Protein AF-A0A0V0YEE1-F1 (afdb_monomer_lite)

Foldseek 3Di:
DAAQAEEEEDCPPQDPVNVVVLCVLCVVLHYHYDPDQAQSHQAYEYAPVCLPPPVVVLCCVRHVNHFYFYPVQSVVCVVVVHRDDGVVGGDPPDPDDDDDDDDDDDDDDDDDDDDDDDDDDDDDDDDPPVVVVQVVLLVVLLVLLVLVLLLCQLQVVNVSSVLSVQLSVQSVPDPDRDDDLVVSCPGPSRHSVSSVQSVCCVPVVDRVVSVVLVPDQLSVQSSQQCLQPPGGNVNSVVCVVVVDRDLVSCVVPDDDDPLSVVSSVQSVLLQDWAFLVRLVVLQVVLLVQLVVVPVQKDKDWAAVVLVPDRTHSATEIEIEGQVQPVLQQSVVSSVVVCVVVVQFPFFNDDDTRRDQKTWGWGADPPDPRGIGIYMYGYDGPQLRVLLRVQRNDDPSVVVVVQVVCVVVCWGGDSRDIDHPPCQPDQQFAFAADDDDPDDPDDDCVVVVSDSVNDDHGHPDRFQKKKKFFQDDCPVPDPVLLVLCCVQQNPDRDGPDIDMDGSGPVVCVSCVVNVVGMDMGGADEPPDDDDPVQVVQWDADPNNYIYRDPPDDPCPVVVVVVPDPDDDPDPVNVVVVVVVVCVVCVVVVVPDPPPPVPPPDD

Radius of gyration: 32.64 Å; chains: 1; bounding box: 88×86×101 Å

Secondary structure (DSSP, 8-state):
--TT-EEEE--SS--HHHHHHHHHHHHHTTPEEPSS--TT--EEEE-GGGGG-TTTGGGGGGGTTSEEEEHHHHHHHHHHTSPPPSGGGB----PPPPP----------------------------TTHHHHHHHHHHHHHHHHHHHHHHHHHTT-HHHHHHHHHHHHHHHH--S----HHHHHHSTT--HHHHHHHHHHHHHSS-HHHHHHHH-HHHHHHHHHHTSTT--HHHHHHHHHTT--SHHHHHHH----HHHHHHHHTHHHHHS-EEHHHHHHHHHHHHHHHHHH-TT-EEEE-HHHHTT-SEESSEEEEEE-TTSSGGGGHHHHHHHHHHHTTSEEEESS---TT-SEEEEEEE-SSSS--EEEEEEEE--GGGHHHHHHHHH--HHHHHHHHHHHHHTT-EEETTEEESS----PPP-BS--PPP-TT-S---TTTTT-SGGG-S-B-SS--SEEEEEE-S--TTS-HHHHHHHHHHH-SSPPTT--EEEE--HHHHHHHHHTTTTEEEEE-B-TT-PPPGGGGGGEEE-TTSBEEE-SSS---GGGGTGGG-TT----HHHHHHHHHHHHHTSHHHHTTSTT--TT----

Structure (mmCIF, N/CA/C/O backbone):
data_AF-A0A0V0YEE1-F1
#
_entry.id   AF-A0A0V0YEE1-F1
#
loop_
_atom_site.group_PDB
_atom_site.id
_atom_site.type_symbol
_atom_site.label_atom_id
_atom_site.label_alt_id
_atom_site.label_comp_id
_atom_site.label_asym_id
_atom_site.label_entity_id
_atom_site.label_seq_id
_atom_site.pdbx_PDB_ins_code
_atom_site.Cartn_x
_atom_site.Cartn_y
_atom_site.Cartn_z
_atom_site.occupancy
_atom_site.B_iso_or_equiv
_atom_site.auth_seq_id
_atom_site.auth_comp_id
_atom_site.auth_asym_id
_atom_site.auth_atom_id
_atom_site.pdbx_PDB_model_num
ATOM 1 N N . MET A 1 1 ? 23.169 -0.483 -52.780 1.00 85.25 1 MET A N 1
ATOM 2 C CA . MET A 1 1 ? 23.771 0.152 -51.585 1.00 85.25 1 MET A CA 1
ATOM 3 C C . MET A 1 1 ? 23.396 -0.599 -50.314 1.00 85.25 1 MET A C 1
ATOM 5 O O . MET A 1 1 ? 24.280 -0.817 -49.508 1.00 85.25 1 MET A O 1
ATOM 9 N N . PHE A 1 2 ? 22.153 -1.070 -50.155 1.00 88.81 2 PHE A N 1
ATOM 10 C CA . PHE A 1 2 ? 21.709 -1.830 -48.974 1.00 88.81 2 PHE A CA 1
ATOM 11 C C . PHE A 1 2 ? 21.422 -3.318 -49.264 1.00 88.81 2 PHE A C 1
ATOM 13 O O . PHE A 1 2 ? 20.528 -3.908 -48.666 1.00 88.81 2 PHE A O 1
ATOM 20 N N . ASN A 1 3 ? 22.157 -3.929 -50.201 1.00 87.00 3 ASN A N 1
ATOM 21 C CA . ASN A 1 3 ? 21.888 -5.303 -50.640 1.00 87.00 3 ASN A CA 1
ATOM 22 C C . ASN A 1 3 ? 22.042 -6.304 -49.481 1.00 87.00 3 ASN A C 1
ATOM 24 O O . ASN A 1 3 ? 23.071 -6.308 -48.811 1.00 87.00 3 ASN A O 1
ATOM 28 N N . GLY A 1 4 ? 21.028 -7.142 -49.256 1.00 82.94 4 GLY A N 1
ATOM 29 C CA . GLY A 1 4 ? 20.999 -8.110 -48.153 1.00 82.94 4 GLY A CA 1
ATOM 30 C C . GLY A 1 4 ? 20.701 -7.515 -46.769 1.00 82.94 4 GLY A C 1
ATOM 31 O O . GLY A 1 4 ? 20.685 -8.258 -45.789 1.00 82.94 4 GLY A O 1
ATOM 32 N N . ILE A 1 5 ? 20.438 -6.207 -46.669 1.00 90.00 5 ILE A N 1
ATOM 33 C CA . ILE A 1 5 ? 20.106 -5.536 -45.406 1.00 90.00 5 ILE A CA 1
ATOM 34 C C . ILE A 1 5 ? 18.587 -5.424 -45.283 1.00 90.00 5 ILE A C 1
ATOM 36 O O . ILE A 1 5 ? 17.917 -4.823 -46.127 1.00 90.00 5 ILE A O 1
ATOM 40 N N . THR A 1 6 ? 18.050 -5.982 -44.200 1.00 91.75 6 THR A N 1
ATOM 41 C CA . THR A 1 6 ? 16.640 -5.846 -43.827 1.00 91.75 6 THR A CA 1
ATOM 42 C C . THR A 1 6 ? 16.514 -4.775 -42.755 1.00 91.75 6 THR A C 1
ATOM 44 O O . THR A 1 6 ? 16.992 -4.941 -41.630 1.00 91.75 6 THR A O 1
ATOM 47 N N . ILE A 1 7 ? 15.883 -3.663 -43.118 1.00 92.94 7 ILE A N 1
ATOM 48 C CA . ILE A 1 7 ? 15.784 -2.457 -42.308 1.00 92.94 7 ILE A CA 1
ATOM 49 C C . ILE A 1 7 ? 14.373 -2.338 -41.740 1.00 92.94 7 ILE A C 1
ATOM 51 O O . ILE A 1 7 ? 13.392 -2.310 -42.482 1.00 92.94 7 ILE A O 1
ATOM 55 N N . PHE A 1 8 ? 14.276 -2.199 -40.421 1.00 90.06 8 PHE A N 1
ATOM 56 C CA . PHE A 1 8 ? 13.048 -1.785 -39.753 1.00 90.06 8 PHE A CA 1
ATOM 57 C C . PHE A 1 8 ? 13.206 -0.349 -39.249 1.00 90.06 8 PHE A C 1
ATOM 59 O O . PHE A 1 8 ? 14.077 -0.068 -38.422 1.00 90.06 8 PHE A O 1
ATOM 66 N N . ILE A 1 9 ? 12.367 0.568 -39.736 1.00 88.06 9 ILE A N 1
ATOM 67 C CA . ILE A 1 9 ? 12.311 1.937 -39.212 1.00 88.06 9 ILE A CA 1
ATOM 68 C C . ILE A 1 9 ? 11.236 1.999 -38.136 1.00 88.06 9 ILE A C 1
ATOM 70 O O . ILE A 1 9 ? 10.073 1.676 -38.379 1.00 88.06 9 ILE A O 1
ATOM 74 N N . ILE A 1 10 ? 11.609 2.467 -36.952 1.00 81.56 10 ILE A N 1
ATOM 75 C CA . ILE A 1 10 ? 10.665 2.636 -35.852 1.00 81.56 10 ILE A CA 1
ATOM 76 C C . ILE A 1 10 ? 9.781 3.858 -36.140 1.00 81.56 10 ILE A C 1
ATOM 78 O O . ILE A 1 10 ? 10.300 4.969 -36.251 1.00 81.56 10 ILE A O 1
ATOM 82 N N . PRO A 1 11 ? 8.444 3.712 -36.208 1.00 72.69 11 PRO A N 1
ATOM 83 C CA . PRO A 1 11 ? 7.543 4.790 -36.628 1.00 72.69 11 PRO A CA 1
ATOM 84 C C . PRO A 1 11 ? 7.292 5.852 -35.537 1.00 72.69 11 PRO A C 1
ATOM 86 O O . PRO A 1 11 ? 6.332 6.617 -35.611 1.00 72.69 11 PRO A O 1
ATOM 89 N N . VAL A 1 12 ? 8.122 5.904 -34.493 1.00 66.69 12 VAL A N 1
ATOM 90 C CA . VAL A 1 12 ? 7.982 6.854 -33.383 1.00 66.69 12 VAL A CA 1
ATOM 91 C C . VAL A 1 12 ? 8.689 8.152 -33.763 1.00 66.69 12 VAL A C 1
ATOM 93 O O . VAL A 1 12 ? 9.859 8.132 -34.118 1.00 66.69 12 VAL A O 1
ATOM 96 N N . ASN A 1 13 ? 7.977 9.278 -33.686 1.00 64.25 13 ASN A N 1
ATOM 97 C CA . ASN A 1 13 ? 8.448 10.623 -34.059 1.00 64.25 13 ASN A CA 1
ATOM 98 C C . ASN A 1 13 ? 8.797 10.838 -35.548 1.00 64.25 13 ASN A C 1
ATOM 100 O O . ASN A 1 13 ? 9.144 11.954 -35.925 1.00 64.25 13 ASN A O 1
ATOM 104 N N . VAL A 1 14 ? 8.587 9.849 -36.425 1.00 71.88 14 VAL A N 1
ATOM 105 C CA . VAL A 1 14 ? 8.745 10.018 -37.879 1.00 71.88 14 VAL A CA 1
ATOM 106 C C . VAL A 1 14 ? 7.378 10.242 -38.537 1.00 71.88 14 VAL A C 1
ATOM 108 O O . VAL A 1 14 ? 6.489 9.397 -38.457 1.00 71.88 14 VAL A O 1
ATOM 111 N N . LEU A 1 15 ? 7.187 11.390 -39.200 1.00 73.50 15 LEU A N 1
ATOM 112 C CA . LEU A 1 15 ? 5.955 11.691 -39.947 1.00 73.50 15 LEU A CA 1
ATOM 113 C C . LEU A 1 15 ? 5.700 10.644 -41.044 1.00 73.50 15 LEU A C 1
ATOM 115 O O . LEU A 1 15 ? 6.627 10.229 -41.738 1.00 73.50 15 LEU A O 1
ATOM 119 N N . SER A 1 16 ? 4.435 10.277 -41.268 1.00 73.31 16 SER A N 1
ATOM 120 C CA . SER A 1 16 ? 4.038 9.248 -42.244 1.00 73.31 16 SER A CA 1
ATOM 121 C C . SER A 1 16 ? 4.515 9.546 -43.673 1.00 73.31 16 SER A C 1
ATOM 123 O O . SER A 1 16 ? 4.922 8.635 -44.388 1.00 73.31 16 SER A O 1
ATOM 125 N N . SER A 1 17 ? 4.539 10.822 -44.073 1.00 74.12 17 SER A N 1
ATOM 126 C CA . SER A 1 17 ? 5.088 11.264 -45.363 1.00 74.12 17 SER A CA 1
ATOM 127 C C . SER A 1 17 ? 6.599 11.022 -45.470 1.00 74.12 17 SER A C 1
ATOM 129 O O . SER A 1 17 ? 7.077 10.539 -46.494 1.00 74.12 17 SER A O 1
ATOM 131 N N . ARG A 1 18 ? 7.358 11.278 -44.395 1.00 80.19 18 ARG A N 1
ATOM 132 C CA . ARG A 1 18 ? 8.804 11.008 -44.325 1.00 80.19 18 ARG A CA 1
ATOM 133 C C . ARG A 1 18 ? 9.091 9.505 -44.329 1.00 80.19 18 ARG A C 1
ATOM 135 O O . ARG A 1 18 ? 9.994 9.077 -45.038 1.00 80.19 18 ARG A O 1
ATOM 142 N N . MET A 1 19 ? 8.289 8.703 -43.626 1.00 82.31 19 MET A N 1
ATOM 143 C CA . MET A 1 19 ? 8.390 7.235 -43.645 1.00 82.31 19 MET A CA 1
ATOM 144 C C . MET A 1 19 ? 8.226 6.661 -45.056 1.00 82.31 19 MET A C 1
ATOM 146 O O . MET A 1 19 ? 9.019 5.821 -45.472 1.00 82.31 19 MET A O 1
ATOM 150 N N . GLN A 1 20 ? 7.243 7.144 -45.822 1.00 83.62 20 GLN A N 1
ATOM 151 C CA . GLN A 1 20 ? 7.036 6.703 -47.207 1.00 83.62 20 GLN A CA 1
ATOM 152 C C . GLN A 1 20 ? 8.246 7.010 -48.099 1.00 83.62 20 GLN A C 1
ATOM 154 O O . GLN A 1 20 ? 8.638 6.174 -48.911 1.00 83.62 20 GLN A O 1
ATOM 159 N N . VAL A 1 21 ? 8.859 8.187 -47.937 1.00 85.50 21 VAL A N 1
ATOM 160 C CA . VAL A 1 21 ? 10.061 8.576 -48.691 1.00 85.50 21 VAL A CA 1
ATOM 161 C C . VAL A 1 21 ? 11.264 7.712 -48.306 1.00 85.50 21 VAL A C 1
ATOM 163 O O . VAL A 1 21 ? 11.979 7.239 -49.186 1.00 85.50 21 VAL A O 1
ATOM 166 N N . LEU A 1 22 ? 11.478 7.467 -47.010 1.00 87.56 22 LEU A N 1
ATOM 167 C CA . LEU A 1 22 ? 12.584 6.634 -46.529 1.00 87.56 22 LEU A CA 1
ATOM 168 C C . LEU A 1 22 ? 12.448 5.183 -47.000 1.00 87.56 22 LEU A C 1
ATOM 170 O O . LEU A 1 22 ? 13.414 4.633 -47.520 1.00 87.56 22 LEU A O 1
ATOM 174 N N . ASN A 1 23 ? 11.249 4.603 -46.912 1.00 89.81 23 ASN A N 1
ATOM 175 C CA . ASN A 1 23 ? 10.988 3.239 -47.377 1.00 89.81 23 ASN A CA 1
ATOM 176 C C . ASN A 1 23 ? 11.247 3.092 -48.883 1.00 89.81 23 ASN A C 1
ATOM 178 O O . ASN A 1 23 ? 11.984 2.197 -49.288 1.00 89.81 23 ASN A O 1
ATOM 182 N N . ARG A 1 24 ? 10.741 4.026 -49.706 1.00 89.44 24 ARG A N 1
ATOM 183 C CA . ARG A 1 24 ? 11.015 4.031 -51.155 1.00 89.44 24 ARG A CA 1
ATOM 184 C C . ARG A 1 24 ? 12.505 4.139 -51.462 1.00 89.44 24 ARG A C 1
ATOM 186 O O . ARG A 1 24 ? 12.979 3.507 -52.398 1.00 89.44 24 ARG A O 1
ATOM 193 N N . ASN A 1 25 ? 13.248 4.940 -50.699 1.00 89.12 25 ASN A N 1
ATOM 194 C CA . ASN A 1 25 ? 14.689 5.072 -50.895 1.00 89.12 25 ASN A CA 1
ATOM 195 C C . ASN A 1 25 ? 15.444 3.798 -50.491 1.00 89.12 25 ASN A C 1
ATOM 197 O O . ASN A 1 25 ? 16.357 3.403 -51.207 1.00 89.12 25 ASN A O 1
ATOM 201 N N . ILE A 1 26 ? 15.059 3.125 -49.402 1.00 91.31 26 ILE A N 1
ATOM 202 C CA . ILE A 1 26 ? 15.654 1.834 -49.016 1.00 91.31 26 ILE A CA 1
ATOM 203 C C . ILE A 1 26 ? 15.479 0.813 -50.147 1.00 91.31 26 ILE A C 1
ATOM 205 O O . ILE A 1 26 ? 16.466 0.225 -50.592 1.00 91.31 26 ILE A O 1
ATOM 209 N N . GLU A 1 27 ? 14.255 0.666 -50.659 1.00 91.06 27 GLU A N 1
ATOM 210 C CA . GLU A 1 27 ? 13.928 -0.263 -51.751 1.00 91.06 27 GLU A CA 1
ATOM 211 C C . GLU A 1 27 ? 14.664 0.098 -53.047 1.00 91.06 27 GLU A C 1
ATOM 213 O O . GLU A 1 27 ? 15.298 -0.759 -53.661 1.00 91.06 27 GLU A O 1
ATOM 218 N N . LYS A 1 28 ? 14.677 1.387 -53.421 1.00 90.00 28 LYS A N 1
ATOM 219 C CA . LYS A 1 28 ? 15.410 1.907 -54.590 1.00 90.00 28 LYS A CA 1
ATOM 220 C C . LYS A 1 28 ? 16.898 1.545 -54.562 1.00 90.00 28 LYS A C 1
ATOM 222 O O . LYS A 1 28 ? 17.517 1.395 -55.611 1.00 90.00 28 LYS A O 1
ATOM 227 N N . TYR A 1 29 ? 17.479 1.426 -53.372 1.00 89.62 29 TYR A N 1
ATOM 228 C CA . TYR A 1 29 ? 18.892 1.126 -53.166 1.00 89.62 29 TYR A CA 1
ATOM 229 C C . TYR A 1 29 ? 19.169 -0.348 -52.801 1.00 89.62 29 TYR A C 1
ATOM 231 O O . TYR A 1 29 ? 20.272 -0.660 -52.319 1.00 89.62 29 TYR A O 1
ATOM 239 N N . ASN A 1 30 ? 18.221 -1.242 -53.117 1.00 89.19 30 ASN A N 1
ATOM 240 C CA . ASN A 1 30 ? 18.236 -2.702 -52.934 1.00 89.19 30 ASN A CA 1
ATOM 241 C C . ASN A 1 30 ? 18.214 -3.183 -51.471 1.00 89.19 30 ASN A C 1
ATOM 243 O O . ASN A 1 30 ? 18.714 -4.267 -51.184 1.00 89.19 30 ASN A O 1
ATOM 247 N N . GLY A 1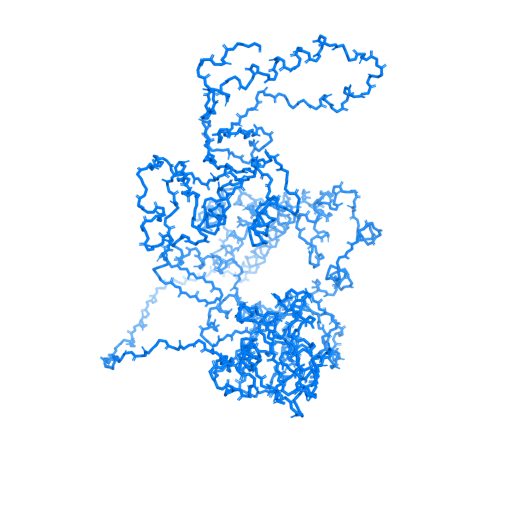 31 ? 17.672 -2.390 -50.544 1.00 90.69 31 GLY A N 1
ATOM 248 C CA . GLY A 1 31 ? 17.383 -2.828 -49.174 1.00 90.69 31 GLY A CA 1
ATOM 249 C C . GLY A 1 31 ? 15.959 -3.362 -49.026 1.00 90.69 31 GLY A C 1
ATOM 250 O O . GLY A 1 31 ? 15.079 -3.035 -49.820 1.00 90.69 31 GLY A O 1
ATOM 251 N N . ILE A 1 32 ? 15.721 -4.166 -47.990 1.00 92.94 32 ILE A N 1
ATOM 252 C CA . ILE A 1 32 ? 14.398 -4.728 -47.686 1.00 92.94 32 ILE A CA 1
ATOM 253 C C . ILE A 1 32 ? 13.789 -3.953 -46.519 1.00 92.94 32 ILE A C 1
ATOM 255 O O . ILE A 1 32 ? 14.393 -3.875 -45.452 1.00 92.94 32 ILE A O 1
ATOM 259 N N . VAL A 1 33 ? 12.586 -3.403 -46.694 1.00 92.00 33 VAL A N 1
ATOM 260 C CA . VAL A 1 33 ? 11.849 -2.744 -45.606 1.00 92.00 33 VAL A CA 1
ATOM 261 C C . VAL A 1 33 ? 11.007 -3.778 -44.864 1.00 92.00 33 VAL A C 1
ATOM 263 O O . VAL A 1 33 ? 10.082 -4.367 -45.425 1.00 92.00 33 VAL A O 1
ATOM 266 N N . ALA A 1 34 ? 11.302 -3.990 -43.586 1.00 88.62 34 ALA A N 1
ATOM 267 C CA . ALA A 1 34 ? 10.504 -4.860 -42.734 1.00 88.62 34 ALA A CA 1
ATOM 268 C C . ALA A 1 34 ? 9.225 -4.147 -42.266 1.00 88.62 34 ALA A C 1
ATOM 270 O O . ALA A 1 34 ? 9.263 -2.998 -41.823 1.00 88.62 34 ALA A O 1
ATOM 271 N N . LYS A 1 35 ? 8.082 -4.840 -42.346 1.00 83.19 35 LYS A N 1
ATOM 272 C CA . LYS A 1 35 ? 6.785 -4.337 -41.848 1.00 83.19 35 LYS A CA 1
ATOM 273 C C . LYS A 1 35 ? 6.646 -4.480 -40.334 1.00 83.19 35 LYS A C 1
ATOM 275 O O . LYS A 1 35 ? 5.961 -3.683 -39.701 1.00 83.19 35 LYS A O 1
ATOM 280 N N . GLU A 1 36 ? 7.311 -5.481 -39.772 1.00 81.81 36 GLU A N 1
ATOM 281 C CA . GLU A 1 36 ? 7.308 -5.804 -38.353 1.00 81.81 36 GLU A CA 1
ATOM 282 C C . GLU A 1 36 ? 8.728 -6.108 -37.887 1.00 81.81 36 GLU A C 1
ATOM 284 O O . GLU A 1 36 ? 9.628 -6.370 -38.685 1.00 81.81 36 GLU A O 1
ATOM 289 N N . LEU A 1 37 ? 8.927 -6.041 -36.576 1.00 77.12 37 LEU A N 1
ATOM 290 C CA . LEU A 1 37 ? 10.220 -6.259 -35.957 1.00 77.12 37 LEU A CA 1
ATOM 291 C C . LEU A 1 37 ? 10.387 -7.744 -35.634 1.00 77.12 37 LEU A C 1
ATOM 293 O O . LEU A 1 37 ? 9.859 -8.224 -34.631 1.00 77.12 37 LEU A O 1
ATOM 297 N N . ASP A 1 38 ? 11.101 -8.459 -36.498 1.00 76.38 38 ASP A N 1
ATOM 298 C CA . ASP A 1 38 ? 11.324 -9.899 -36.399 1.00 76.38 38 ASP A CA 1
ATOM 299 C C . ASP A 1 38 ? 12.821 -10.268 -36.442 1.00 76.38 38 ASP A C 1
ATOM 301 O O . ASP A 1 38 ? 13.707 -9.417 -36.541 1.00 76.38 38 ASP A O 1
ATOM 305 N N . ARG A 1 39 ? 13.117 -11.572 -36.380 1.00 76.75 39 ARG A N 1
ATOM 306 C CA . ARG A 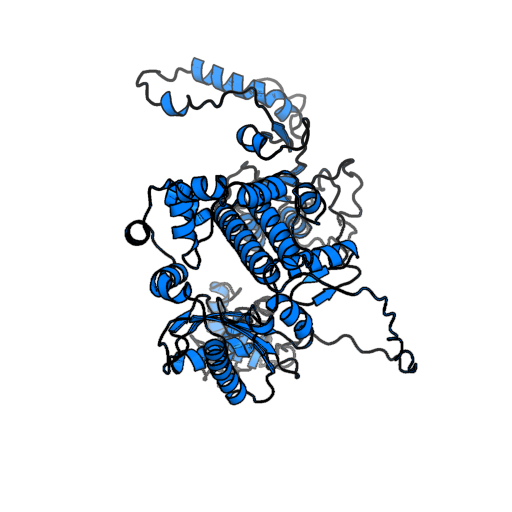1 39 ? 14.497 -12.091 -36.380 1.00 76.75 39 ARG A CA 1
ATOM 307 C C . ARG A 1 39 ? 15.246 -11.895 -37.705 1.00 76.75 39 ARG A C 1
ATOM 309 O O . ARG A 1 39 ? 16.449 -12.146 -37.732 1.00 76.75 39 ARG A O 1
ATOM 316 N N . LYS A 1 40 ? 14.565 -11.521 -38.793 1.00 80.81 40 LYS A N 1
ATOM 317 C CA . LYS A 1 40 ? 15.171 -11.297 -40.116 1.00 80.81 40 LYS A CA 1
ATOM 318 C C . LYS A 1 40 ? 15.680 -9.865 -40.270 1.00 80.81 40 LYS A C 1
ATOM 320 O O . LYS A 1 40 ? 16.476 -9.606 -41.168 1.00 80.81 40 LYS A O 1
ATOM 325 N N . VAL A 1 41 ? 15.253 -8.950 -39.396 1.00 88.19 41 VAL A N 1
ATOM 326 C CA . VAL A 1 41 ? 15.736 -7.566 -39.359 1.00 88.19 41 VAL A CA 1
ATOM 327 C C . VAL A 1 41 ? 17.220 -7.542 -38.991 1.00 88.19 41 VAL A C 1
ATOM 329 O O . VAL A 1 41 ? 17.612 -7.985 -37.914 1.00 88.19 41 VAL A O 1
ATOM 332 N N . SER A 1 42 ? 18.048 -6.997 -39.883 1.00 88.19 42 SER A N 1
ATOM 333 C CA . SER A 1 42 ? 19.491 -6.840 -39.674 1.00 88.19 42 SER A CA 1
ATOM 334 C C . SER A 1 42 ? 19.849 -5.469 -39.103 1.00 88.19 42 SER A C 1
ATOM 336 O O . SER A 1 42 ? 20.837 -5.351 -38.381 1.00 88.19 42 SER A O 1
ATOM 338 N N . THR A 1 43 ? 19.041 -4.444 -39.395 1.00 89.69 43 THR A N 1
ATOM 339 C CA . THR A 1 43 ? 19.284 -3.060 -38.969 1.00 89.69 43 THR A CA 1
ATOM 340 C C . THR A 1 43 ? 17.982 -2.406 -38.523 1.00 89.69 43 THR A C 1
ATOM 342 O O . THR A 1 43 ? 16.972 -2.441 -39.224 1.00 89.69 43 THR A O 1
ATOM 345 N N . VAL A 1 44 ? 18.009 -1.773 -37.358 1.00 88.44 44 VAL A N 1
ATOM 346 C CA . VAL A 1 44 ? 16.893 -1.014 -36.801 1.00 88.44 44 VAL A CA 1
ATOM 347 C C . VAL A 1 44 ? 17.278 0.460 -36.772 1.00 88.44 44 VAL A C 1
ATOM 349 O O . VAL A 1 44 ? 18.300 0.822 -36.188 1.00 88.44 44 VAL A O 1
ATOM 352 N N . LEU A 1 45 ? 16.455 1.303 -37.398 1.00 87.81 45 LEU A N 1
ATOM 353 C CA . LEU A 1 45 ? 16.670 2.748 -37.468 1.00 87.81 45 LEU A CA 1
ATOM 354 C C . LEU A 1 45 ? 15.680 3.494 -36.576 1.00 87.81 45 LEU A C 1
ATOM 356 O O . LEU A 1 45 ? 14.469 3.264 -36.653 1.00 87.81 45 LEU A O 1
ATOM 360 N N . LEU A 1 46 ? 16.192 4.427 -35.775 1.00 84.00 46 LEU A N 1
ATOM 361 C CA . LEU A 1 46 ? 15.394 5.299 -34.912 1.00 84.00 46 LEU A CA 1
ATOM 362 C C . LEU A 1 46 ? 15.847 6.745 -34.996 1.00 84.00 46 LEU A C 1
ATOM 364 O O . LEU A 1 46 ? 17.019 7.047 -35.205 1.00 84.00 46 LEU A O 1
ATOM 368 N N . ASP A 1 47 ? 14.883 7.630 -34.789 1.00 76.75 47 ASP A N 1
ATOM 369 C CA . ASP A 1 47 ? 15.137 9.046 -34.584 1.00 76.75 47 ASP A CA 1
ATOM 370 C C . ASP A 1 47 ? 15.883 9.275 -33.250 1.00 76.75 47 ASP A C 1
ATOM 372 O O . ASP A 1 47 ? 15.639 8.569 -32.264 1.00 76.75 47 ASP A O 1
ATOM 376 N N . ASP A 1 48 ? 16.792 10.250 -33.222 1.00 62.16 48 ASP A N 1
ATOM 377 C CA . ASP A 1 48 ? 17.685 10.539 -32.091 1.00 62.16 48 ASP A CA 1
ATOM 378 C C . ASP A 1 48 ? 16.905 10.866 -30.801 1.00 62.16 48 ASP A C 1
ATOM 380 O O . ASP A 1 48 ? 17.315 10.503 -29.694 1.00 62.16 48 ASP A O 1
ATOM 384 N N . ASP A 1 49 ? 15.714 11.452 -30.938 1.00 57.78 49 ASP A N 1
ATOM 385 C CA . ASP A 1 49 ? 14.844 11.818 -29.816 1.00 57.78 49 ASP A CA 1
ATOM 386 C C . ASP A 1 49 ? 14.192 10.614 -29.105 1.00 57.78 49 ASP A C 1
ATOM 388 O O . ASP A 1 49 ? 13.657 10.744 -27.998 1.00 57.78 49 ASP A O 1
ATOM 392 N N . VAL A 1 50 ? 14.220 9.422 -29.716 1.00 56.34 50 VAL A N 1
ATOM 393 C CA . VAL A 1 50 ? 13.539 8.216 -29.204 1.00 56.34 50 VAL A CA 1
ATOM 394 C C . VAL A 1 50 ? 14.348 7.501 -28.114 1.00 56.34 50 VAL A C 1
ATOM 396 O O . VAL A 1 50 ? 13.766 6.768 -27.312 1.00 56.34 50 VAL A O 1
ATOM 399 N N . LEU A 1 51 ? 15.654 7.767 -27.988 1.00 52.69 51 LEU A N 1
ATOM 400 C CA . LEU A 1 51 ? 16.534 7.149 -26.978 1.00 52.69 51 LEU A CA 1
ATOM 401 C C . LEU A 1 51 ? 16.067 7.368 -25.525 1.00 52.69 51 LEU A C 1
ATOM 403 O O . LEU A 1 51 ? 16.398 6.577 -24.644 1.00 52.69 51 LEU A O 1
ATOM 407 N N . LYS A 1 52 ? 15.243 8.396 -25.277 1.00 51.94 52 LYS A N 1
ATOM 408 C CA . LYS A 1 52 ? 14.690 8.755 -23.956 1.00 51.94 52 LYS A CA 1
ATOM 409 C C . LYS A 1 52 ? 13.370 8.042 -23.608 1.00 51.94 52 LYS A C 1
ATOM 411 O O . LYS A 1 52 ? 12.832 8.240 -22.519 1.00 51.94 52 LYS A O 1
ATOM 416 N N . LEU A 1 53 ? 12.811 7.224 -24.506 1.00 50.66 53 LEU A N 1
ATOM 417 C CA . LEU A 1 53 ? 11.540 6.521 -24.291 1.00 50.66 53 LEU A CA 1
ATOM 418 C C . LEU A 1 53 ? 11.760 5.114 -23.703 1.00 50.66 53 LEU A C 1
ATOM 420 O O . LEU A 1 53 ? 11.884 4.130 -24.429 1.00 50.66 53 LEU A O 1
ATOM 424 N N . ASN A 1 54 ? 11.692 4.994 -22.370 1.00 50.00 54 ASN A N 1
ATOM 425 C CA . ASN A 1 54 ? 11.813 3.721 -21.627 1.00 50.00 54 ASN A CA 1
ATOM 426 C C . ASN A 1 54 ? 10.844 2.606 -22.075 1.00 50.00 54 ASN A C 1
ATOM 428 O O . ASN A 1 54 ? 11.118 1.426 -21.865 1.00 50.00 54 ASN A O 1
ATOM 432 N N . ASN A 1 55 ? 9.717 2.947 -22.710 1.00 47.16 55 ASN A N 1
ATOM 433 C CA . ASN A 1 55 ? 8.761 1.966 -23.233 1.00 47.16 55 ASN A CA 1
ATOM 434 C C . ASN A 1 55 ? 9.231 1.280 -24.526 1.00 47.16 55 ASN A C 1
ATOM 436 O O . ASN A 1 55 ? 8.767 0.181 -24.822 1.00 47.16 55 ASN A O 1
ATOM 440 N N . PHE A 1 56 ? 10.142 1.896 -25.285 1.00 54.19 56 PHE A N 1
ATOM 441 C CA . PHE A 1 56 ? 10.650 1.342 -26.540 1.00 54.19 56 PHE A CA 1
ATOM 442 C C . PHE A 1 56 ? 11.614 0.168 -26.291 1.00 54.19 56 PHE A C 1
ATOM 444 O O . PHE A 1 56 ? 11.501 -0.887 -26.918 1.00 54.19 56 PHE A O 1
ATOM 451 N N . TRP A 1 57 ? 12.478 0.299 -25.279 1.00 58.12 57 TRP A N 1
ATOM 452 C CA . TRP A 1 57 ? 13.441 -0.732 -24.874 1.00 58.12 57 TRP A CA 1
ATOM 453 C C . TRP A 1 57 ? 12.793 -2.050 -24.414 1.00 58.12 57 TRP A C 1
ATOM 455 O O . TRP A 1 57 ? 13.432 -3.099 -24.483 1.00 58.12 57 TRP A O 1
ATOM 465 N N . LYS A 1 58 ? 11.497 -2.037 -24.065 1.00 51.44 58 LYS A N 1
ATOM 466 C CA . LYS A 1 58 ? 10.702 -3.232 -23.722 1.00 51.44 58 LYS A CA 1
ATOM 467 C C . LYS A 1 58 ? 10.558 -4.235 -24.880 1.00 51.44 58 LYS A C 1
ATOM 469 O O . LYS A 1 58 ? 10.269 -5.398 -24.628 1.00 51.44 58 LYS A O 1
ATOM 474 N N . LYS A 1 59 ? 10.763 -3.819 -26.142 1.00 52.69 59 LYS A N 1
ATOM 475 C CA . LYS A 1 59 ? 10.669 -4.691 -27.336 1.00 52.69 59 LYS A CA 1
ATOM 476 C C . LYS A 1 59 ? 12.023 -5.232 -27.827 1.00 52.69 59 LYS A C 1
ATOM 478 O O . LYS A 1 59 ? 12.058 -5.953 -28.820 1.00 52.69 59 LYS A O 1
ATOM 483 N N . ARG A 1 60 ? 13.137 -4.934 -27.141 1.00 58.66 60 ARG A N 1
ATOM 484 C CA . ARG A 1 60 ? 14.509 -5.301 -27.564 1.00 58.66 60 ARG A CA 1
ATOM 485 C C . ARG A 1 60 ? 14.738 -6.809 -27.733 1.00 58.66 60 ARG A C 1
ATOM 487 O O . ARG A 1 60 ? 15.571 -7.213 -28.540 1.00 58.66 60 ARG A O 1
ATOM 494 N N . VAL A 1 61 ? 13.964 -7.636 -27.027 1.00 53.47 61 VAL A N 1
ATOM 495 C CA . VAL A 1 61 ? 14.022 -9.107 -27.105 1.00 53.47 61 VAL A CA 1
ATOM 496 C C . VAL A 1 61 ? 13.814 -9.624 -28.540 1.00 53.47 61 VAL A C 1
ATOM 498 O O . VAL A 1 61 ? 14.407 -10.634 -28.912 1.00 53.47 61 VAL A O 1
ATOM 501 N N . TYR A 1 62 ? 13.048 -8.911 -29.376 1.00 52.03 62 TYR A N 1
ATOM 502 C CA . TYR A 1 62 ? 12.714 -9.336 -30.742 1.00 52.03 62 TYR A CA 1
ATOM 503 C C . TYR A 1 62 ? 13.827 -9.093 -31.782 1.00 52.03 62 TYR A C 1
ATOM 505 O O . TYR A 1 62 ? 13.760 -9.660 -32.869 1.00 52.03 62 TYR A O 1
ATOM 513 N N . PHE A 1 63 ? 14.860 -8.300 -31.461 1.00 62.62 63 PHE A N 1
ATOM 514 C CA . PHE A 1 63 ? 15.881 -7.852 -32.426 1.00 62.62 63 PHE A CA 1
ATOM 515 C C . PHE A 1 63 ? 17.299 -7.754 -31.835 1.00 62.62 63 PHE A C 1
ATOM 517 O O . PHE A 1 63 ? 18.105 -6.930 -32.256 1.00 62.62 63 PHE A O 1
ATOM 524 N N . SER A 1 64 ? 17.641 -8.608 -30.866 1.00 59.91 64 SER A N 1
ATOM 525 C CA . SER A 1 64 ? 18.922 -8.561 -30.133 1.00 59.91 64 SER A CA 1
ATOM 526 C C . SER A 1 64 ? 20.189 -8.677 -30.997 1.00 59.91 64 SER A C 1
ATOM 528 O O . SER A 1 64 ? 21.263 -8.294 -30.541 1.00 59.91 64 SER A O 1
ATOM 530 N N . ARG A 1 65 ? 20.069 -9.192 -32.228 1.00 67.12 65 ARG A N 1
ATOM 531 C CA . ARG A 1 65 ? 21.165 -9.342 -33.201 1.00 67.12 65 ARG A CA 1
ATOM 532 C C . ARG A 1 65 ? 21.198 -8.246 -34.274 1.00 67.12 65 ARG A C 1
ATOM 534 O O . ARG A 1 65 ? 22.132 -8.228 -35.069 1.00 67.12 65 ARG A O 1
ATOM 541 N N . ALA A 1 66 ? 20.196 -7.366 -34.319 1.00 80.88 66 ALA A N 1
ATOM 542 C CA . ALA A 1 66 ? 20.126 -6.287 -35.297 1.00 80.88 66 ALA A CA 1
ATOM 543 C C . ALA A 1 66 ? 20.982 -5.090 -34.854 1.00 80.88 66 ALA A C 1
ATOM 545 O O . ALA A 1 66 ? 21.004 -4.739 -33.671 1.00 80.88 66 ALA A O 1
ATOM 546 N N . LYS A 1 67 ? 21.654 -4.429 -35.803 1.00 85.81 67 LYS A N 1
ATOM 547 C CA . LYS A 1 67 ? 22.391 -3.187 -35.535 1.00 85.81 67 LYS A CA 1
ATOM 548 C C . LYS A 1 67 ? 21.418 -2.052 -35.253 1.00 85.81 67 LYS A C 1
ATOM 550 O O . LYS A 1 67 ? 20.437 -1.882 -35.974 1.00 85.81 67 LYS A O 1
ATOM 555 N N . LEU A 1 68 ? 21.704 -1.268 -34.220 1.00 85.56 68 LEU A N 1
ATOM 556 C CA . LEU A 1 68 ? 20.880 -0.138 -33.817 1.00 85.56 68 LEU A CA 1
ATOM 557 C C . LEU A 1 68 ? 21.541 1.162 -34.272 1.00 85.56 68 LEU A C 1
ATOM 559 O O . LEU A 1 68 ? 22.560 1.555 -33.703 1.00 85.56 68 LEU A O 1
ATOM 563 N N . LEU A 1 69 ? 20.975 1.813 -35.288 1.00 87.50 69 LEU A N 1
ATOM 564 C CA . LEU A 1 69 ? 21.558 3.020 -35.874 1.00 87.50 69 LEU A CA 1
ATOM 565 C C . LEU A 1 69 ? 20.593 4.206 -35.804 1.00 87.50 69 LEU A C 1
ATOM 567 O O . LEU A 1 69 ? 19.365 4.057 -35.807 1.00 87.50 69 LEU A O 1
ATOM 571 N N . LYS A 1 70 ? 21.166 5.407 -35.798 1.00 87.00 70 LYS A N 1
ATOM 572 C CA . LYS A 1 70 ? 20.423 6.654 -35.980 1.00 87.00 70 LYS A CA 1
ATOM 573 C C . LYS A 1 70 ? 19.786 6.703 -37.364 1.00 87.00 70 LYS A C 1
ATOM 575 O O . LYS A 1 70 ? 20.402 6.337 -38.363 1.00 87.00 70 LYS A O 1
ATOM 580 N N . LEU A 1 71 ? 18.585 7.264 -37.462 1.00 88.38 71 LEU A N 1
ATOM 581 C CA . LEU A 1 71 ? 17.900 7.507 -38.737 1.00 88.38 71 LEU A CA 1
ATOM 582 C C . LEU A 1 71 ? 18.692 8.471 -39.645 1.00 88.38 71 LEU A C 1
ATOM 584 O O . LEU A 1 71 ? 18.545 8.451 -40.872 1.00 88.38 71 LEU A O 1
ATOM 588 N N . SER A 1 72 ? 19.560 9.297 -39.052 1.00 86.62 72 SER A N 1
ATOM 589 C CA . SER A 1 72 ? 20.504 10.158 -39.768 1.00 86.62 72 SER A CA 1
ATOM 590 C C . SER A 1 72 ? 21.527 9.369 -40.595 1.00 86.62 72 SER A C 1
ATOM 592 O O . SER A 1 72 ? 21.921 9.862 -41.648 1.00 86.62 72 SER A O 1
ATOM 594 N N . TRP A 1 73 ? 21.853 8.123 -40.232 1.00 92.06 73 TRP A N 1
ATOM 595 C CA . TRP A 1 73 ? 22.728 7.252 -41.031 1.00 92.06 73 TRP A CA 1
ATOM 596 C C . TRP A 1 73 ? 22.165 6.980 -42.425 1.00 92.06 73 TRP A C 1
ATOM 598 O O . TRP A 1 73 ? 22.842 7.168 -43.436 1.00 92.06 73 TRP A O 1
ATOM 608 N N . LEU A 1 74 ? 20.886 6.596 -42.489 1.00 90.31 74 LEU A N 1
ATOM 609 C CA . LEU A 1 74 ? 20.195 6.343 -43.754 1.00 90.31 74 LEU A CA 1
ATOM 610 C C . LEU A 1 74 ? 20.133 7.617 -44.600 1.00 90.31 74 LEU A C 1
ATOM 612 O O . LEU A 1 74 ? 20.327 7.574 -45.814 1.00 90.31 74 LEU A O 1
ATOM 616 N N . SER A 1 75 ? 19.892 8.754 -43.945 1.00 88.19 75 SER A N 1
ATOM 617 C CA . SER A 1 75 ? 19.852 10.057 -44.610 1.00 88.19 75 SER A CA 1
ATOM 618 C C . SER A 1 75 ? 21.218 10.422 -45.209 1.00 88.19 75 SER A C 1
ATOM 620 O O . SER A 1 75 ? 21.275 10.902 -46.341 1.00 88.19 75 SER A O 1
ATOM 622 N N . GLU A 1 76 ? 22.314 10.134 -44.503 1.00 88.56 76 GLU A N 1
ATOM 623 C CA . GLU A 1 76 ? 23.678 10.412 -44.963 1.00 88.56 76 GLU A CA 1
ATOM 624 C C . GLU A 1 76 ? 24.126 9.461 -46.085 1.00 88.56 76 GLU A C 1
ATOM 626 O O . GLU A 1 76 ? 24.712 9.916 -47.069 1.00 88.56 76 GLU A O 1
ATOM 631 N N . CYS A 1 77 ? 23.772 8.171 -46.014 1.00 88.81 77 CYS A N 1
ATOM 632 C CA . CYS A 1 77 ? 24.013 7.215 -47.102 1.00 88.81 77 CYS A CA 1
ATOM 633 C C . CYS A 1 77 ? 23.322 7.647 -48.402 1.00 88.81 77 CYS A C 1
A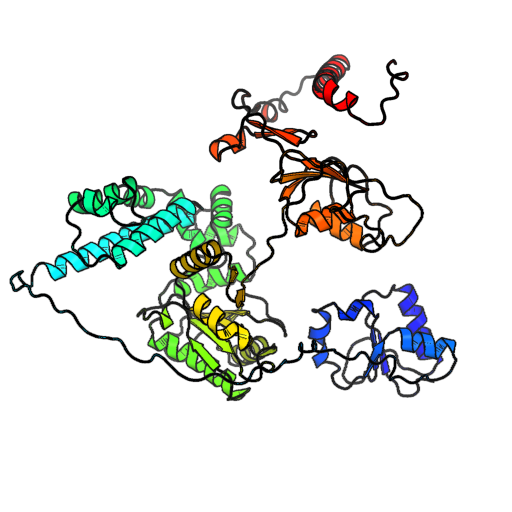TOM 635 O O . CYS A 1 77 ? 23.921 7.629 -49.477 1.00 88.81 77 CYS A O 1
ATOM 637 N N . ILE A 1 78 ? 22.064 8.096 -48.307 1.00 87.94 78 ILE A N 1
ATOM 638 C CA . ILE A 1 78 ? 21.311 8.600 -49.464 1.00 87.94 78 ILE A CA 1
ATOM 639 C C . ILE A 1 78 ? 21.951 9.883 -50.004 1.00 87.94 78 ILE A C 1
ATOM 641 O O . ILE A 1 78 ? 22.115 10.017 -51.215 1.00 87.94 78 ILE A O 1
ATOM 645 N N . LYS A 1 79 ? 22.344 10.810 -49.123 1.00 87.75 79 LYS A N 1
ATOM 646 C CA . LYS A 1 79 ? 22.955 12.088 -49.509 1.00 87.75 79 LYS A CA 1
ATOM 647 C C . LYS A 1 79 ? 24.291 11.905 -50.231 1.00 87.75 79 LYS A C 1
ATOM 649 O O . LYS A 1 79 ? 24.554 12.619 -51.193 1.00 87.75 79 LYS A O 1
ATOM 654 N N . ARG A 1 80 ? 25.124 10.960 -49.783 1.00 85.25 80 ARG A N 1
ATOM 655 C CA . ARG A 1 80 ? 26.427 10.661 -50.404 1.00 85.25 80 ARG A CA 1
ATOM 656 C C . ARG A 1 80 ? 26.342 9.664 -51.560 1.00 85.25 80 ARG A C 1
ATOM 658 O O . ARG A 1 80 ? 27.333 9.467 -52.254 1.00 85.25 80 ARG A O 1
ATOM 665 N N . GLY A 1 81 ? 25.190 9.021 -51.754 1.00 84.62 81 GLY A N 1
ATOM 666 C CA . GLY A 1 81 ? 24.994 7.992 -52.776 1.00 84.62 81 GLY A CA 1
ATOM 667 C C . GLY A 1 81 ? 25.860 6.742 -52.578 1.00 84.62 81 GLY A C 1
ATOM 668 O O . GLY A 1 81 ? 26.038 5.971 -53.518 1.00 84.62 81 GLY A O 1
ATOM 669 N N . THR A 1 82 ? 26.409 6.542 -51.380 1.00 88.94 82 THR A N 1
ATOM 670 C CA . THR A 1 82 ? 27.280 5.416 -51.034 1.00 88.94 82 THR A CA 1
ATOM 671 C C . THR A 1 82 ? 26.982 4.932 -49.621 1.00 88.94 82 THR A C 1
ATOM 673 O O . THR A 1 82 ? 26.387 5.652 -48.819 1.00 88.94 82 THR A O 1
ATOM 676 N N . PHE A 1 83 ? 27.392 3.705 -49.316 1.00 88.94 83 PHE A N 1
ATOM 677 C CA . PHE A 1 83 ? 27.299 3.168 -47.967 1.00 88.94 83 PHE A CA 1
ATOM 678 C C . PHE A 1 83 ? 28.301 3.902 -47.070 1.00 88.94 83 PHE A C 1
ATOM 680 O O . PHE A 1 83 ? 29.502 3.897 -47.340 1.00 88.94 83 PHE A O 1
ATOM 687 N N . VAL A 1 84 ? 27.797 4.575 -46.040 1.00 88.62 84 VAL A N 1
ATOM 688 C CA . VAL A 1 84 ? 28.607 5.343 -45.091 1.00 88.62 84 VAL A CA 1
ATOM 689 C C . VAL A 1 84 ? 28.885 4.476 -43.874 1.00 88.62 84 VAL A C 1
ATOM 691 O O . VAL A 1 84 ? 28.025 3.690 -43.473 1.00 88.62 84 VAL A O 1
ATOM 694 N N . ASP A 1 85 ? 30.079 4.631 -43.302 1.00 86.25 85 ASP A N 1
ATOM 695 C CA . ASP A 1 85 ? 30.463 3.941 -42.076 1.00 86.25 85 ASP A CA 1
ATOM 696 C C . ASP A 1 85 ? 29.389 4.094 -40.989 1.00 86.25 85 ASP A C 1
ATOM 698 O O . ASP A 1 85 ? 28.823 5.171 -40.774 1.00 86.25 85 ASP A O 1
ATOM 702 N N . GLU A 1 86 ? 29.066 2.969 -40.363 1.00 87.12 86 GLU A N 1
ATOM 703 C CA . GLU A 1 86 ? 27.969 2.851 -39.414 1.00 87.12 86 GLU A CA 1
ATOM 704 C C . GLU A 1 86 ? 28.388 3.329 -38.024 1.00 87.12 86 GLU A C 1
ATOM 706 O O . GLU A 1 86 ? 27.533 3.856 -37.314 1.00 87.12 86 GLU A O 1
ATOM 711 N N . GLU A 1 87 ? 29.670 3.199 -37.646 1.00 81.00 87 GLU A N 1
ATOM 712 C CA . GLU A 1 87 ? 30.177 3.513 -36.299 1.00 81.00 87 GLU A CA 1
ATOM 713 C C . GLU A 1 87 ? 29.715 4.864 -35.729 1.00 81.00 87 GLU A C 1
ATOM 715 O O . GLU A 1 87 ? 29.148 4.866 -34.632 1.00 81.00 87 GLU A O 1
ATOM 720 N N . PRO A 1 88 ? 29.834 6.005 -36.441 1.00 84.19 88 PRO A N 1
ATOM 721 C CA . PRO A 1 88 ? 29.411 7.306 -35.906 1.00 84.19 88 PRO A CA 1
ATOM 722 C C . PRO A 1 88 ? 27.892 7.435 -35.709 1.00 84.19 88 PRO A C 1
ATOM 724 O O . PRO A 1 88 ? 27.413 8.385 -35.084 1.00 84.19 88 PRO A O 1
ATOM 727 N N . PHE A 1 89 ? 27.122 6.487 -36.239 1.00 85.19 89 PHE A N 1
ATOM 728 C CA . PHE A 1 89 ? 25.673 6.435 -36.125 1.00 85.19 89 PHE A CA 1
ATOM 729 C C . PHE A 1 89 ? 25.182 5.250 -35.297 1.00 85.19 89 PHE A C 1
ATOM 731 O O . PHE A 1 89 ? 23.967 5.120 -35.115 1.00 85.19 89 PHE A O 1
ATOM 738 N N . ILE A 1 90 ? 26.084 4.405 -34.789 1.00 81.00 90 ILE A N 1
ATOM 739 C CA . ILE A 1 90 ? 25.728 3.366 -33.831 1.00 81.00 90 ILE A CA 1
ATOM 740 C C . ILE A 1 90 ? 25.207 4.048 -32.577 1.00 81.00 90 ILE A C 1
ATOM 742 O O . ILE A 1 90 ? 25.836 4.920 -31.976 1.00 81.00 90 ILE A O 1
ATOM 746 N N . LEU A 1 91 ? 24.020 3.626 -32.170 1.00 69.62 91 LEU A N 1
ATOM 747 C CA . LEU A 1 91 ? 23.441 4.056 -30.917 1.00 69.62 91 LEU A CA 1
ATOM 748 C C . LEU A 1 91 ? 24.011 3.196 -29.799 1.00 69.62 91 LEU A C 1
ATOM 750 O O . LEU A 1 91 ? 23.499 2.115 -29.499 1.00 69.62 91 LEU A O 1
ATOM 754 N N . ALA A 1 92 ? 25.087 3.698 -29.190 1.00 57.72 92 ALA A N 1
ATOM 755 C CA . ALA A 1 92 ? 25.594 3.181 -27.933 1.00 57.72 92 ALA A CA 1
ATOM 756 C C . ALA A 1 92 ? 24.517 3.372 -26.858 1.00 57.72 92 ALA A C 1
ATOM 758 O O . ALA A 1 92 ? 24.091 4.483 -26.536 1.00 57.72 92 ALA A O 1
ATOM 759 N N . LEU A 1 93 ? 24.041 2.257 -26.317 1.00 52.78 93 LEU A N 1
ATOM 760 C CA . LEU A 1 93 ? 23.267 2.245 -25.087 1.00 52.78 93 LEU A CA 1
ATOM 761 C C . LEU A 1 93 ? 24.219 2.601 -23.944 1.00 52.78 93 LEU A C 1
ATOM 763 O O . LEU A 1 93 ? 24.789 1.707 -23.320 1.00 52.78 93 LEU A O 1
ATOM 767 N N . ASN A 1 94 ? 24.414 3.893 -23.689 1.00 37.81 94 ASN A N 1
ATOM 768 C CA . ASN A 1 94 ? 25.155 4.333 -22.515 1.00 37.81 94 ASN A CA 1
ATOM 769 C C . ASN A 1 94 ? 24.343 3.949 -21.272 1.00 37.81 94 ASN A C 1
ATOM 771 O O . ASN A 1 94 ? 23.376 4.613 -20.897 1.00 37.81 94 ASN A O 1
ATOM 775 N N . LEU A 1 95 ? 24.738 2.837 -20.650 1.00 37.41 95 LEU A N 1
ATOM 776 C CA . LEU A 1 95 ? 24.670 2.695 -19.204 1.00 37.41 95 LEU A CA 1
ATOM 777 C C . LEU A 1 95 ? 25.348 3.943 -18.629 1.00 37.41 95 LEU A C 1
ATOM 779 O O . LEU A 1 95 ? 26.456 4.278 -19.033 1.00 37.41 95 LEU A O 1
ATOM 783 N N . ILE A 1 96 ? 24.631 4.668 -17.779 1.00 29.98 96 ILE A N 1
ATOM 784 C CA . ILE A 1 96 ? 25.111 5.882 -17.117 1.00 29.98 96 ILE A CA 1
ATOM 785 C C . ILE A 1 96 ? 26.485 5.589 -16.490 1.00 29.98 96 ILE A C 1
ATOM 787 O O . ILE A 1 96 ? 26.607 4.647 -15.710 1.00 29.98 96 ILE A O 1
ATOM 791 N N . GLU A 1 97 ? 27.497 6.365 -16.878 1.00 26.72 97 GLU A N 1
ATOM 792 C CA . GLU A 1 97 ? 28.863 6.289 -16.357 1.00 26.72 97 GLU A CA 1
ATOM 793 C C . GLU A 1 97 ? 28.905 6.668 -14.866 1.00 26.72 97 GLU A C 1
ATOM 795 O O . GLU A 1 97 ? 28.243 7.610 -14.423 1.00 26.72 97 GLU A O 1
ATOM 800 N N . GLU A 1 98 ? 29.683 5.906 -14.095 1.00 25.78 98 GLU A N 1
ATOM 801 C CA . GLU A 1 98 ? 30.000 6.155 -12.687 1.00 25.78 98 GLU A CA 1
ATOM 802 C C . GLU A 1 98 ? 30.801 7.461 -12.516 1.00 25.78 98 GLU A C 1
ATOM 804 O O . GLU A 1 98 ? 31.744 7.699 -13.273 1.00 25.78 98 GLU A O 1
ATOM 809 N N . PRO A 1 99 ? 30.534 8.287 -11.486 1.00 26.80 99 PRO A N 1
ATOM 810 C CA . PRO A 1 99 ? 31.500 9.278 -11.040 1.00 26.80 99 PRO A CA 1
ATOM 811 C C . PRO A 1 99 ? 32.649 8.566 -10.319 1.00 26.80 99 PRO A C 1
ATOM 813 O O . PRO A 1 99 ? 32.456 7.898 -9.303 1.00 26.80 99 PRO A O 1
ATOM 816 N N . SER A 1 100 ? 33.843 8.742 -10.871 1.00 26.31 100 SER A N 1
ATOM 817 C CA . SER A 1 100 ? 35.137 8.266 -10.392 1.00 26.31 100 SER A CA 1
ATOM 818 C C . SER A 1 100 ? 35.361 8.440 -8.885 1.00 26.31 100 SER A C 1
ATOM 820 O O . SER A 1 100 ? 35.230 9.538 -8.339 1.00 26.31 100 SER A O 1
ATOM 822 N N . LEU A 1 101 ? 35.804 7.348 -8.261 1.00 25.45 101 LEU A N 1
ATOM 823 C CA . LEU A 1 101 ? 36.396 7.280 -6.930 1.00 25.45 101 LEU A CA 1
ATOM 824 C C . LEU A 1 101 ? 37.633 8.188 -6.837 1.00 25.45 101 LEU A C 1
ATOM 826 O O . LEU A 1 101 ? 38.585 8.023 -7.598 1.00 25.45 101 LEU A O 1
ATOM 830 N N . LEU A 1 102 ? 37.645 9.095 -5.859 1.00 26.00 102 LEU A N 1
ATOM 831 C CA . LEU A 1 102 ? 38.876 9.673 -5.329 1.00 26.00 102 LEU A CA 1
ATOM 832 C C . LEU A 1 102 ? 39.159 9.066 -3.956 1.00 26.00 102 LEU A C 1
ATOM 834 O O . LEU A 1 102 ? 38.318 9.068 -3.060 1.00 26.00 102 LEU A O 1
ATOM 838 N N . ASN A 1 103 ? 40.371 8.526 -3.868 1.00 26.94 103 ASN A N 1
ATOM 839 C CA . ASN A 1 103 ? 41.016 7.924 -2.715 1.00 26.94 103 ASN A CA 1
ATOM 840 C C . ASN A 1 103 ? 40.856 8.748 -1.434 1.00 26.94 103 ASN A C 1
ATOM 842 O O . ASN A 1 103 ? 41.245 9.909 -1.404 1.00 26.94 103 ASN A O 1
ATOM 846 N N . HIS A 1 104 ? 40.463 8.082 -0.351 1.00 25.91 104 HIS A N 1
ATOM 847 C CA . HIS A 1 104 ? 41.136 8.249 0.932 1.00 25.91 104 HIS A CA 1
ATOM 848 C C . HIS A 1 104 ? 41.189 6.890 1.628 1.00 25.91 104 HIS A C 1
ATOM 850 O O . HIS A 1 104 ? 40.194 6.380 2.139 1.00 25.91 104 HIS A O 1
ATOM 856 N N . ALA A 1 105 ? 42.374 6.290 1.568 1.00 22.66 105 ALA A N 1
ATOM 857 C CA . ALA A 1 105 ? 42.799 5.263 2.495 1.00 22.66 105 ALA A CA 1
ATOM 858 C C . ALA A 1 105 ? 43.197 5.919 3.828 1.00 22.66 105 ALA A C 1
ATOM 860 O O . ALA A 1 105 ? 43.624 7.073 3.848 1.00 22.66 105 ALA A O 1
ATOM 861 N N . GLU A 1 106 ? 43.088 5.109 4.883 1.00 23.31 106 GLU A N 1
ATOM 862 C CA . GLU A 1 106 ? 43.631 5.280 6.236 1.00 23.31 106 GLU A CA 1
ATOM 863 C C . GLU A 1 106 ? 42.899 6.262 7.166 1.00 23.31 106 GLU A C 1
ATOM 865 O O . GLU A 1 106 ? 43.123 7.465 7.150 1.00 23.31 106 GLU A O 1
ATOM 870 N N . CYS A 1 107 ? 42.112 5.722 8.102 1.00 21.00 107 CYS A N 1
ATOM 871 C CA . CYS A 1 107 ? 42.581 5.671 9.487 1.00 21.00 107 CYS A CA 1
ATOM 872 C C . CYS A 1 107 ? 41.777 4.654 10.309 1.00 21.00 107 CYS A C 1
ATOM 874 O O . CYS A 1 107 ? 40.618 4.352 10.040 1.00 21.00 107 CYS A O 1
ATOM 876 N N . SER A 1 108 ? 42.491 4.102 11.270 1.00 23.48 108 SER A N 1
ATOM 877 C CA . SER A 1 108 ? 42.284 2.938 12.110 1.00 23.48 108 SER A CA 1
ATOM 878 C C . SER A 1 108 ? 41.109 2.991 13.093 1.00 23.48 108 SER A C 1
ATOM 880 O O . SER A 1 108 ? 40.681 4.049 13.538 1.00 23.48 108 SER A O 1
ATOM 882 N N . SER A 1 109 ? 40.663 1.778 13.434 1.00 24.08 109 SER A N 1
ATOM 883 C CA . SER A 1 109 ? 40.111 1.307 14.712 1.00 24.08 109 SER A CA 1
ATOM 884 C C . SER A 1 109 ? 39.973 2.311 15.859 1.00 24.08 109 SER A C 1
ATOM 886 O O . SER A 1 109 ? 40.983 2.840 16.308 1.00 24.08 109 SER A O 1
ATOM 888 N N . GLU A 1 110 ? 38.772 2.395 16.439 1.00 22.36 110 GLU A N 1
ATOM 889 C CA . GLU A 1 110 ? 38.545 2.390 17.893 1.00 22.36 110 GLU A CA 1
ATOM 890 C C . GLU A 1 110 ? 37.040 2.359 18.223 1.00 22.36 110 GLU A C 1
ATOM 892 O O . GLU A 1 110 ? 36.210 2.820 17.443 1.00 22.36 110 GLU A O 1
ATOM 897 N N . ALA A 1 111 ? 36.726 1.817 19.405 1.00 23.28 111 ALA A N 1
ATOM 898 C CA . ALA A 1 111 ? 35.420 1.750 20.073 1.00 23.28 111 ALA A CA 1
ATOM 899 C C . ALA A 1 111 ? 34.491 0.564 19.731 1.00 23.28 111 ALA A C 1
ATOM 901 O O . ALA A 1 111 ? 33.319 0.721 19.386 1.00 23.28 111 ALA A O 1
ATOM 902 N N . ALA A 1 112 ? 35.005 -0.649 19.953 1.00 23.12 112 ALA A N 1
ATOM 903 C CA . ALA A 1 112 ? 34.260 -1.605 20.773 1.00 23.12 112 ALA A CA 1
ATOM 904 C C . ALA A 1 112 ? 34.433 -1.220 22.259 1.00 23.12 112 ALA A C 1
ATOM 906 O O . ALA A 1 112 ? 35.427 -0.589 22.606 1.00 23.12 112 ALA A O 1
ATOM 907 N N . ASP A 1 113 ? 33.474 -1.628 23.089 1.00 24.42 113 ASP A N 1
ATOM 908 C CA . ASP A 1 113 ? 33.362 -1.438 24.545 1.00 24.42 113 ASP A CA 1
ATOM 909 C C . ASP A 1 113 ? 32.580 -0.202 25.011 1.00 24.42 113 ASP A C 1
ATOM 911 O O . ASP A 1 113 ? 33.044 0.932 24.960 1.00 24.42 113 ASP A O 1
ATOM 915 N N . LEU A 1 114 ? 31.363 -0.460 25.510 1.00 26.16 114 LEU A N 1
ATOM 916 C CA . LEU A 1 114 ? 30.927 -0.140 26.879 1.00 26.16 114 LEU A CA 1
ATOM 917 C C . LEU A 1 114 ? 29.463 -0.587 27.065 1.00 26.16 114 LEU A C 1
ATOM 919 O O . LEU A 1 114 ? 28.517 0.193 26.969 1.00 26.16 114 LEU A O 1
ATOM 923 N N . ILE A 1 115 ? 29.287 -1.877 27.359 1.00 25.50 115 ILE A N 1
ATOM 924 C CA . ILE A 1 115 ? 28.147 -2.375 28.135 1.00 25.50 115 ILE A CA 1
ATOM 925 C C . ILE A 1 115 ? 28.683 -2.598 29.547 1.00 25.50 115 ILE A C 1
ATOM 927 O O . ILE A 1 115 ? 29.522 -3.472 29.754 1.00 25.50 115 ILE A O 1
ATOM 931 N N . GLN A 1 116 ? 28.190 -1.842 30.528 1.00 25.00 116 GLN A N 1
ATOM 932 C CA . GLN A 1 116 ? 28.274 -2.276 31.916 1.00 25.00 116 GLN A CA 1
ATOM 933 C C . GLN A 1 116 ? 27.032 -1.878 32.710 1.00 25.00 116 GLN A C 1
ATOM 935 O O . GLN A 1 116 ? 26.501 -0.774 32.612 1.00 25.00 116 GLN A O 1
ATOM 940 N N . ASN A 1 117 ? 26.578 -2.878 33.456 1.00 26.06 117 ASN A N 1
ATOM 941 C CA . ASN A 1 117 ? 25.335 -2.984 34.192 1.00 26.06 117 ASN A CA 1
ATOM 942 C C . ASN A 1 117 ? 25.218 -1.981 35.342 1.00 26.06 117 ASN A C 1
ATOM 944 O O . ASN A 1 117 ? 26.198 -1.671 36.018 1.00 26.06 117 ASN A O 1
ATOM 948 N N . LYS A 1 118 ? 23.976 -1.610 35.668 1.00 25.75 118 LYS A N 1
ATOM 949 C CA . LYS A 1 118 ? 23.614 -1.195 37.025 1.00 25.75 118 LYS A CA 1
ATOM 950 C C . LYS A 1 118 ? 22.273 -1.816 37.408 1.00 25.75 118 LYS A C 1
ATOM 952 O O . LYS A 1 118 ? 21.217 -1.334 37.011 1.00 25.75 118 LYS A O 1
ATOM 957 N N . GLU A 1 119 ? 22.348 -2.913 38.156 1.00 24.27 119 GLU A N 1
ATOM 958 C CA . GLU A 1 119 ? 21.236 -3.446 38.941 1.00 24.27 119 GLU A CA 1
ATOM 959 C C . GLU A 1 119 ? 20.855 -2.442 40.036 1.00 24.27 119 GLU A C 1
ATOM 961 O O . GLU A 1 119 ? 21.725 -1.912 40.731 1.00 24.27 119 GLU A O 1
ATOM 966 N N . LEU A 1 120 ? 19.553 -2.232 40.237 1.00 26.97 120 LEU A N 1
ATOM 967 C CA . LEU A 1 120 ? 19.014 -1.810 41.526 1.00 26.97 120 LEU A CA 1
ATOM 968 C C . LEU A 1 120 ? 17.812 -2.690 41.883 1.00 26.97 120 LEU A C 1
ATOM 970 O O . LEU A 1 120 ? 16.915 -2.928 41.079 1.00 26.97 120 LEU A O 1
ATOM 974 N N . SER A 1 121 ? 17.861 -3.189 43.111 1.00 25.31 121 SER A N 1
ATOM 975 C CA . SER A 1 121 ? 16.981 -4.167 43.739 1.00 25.31 121 SER A CA 1
ATOM 976 C C . SER A 1 121 ? 15.606 -3.620 44.125 1.00 25.31 121 SER A C 1
ATOM 978 O O . SER A 1 121 ? 15.559 -2.559 44.742 1.00 25.31 121 SER A O 1
ATOM 980 N N . VAL A 1 122 ? 14.548 -4.429 43.967 1.00 27.05 122 VAL A N 1
ATOM 981 C CA . VAL A 1 122 ? 13.406 -4.529 44.907 1.00 27.05 122 VAL A CA 1
ATOM 982 C C . VAL A 1 122 ? 12.836 -5.965 44.854 1.00 27.05 122 VAL A C 1
ATOM 984 O O . VAL A 1 122 ? 12.683 -6.533 43.777 1.00 27.05 122 VAL A O 1
ATOM 987 N N . LYS A 1 123 ? 12.529 -6.565 46.013 1.00 25.48 123 LYS A N 1
ATOM 988 C CA . LYS A 1 123 ? 11.747 -7.814 46.205 1.00 25.48 123 LYS A CA 1
ATOM 989 C C . LYS A 1 123 ? 10.517 -7.486 47.088 1.00 25.48 123 LYS A C 1
ATOM 991 O O . LYS A 1 123 ? 10.604 -6.506 47.822 1.00 25.48 123 LYS A O 1
ATOM 996 N N . PRO A 1 124 ? 9.530 -8.387 47.275 1.00 43.06 124 PRO A N 1
ATOM 997 C CA . PRO A 1 124 ? 8.724 -9.131 46.300 1.00 43.06 124 PRO A CA 1
ATOM 998 C C . PRO A 1 124 ? 7.202 -9.034 46.631 1.00 43.06 124 PRO A C 1
ATOM 1000 O O . PRO A 1 124 ? 6.811 -8.396 47.603 1.00 43.06 124 PRO A O 1
ATOM 1003 N N . SER A 1 125 ? 6.376 -9.781 45.885 1.00 28.23 125 SER A N 1
ATOM 1004 C CA . SER A 1 125 ? 4.956 -10.143 46.121 1.00 28.23 125 SER A CA 1
ATOM 1005 C C . SER A 1 125 ? 3.882 -9.335 45.376 1.00 28.23 125 SER A C 1
ATOM 1007 O O . SER A 1 125 ? 3.308 -8.385 45.889 1.00 28.23 125 SER A O 1
ATOM 1009 N N . VAL A 1 126 ? 3.526 -9.814 44.180 1.00 32.81 126 VAL A N 1
ATOM 1010 C CA . VAL A 1 126 ? 2.142 -9.771 43.686 1.00 32.81 126 VAL A CA 1
ATOM 1011 C C . VAL A 1 126 ? 1.828 -11.154 43.124 1.00 32.81 126 VAL A C 1
ATOM 1013 O O . VAL A 1 126 ? 2.662 -11.776 42.467 1.00 32.81 126 VAL A O 1
ATOM 1016 N N . SER A 1 127 ? 0.668 -11.681 43.504 1.00 31.38 127 SER A N 1
ATOM 1017 C CA . SER A 1 127 ? 0.233 -13.037 43.191 1.00 31.38 127 SER A CA 1
ATOM 1018 C C . SER A 1 127 ? -0.003 -13.230 41.689 1.00 31.38 127 SER A C 1
ATOM 1020 O O . SER A 1 127 ? -0.429 -12.311 40.993 1.00 31.38 127 SER A O 1
ATOM 1022 N N . CYS A 1 128 ? 0.220 -14.459 41.222 1.00 28.72 128 CYS A N 1
ATOM 1023 C CA . CYS A 1 128 ? 0.120 -14.955 39.840 1.00 28.72 128 CYS A CA 1
ATOM 1024 C C . CYS A 1 128 ? -1.295 -14.837 39.201 1.00 28.72 128 CYS A C 1
ATOM 1026 O O . CYS A 1 128 ? -1.572 -15.422 38.159 1.00 28.72 128 CYS A O 1
ATOM 1028 N N . CYS A 1 129 ? -2.207 -14.076 39.815 1.00 30.62 129 CYS A N 1
ATOM 1029 C CA . CYS A 1 129 ? -3.603 -13.907 39.410 1.00 30.62 129 CYS A CA 1
ATOM 1030 C C . CYS A 1 129 ? -3.853 -12.622 38.590 1.00 30.62 129 CYS A C 1
ATOM 1032 O O . CYS A 1 129 ? -4.834 -12.559 37.847 1.00 30.62 129 CYS A O 1
ATOM 1034 N N . ASP A 1 130 ? -2.990 -11.603 38.710 1.00 39.03 130 ASP A N 1
ATOM 1035 C CA . ASP A 1 130 ? -3.223 -10.266 38.129 1.00 39.03 130 ASP A CA 1
ATOM 1036 C C . ASP A 1 130 ? -2.523 -10.038 36.776 1.00 39.03 130 ASP A C 1
ATOM 1038 O O . ASP A 1 130 ? -3.000 -9.258 35.945 1.00 39.03 130 ASP A O 1
ATOM 1042 N N . GLU A 1 131 ? -1.440 -10.766 36.484 1.00 38.97 131 GLU A N 1
ATOM 1043 C CA . GLU A 1 131 ? -0.743 -10.686 35.188 1.00 38.97 131 GLU A CA 1
ATOM 1044 C C . GLU A 1 131 ? -1.633 -11.163 34.026 1.00 38.97 131 GLU A C 1
ATOM 1046 O O . GLU A 1 131 ? -1.650 -10.542 32.958 1.00 38.97 131 GLU A O 1
ATOM 1051 N N . TRP A 1 132 ? -2.456 -12.197 34.253 1.00 30.98 132 TRP A N 1
ATOM 1052 C CA . TRP A 1 132 ? -3.425 -12.696 33.267 1.00 30.98 132 TRP A CA 1
ATOM 1053 C C . TRP A 1 132 ? -4.510 -11.656 32.942 1.00 30.98 132 TRP A C 1
ATOM 1055 O O . TRP A 1 132 ? -4.831 -11.437 31.771 1.00 30.98 132 TRP A O 1
ATOM 1065 N N . LYS A 1 133 ? -5.043 -10.961 33.960 1.00 44.28 133 LYS A N 1
ATOM 1066 C CA . LYS A 1 133 ? -6.047 -9.898 33.770 1.00 44.28 133 LYS A CA 1
ATOM 1067 C C . LYS A 1 133 ? -5.464 -8.686 33.050 1.00 44.28 133 LYS A C 1
ATOM 1069 O O . LYS A 1 133 ? -6.115 -8.143 32.161 1.00 44.28 133 LYS A O 1
ATOM 1074 N N . THR A 1 134 ? -4.233 -8.301 33.381 1.00 57.94 134 THR A N 1
ATOM 1075 C CA . THR A 1 134 ? -3.571 -7.135 32.777 1.00 57.94 134 THR A CA 1
ATOM 1076 C C . THR A 1 134 ? -3.283 -7.358 31.289 1.00 57.94 134 THR A C 1
ATOM 1078 O O . THR A 1 134 ? -3.532 -6.470 30.474 1.00 57.94 134 THR A O 1
ATOM 1081 N N . SER A 1 135 ? -2.823 -8.557 30.909 1.00 66.88 135 SER A N 1
ATOM 1082 C CA . SER A 1 135 ? -2.546 -8.901 29.506 1.00 66.88 135 SER A CA 1
ATOM 1083 C C . SER A 1 135 ? -3.829 -9.039 28.674 1.00 66.88 135 SER A C 1
ATOM 1085 O O . SER A 1 135 ? -3.932 -8.465 27.589 1.00 66.88 135 SER A O 1
ATOM 1087 N N . CYS A 1 136 ? -4.855 -9.712 29.212 1.00 69.62 136 CYS A N 1
ATOM 1088 C CA . CYS A 1 136 ? -6.151 -9.853 28.543 1.00 69.62 136 CYS A CA 1
ATOM 1089 C C . CYS A 1 136 ? -6.844 -8.496 28.338 1.00 69.62 136 CYS A C 1
ATOM 1091 O O . CYS A 1 136 ? -7.329 -8.209 27.246 1.00 69.62 136 CYS A O 1
ATOM 1093 N N . PHE A 1 137 ? -6.842 -7.631 29.357 1.00 82.81 137 PHE A N 1
ATOM 1094 C CA . PHE A 1 137 ? -7.459 -6.308 29.269 1.00 82.81 137 PHE A CA 1
ATOM 1095 C C . PHE A 1 137 ? -6.707 -5.377 28.307 1.00 82.81 137 PHE A C 1
ATOM 1097 O O . PHE A 1 137 ? -7.320 -4.646 27.532 1.00 82.81 137 PHE A O 1
ATOM 1104 N N . LYS A 1 138 ? -5.370 -5.449 28.280 1.00 87.12 138 LYS A N 1
ATOM 1105 C CA . LYS A 1 138 ? -4.550 -4.727 27.299 1.00 87.12 138 LYS A CA 1
ATOM 1106 C C . LYS A 1 138 ? -4.890 -5.131 25.862 1.00 87.12 138 LYS A C 1
ATOM 1108 O O . LYS A 1 138 ? -5.005 -4.257 25.001 1.00 87.12 138 LYS A O 1
ATOM 1113 N N . ASN A 1 139 ? -5.067 -6.426 25.607 1.00 88.06 139 ASN A N 1
ATOM 1114 C CA . ASN A 1 139 ? -5.463 -6.925 24.289 1.00 88.06 139 ASN A CA 1
ATOM 1115 C C . ASN A 1 139 ? -6.872 -6.454 23.904 1.00 88.06 139 ASN A C 1
ATOM 1117 O O . ASN A 1 139 ? -7.068 -6.037 22.764 1.00 88.06 139 ASN A O 1
ATOM 1121 N N . GLU A 1 140 ? -7.810 -6.421 24.852 1.00 90.94 140 GLU A N 1
ATOM 1122 C CA . GLU A 1 140 ? -9.161 -5.896 24.621 1.00 90.94 140 GLU A CA 1
ATOM 1123 C C . GLU A 1 140 ? -9.149 -4.395 24.286 1.00 90.94 140 GLU A C 1
ATOM 1125 O O . GLU A 1 140 ? -9.767 -3.974 23.309 1.00 90.94 140 GLU A O 1
ATOM 1130 N N . ILE A 1 141 ? -8.367 -3.580 25.011 1.00 92.12 141 ILE A N 1
ATOM 1131 C CA . ILE A 1 141 ? -8.175 -2.159 24.667 1.00 92.12 141 ILE A CA 1
ATOM 1132 C C . ILE A 1 141 ? -7.671 -2.027 23.230 1.00 92.12 141 ILE A C 1
ATOM 1134 O O . ILE A 1 141 ? -8.203 -1.234 22.452 1.00 92.12 141 ILE A O 1
ATOM 1138 N N . ILE A 1 142 ? -6.633 -2.787 22.873 1.00 92.75 142 ILE A N 1
ATOM 1139 C CA . ILE A 1 142 ? -6.060 -2.750 21.526 1.00 92.75 142 ILE A CA 1
ATOM 1140 C C . ILE A 1 142 ? -7.133 -3.111 20.494 1.00 92.75 142 ILE A C 1
ATOM 1142 O O . ILE A 1 142 ? -7.314 -2.351 19.546 1.00 92.75 142 ILE A O 1
ATOM 1146 N N . HIS A 1 143 ? -7.888 -4.187 20.713 1.00 93.44 143 HIS A N 1
ATOM 1147 C CA . HIS A 1 143 ? -8.937 -4.645 19.804 1.00 93.44 143 HIS A CA 1
ATOM 1148 C C . HIS A 1 143 ? -10.042 -3.594 19.583 1.00 93.44 143 HIS A C 1
ATOM 1150 O O . HIS A 1 143 ? -10.416 -3.288 18.444 1.00 93.44 143 HIS A O 1
ATOM 1156 N N . GLN A 1 144 ? -10.524 -2.964 20.657 1.00 94.69 144 GLN A N 1
ATOM 1157 C CA . GLN A 1 144 ? -11.549 -1.918 20.587 1.00 94.69 144 GLN A CA 1
ATOM 1158 C C . GLN A 1 144 ? -11.035 -0.662 19.862 1.00 94.69 144 GLN A C 1
ATOM 1160 O O . GLN A 1 144 ? -11.727 -0.079 19.018 1.00 94.69 144 GLN A O 1
ATOM 1165 N N . LEU A 1 145 ? -9.791 -0.247 20.130 1.00 95.38 145 LEU A N 1
ATOM 1166 C CA . LEU A 1 145 ? -9.171 0.884 19.434 1.00 95.38 145 LEU A CA 1
ATOM 1167 C C . LEU A 1 145 ? -8.889 0.575 17.955 1.00 95.38 145 LEU A C 1
ATOM 1169 O O . LEU A 1 145 ? -9.041 1.468 17.118 1.00 95.38 145 LEU A O 1
ATOM 1173 N N . GLU A 1 146 ? -8.514 -0.662 17.615 1.00 94.75 146 GLU A N 1
ATOM 1174 C CA . GLU A 1 146 ? -8.350 -1.129 16.231 1.00 94.75 146 GLU A CA 1
ATOM 1175 C C . GLU A 1 146 ? -9.686 -1.087 15.480 1.00 94.75 146 GLU A C 1
ATOM 1177 O O . GLU A 1 146 ? -9.756 -0.543 14.377 1.00 94.75 146 GLU A O 1
ATOM 1182 N N . THR A 1 147 ? -10.776 -1.509 16.125 1.00 94.19 147 THR A N 1
ATOM 1183 C CA . THR A 1 147 ? -12.133 -1.419 15.567 1.00 94.19 147 THR A CA 1
ATOM 1184 C C . THR A 1 147 ? -12.537 0.028 15.262 1.00 94.19 147 THR A C 1
ATOM 1186 O O . THR A 1 147 ? -13.071 0.324 14.183 1.00 94.19 147 THR A O 1
ATOM 1189 N N . LEU A 1 148 ? -12.255 0.967 16.172 1.00 95.38 148 LEU A N 1
ATOM 1190 C CA . LEU A 1 148 ? -12.490 2.397 15.933 1.00 95.38 148 LEU A CA 1
ATOM 1191 C C . LEU A 1 148 ? -11.624 2.919 14.787 1.00 95.38 148 LEU A C 1
ATOM 1193 O O . LEU A 1 148 ? -12.144 3.560 13.871 1.00 95.38 148 LEU A O 1
ATOM 1197 N N . ARG A 1 149 ? -10.319 2.623 14.812 1.00 95.00 149 ARG A N 1
ATOM 1198 C CA . ARG A 1 149 ? -9.369 3.002 13.760 1.00 95.00 149 ARG A CA 1
ATOM 1199 C C . ARG A 1 149 ? -9.866 2.565 12.385 1.00 95.00 149 ARG A C 1
ATOM 1201 O O . ARG A 1 149 ? -9.885 3.387 11.471 1.00 95.00 149 ARG A O 1
ATOM 1208 N N . ASP A 1 150 ? -10.268 1.308 12.234 1.00 92.56 150 ASP A N 1
ATOM 1209 C CA . ASP A 1 150 ? -10.652 0.736 10.939 1.00 92.56 150 ASP A CA 1
ATOM 1210 C C . ASP A 1 150 ? -11.981 1.306 10.431 1.00 92.56 150 ASP A C 1
ATOM 1212 O O . ASP A 1 150 ? -12.146 1.551 9.232 1.00 92.56 150 ASP A O 1
ATOM 1216 N N . SER A 1 151 ? -12.891 1.647 11.348 1.00 93.88 151 SER A N 1
ATOM 1217 C CA . SER A 1 151 ? -14.102 2.414 11.029 1.00 93.88 151 SER A CA 1
ATOM 1218 C C . SER A 1 151 ? -13.756 3.802 10.482 1.00 93.88 151 SER A C 1
ATOM 1220 O O . SER A 1 151 ? -14.238 4.188 9.419 1.00 93.88 151 SER A O 1
ATOM 1222 N N . TYR A 1 152 ? -12.863 4.537 11.155 1.00 94.50 152 TYR A N 1
ATOM 1223 C CA . TYR A 1 152 ? -12.423 5.859 10.702 1.00 94.50 152 TYR A CA 1
ATOM 1224 C C . TYR A 1 152 ? -11.660 5.808 9.374 1.00 94.50 152 TYR A C 1
ATOM 1226 O O . TYR A 1 152 ? -11.882 6.664 8.519 1.00 94.50 152 TYR A O 1
ATOM 1234 N N . LYS A 1 153 ? -10.814 4.791 9.158 1.00 91.50 153 LYS A N 1
ATOM 1235 C CA . LYS A 1 153 ? -10.161 4.557 7.857 1.00 91.50 153 LYS A CA 1
ATOM 1236 C C . LYS A 1 153 ? -11.200 4.362 6.755 1.00 91.50 153 LYS A C 1
ATOM 1238 O O . LYS A 1 153 ? -11.095 5.000 5.711 1.00 91.50 153 LYS A O 1
ATOM 1243 N N . SER A 1 154 ? -12.225 3.553 7.018 1.00 91.12 154 SER A N 1
ATOM 1244 C CA . SER A 1 154 ? -13.295 3.265 6.055 1.00 91.12 154 SER A CA 1
ATOM 1245 C C . SER A 1 154 ? -14.119 4.502 5.682 1.00 91.12 154 SER A C 1
ATOM 1247 O O . SER A 1 154 ? -14.575 4.622 4.548 1.00 91.12 154 SER A O 1
ATOM 1249 N N . MET A 1 155 ? -14.259 5.451 6.612 1.00 88.25 155 MET A N 1
ATOM 1250 C CA . MET A 1 155 ? -14.920 6.747 6.403 1.00 88.25 155 MET A CA 1
ATOM 1251 C C . MET A 1 155 ? -14.004 7.826 5.802 1.00 88.25 155 MET A C 1
ATOM 1253 O O . MET A 1 155 ? -14.385 8.990 5.752 1.00 88.25 155 MET A O 1
ATOM 1257 N N . ASN A 1 156 ? -12.784 7.477 5.374 1.00 91.00 156 ASN A N 1
ATOM 1258 C CA . ASN A 1 156 ? -11.777 8.425 4.883 1.00 91.00 156 ASN A CA 1
ATOM 1259 C C . ASN A 1 156 ? -11.305 9.459 5.937 1.00 91.00 156 ASN A C 1
ATOM 1261 O O . ASN A 1 156 ? -10.662 10.457 5.605 1.00 91.00 156 ASN A O 1
ATOM 1265 N N . GLU A 1 157 ? -11.539 9.212 7.228 1.00 90.31 157 GLU A N 1
ATOM 1266 C CA . GLU A 1 157 ? -11.150 10.099 8.329 1.00 90.31 157 GLU A CA 1
ATOM 1267 C C . GLU A 1 157 ? -9.727 9.796 8.823 1.00 90.31 157 GLU A C 1
ATOM 1269 O O . GLU A 1 157 ? -9.474 9.411 9.971 1.00 90.31 157 GLU A O 1
ATOM 1274 N N . SER A 1 158 ? -8.766 9.987 7.919 1.00 85.56 158 SER A N 1
ATOM 1275 C CA . SER A 1 158 ? -7.367 9.571 8.093 1.00 85.56 158 SER A CA 1
ATOM 1276 C C . SER A 1 158 ? -6.693 10.160 9.342 1.00 85.56 158 SER A C 1
ATOM 1278 O O . SER A 1 158 ? -5.892 9.485 9.988 1.00 85.56 158 SER A O 1
ATOM 1280 N N . TRP A 1 159 ? -7.027 11.398 9.725 1.00 85.62 159 TRP A N 1
ATOM 1281 C CA . TRP A 1 159 ? -6.474 12.045 10.923 1.00 85.62 159 TRP A CA 1
ATOM 1282 C C . TRP A 1 159 ? -6.938 11.387 12.221 1.00 85.62 159 TRP A C 1
ATOM 1284 O O . TRP A 1 159 ? -6.137 11.214 13.143 1.00 85.62 159 TRP A O 1
ATOM 1294 N N . ARG A 1 160 ? -8.217 10.997 12.293 1.00 89.62 160 ARG A N 1
ATOM 1295 C CA . ARG A 1 160 ? -8.762 10.300 13.462 1.00 89.62 160 ARG A CA 1
ATOM 1296 C C . ARG A 1 160 ? -8.182 8.898 13.542 1.00 89.62 160 ARG A C 1
ATOM 1298 O O . ARG A 1 160 ? -7.655 8.540 14.591 1.00 89.62 160 ARG A O 1
ATOM 1305 N N . ALA A 1 161 ? -8.160 8.164 12.429 1.00 91.38 161 ALA A N 1
ATOM 1306 C CA . ALA A 1 161 ? -7.499 6.861 12.350 1.00 91.38 161 ALA A CA 1
ATOM 1307 C C . ALA A 1 161 ? -6.035 6.916 12.826 1.00 91.38 161 ALA A C 1
ATOM 1309 O O . ALA A 1 161 ? -5.623 6.098 13.645 1.00 91.38 161 ALA A O 1
ATOM 1310 N N . LEU A 1 162 ? -5.278 7.936 12.403 1.00 87.44 162 LEU A N 1
ATOM 1311 C CA . LEU A 1 162 ? -3.894 8.144 12.832 1.00 87.44 162 LEU A CA 1
ATOM 1312 C C . LEU A 1 162 ? -3.761 8.378 14.345 1.00 87.44 162 LEU A C 1
ATOM 1314 O O . LEU A 1 162 ? -2.767 7.970 14.946 1.00 87.44 162 LEU A O 1
ATOM 1318 N N . ALA A 1 163 ? -4.725 9.058 14.969 1.00 90.88 163 ALA A N 1
ATOM 1319 C CA . ALA A 1 163 ? -4.727 9.252 16.415 1.00 90.88 163 ALA A CA 1
ATOM 1320 C C . ALA A 1 163 ? -4.907 7.916 17.157 1.00 90.88 163 ALA A C 1
ATOM 1322 O O . ALA A 1 163 ? -4.201 7.666 18.132 1.00 90.88 163 ALA A O 1
ATOM 1323 N N . TYR A 1 164 ? -5.777 7.033 16.656 1.00 94.50 164 TYR A N 1
ATOM 1324 C CA . TYR A 1 164 ? -5.926 5.679 17.194 1.00 94.50 164 TYR A CA 1
ATOM 1325 C C . TYR A 1 164 ? -4.681 4.814 16.952 1.00 94.50 164 TYR A C 1
ATOM 1327 O O . TYR A 1 164 ? -4.252 4.137 17.879 1.00 94.50 164 TYR A O 1
ATOM 1335 N N . ASP A 1 165 ? -4.032 4.897 15.783 1.00 89.44 165 ASP A N 1
ATOM 1336 C CA . ASP A 1 165 ? -2.760 4.195 15.513 1.00 89.44 165 ASP A CA 1
ATOM 1337 C C . ASP A 1 165 ? -1.668 4.563 16.531 1.00 89.44 165 ASP A C 1
ATOM 1339 O O . ASP A 1 165 ? -0.947 3.697 17.037 1.00 89.44 165 ASP A O 1
ATOM 1343 N N . LYS A 1 166 ? -1.559 5.857 16.863 1.00 89.56 166 LYS A N 1
ATOM 1344 C CA . LYS A 1 166 ? -0.630 6.343 17.894 1.00 89.56 166 LYS A CA 1
ATOM 1345 C C . LYS A 1 166 ? -0.988 5.791 19.269 1.00 89.56 166 LYS A C 1
ATOM 1347 O O . LYS A 1 166 ? -0.102 5.302 19.960 1.00 89.56 166 LYS A O 1
ATOM 1352 N N . ALA A 1 167 ? -2.267 5.828 19.638 1.00 93.12 167 ALA A N 1
ATOM 1353 C CA . ALA A 1 167 ? -2.725 5.295 20.913 1.00 93.12 167 ALA A CA 1
ATOM 1354 C C . ALA A 1 167 ? -2.451 3.790 21.042 1.00 93.12 167 ALA A C 1
ATOM 1356 O O . ALA A 1 167 ? -1.844 3.372 22.021 1.00 93.12 167 ALA A O 1
ATOM 1357 N N . ILE A 1 168 ? -2.799 2.991 20.028 1.00 92.81 168 ILE A N 1
ATOM 1358 C CA . ILE A 1 168 ? -2.524 1.546 19.983 1.00 92.81 168 ILE A CA 1
ATOM 1359 C C . ILE A 1 168 ? -1.026 1.277 20.141 1.00 92.81 168 ILE A C 1
ATOM 1361 O O . ILE A 1 168 ? -0.634 0.421 20.931 1.00 92.81 168 ILE A O 1
ATOM 1365 N N . SER A 1 169 ? -0.181 2.025 19.426 1.00 88.75 169 SER A N 1
ATOM 1366 C CA . SER A 1 169 ? 1.278 1.878 19.513 1.00 88.75 169 SER A CA 1
ATOM 1367 C C . SER A 1 169 ? 1.798 2.129 20.931 1.00 88.75 169 SER A C 1
ATOM 1369 O O . SER A 1 169 ? 2.635 1.370 21.421 1.00 88.75 169 SER A O 1
ATOM 1371 N N . SER A 1 170 ? 1.280 3.157 21.603 1.00 90.31 170 SER A N 1
ATOM 1372 C CA . SER A 1 170 ? 1.664 3.497 22.975 1.00 90.31 170 SER A CA 1
ATOM 1373 C C . SER A 1 170 ? 1.162 2.477 23.991 1.00 90.31 170 SER A C 1
ATOM 1375 O O . SER A 1 170 ? 1.922 2.080 24.870 1.00 90.31 170 SER A O 1
ATOM 1377 N N . ILE A 1 171 ? -0.066 1.971 23.834 1.00 91.38 171 ILE A N 1
ATOM 1378 C CA . ILE A 1 171 ? -0.598 0.894 24.680 1.00 91.38 171 ILE A CA 1
ATOM 1379 C C . ILE A 1 171 ? 0.218 -0.391 24.493 1.00 91.38 171 ILE A C 1
ATOM 1381 O O . ILE A 1 171 ? 0.611 -1.003 25.483 1.00 91.38 171 ILE A O 1
ATOM 1385 N N . LYS A 1 172 ? 0.565 -0.772 23.252 1.00 88.19 172 LYS A N 1
ATOM 1386 C CA . LYS A 1 172 ? 1.418 -1.945 22.970 1.00 88.19 172 LYS A CA 1
ATOM 1387 C C . LYS A 1 172 ? 2.763 -1.865 23.702 1.00 88.19 172 LYS A C 1
ATOM 1389 O O . LYS A 1 172 ? 3.185 -2.862 24.284 1.00 88.19 172 LYS A O 1
ATOM 1394 N N . GLN A 1 173 ? 3.385 -0.687 23.745 1.00 85.62 173 GLN A N 1
ATOM 1395 C CA . GLN A 1 173 ? 4.677 -0.459 24.411 1.00 85.62 173 GLN A CA 1
ATOM 1396 C C . GLN A 1 173 ? 4.581 -0.276 25.934 1.00 85.62 173 GLN A C 1
ATOM 1398 O O . GLN A 1 173 ? 5.589 -0.422 26.626 1.00 85.62 173 GLN A O 1
ATOM 1403 N N . CYS A 1 174 ? 3.397 0.028 26.466 1.00 86.69 174 CYS A N 1
ATOM 1404 C CA . CYS A 1 174 ? 3.188 0.205 27.898 1.00 86.69 174 CYS A CA 1
ATOM 1405 C C . CYS A 1 174 ? 3.409 -1.127 28.636 1.00 86.69 174 CYS A C 1
ATOM 1407 O O . CYS A 1 174 ? 2.737 -2.123 28.345 1.00 86.69 174 CYS A O 1
ATOM 1409 N N . LYS A 1 175 ? 4.395 -1.154 29.542 1.00 84.75 175 LYS A N 1
ATOM 1410 C CA . LYS A 1 175 ? 4.723 -2.321 30.380 1.00 84.75 175 LYS A CA 1
ATOM 1411 C C . LYS A 1 175 ? 3.974 -2.313 31.708 1.00 84.75 175 LYS A C 1
ATOM 1413 O O . LYS A 1 175 ? 3.715 -3.374 32.261 1.00 84.75 175 LYS A O 1
ATOM 1418 N N . GLU A 1 176 ? 3.665 -1.125 32.212 1.00 82.06 176 GLU A N 1
ATOM 1419 C CA . GLU A 1 176 ? 2.969 -0.958 33.480 1.00 82.06 176 GLU A CA 1
ATOM 1420 C C . GLU A 1 176 ? 1.461 -1.182 33.299 1.00 82.06 176 GLU A C 1
ATOM 1422 O O . GLU A 1 176 ? 0.909 -0.830 32.251 1.00 82.06 176 GLU A O 1
ATOM 1427 N N . PRO A 1 177 ? 0.775 -1.767 34.295 1.00 81.81 177 PRO A N 1
ATOM 1428 C CA . PRO A 1 177 ? -0.676 -1.868 34.276 1.00 81.81 177 PRO A CA 1
ATOM 1429 C C . PRO A 1 177 ? -1.323 -0.483 34.192 1.00 81.81 177 PRO A C 1
ATOM 1431 O O . PRO A 1 177 ? -0.936 0.448 34.897 1.00 81.81 177 PRO A O 1
ATOM 1434 N N . ILE A 1 178 ? -2.349 -0.359 33.353 1.00 83.56 178 ILE A N 1
ATOM 1435 C CA . ILE A 1 178 ? -3.147 0.865 33.251 1.00 83.56 178 ILE A CA 1
ATOM 1436 C C . ILE A 1 178 ? -4.054 0.932 34.479 1.00 83.56 178 ILE A C 1
ATOM 1438 O O . ILE A 1 178 ? -4.959 0.113 34.620 1.00 83.56 178 ILE A O 1
ATOM 1442 N N . THR A 1 179 ? -3.805 1.898 35.363 1.00 83.50 179 THR A N 1
ATOM 1443 C CA . THR A 1 179 ? -4.493 2.007 36.664 1.00 83.50 179 THR A CA 1
ATOM 1444 C C . THR A 1 179 ? -5.352 3.260 36.814 1.00 83.50 179 THR A C 1
ATOM 1446 O O . THR A 1 179 ? -6.201 3.304 37.701 1.00 83.50 179 THR A O 1
ATOM 1449 N N . SER A 1 180 ? -5.168 4.272 35.961 1.00 87.12 180 SER A N 1
ATOM 1450 C CA . SER A 1 180 ? -5.954 5.510 35.992 1.00 87.12 180 SER A CA 1
ATOM 1451 C C . SER A 1 180 ? -6.106 6.157 34.612 1.00 87.12 180 SER A C 1
ATOM 1453 O O . SER A 1 180 ? -5.328 5.919 33.679 1.00 87.12 180 SER A O 1
ATOM 1455 N N . LYS A 1 181 ? -7.112 7.024 34.487 1.00 89.81 181 LYS A N 1
ATOM 1456 C CA . LYS A 1 181 ? -7.363 7.836 33.288 1.00 89.81 181 LYS A CA 1
ATOM 1457 C C . LYS A 1 181 ? -6.292 8.907 33.071 1.00 89.81 181 LYS A C 1
ATOM 1459 O O . LYS A 1 181 ? -5.986 9.276 31.931 1.00 89.81 181 LYS A O 1
ATOM 1464 N N . GLU A 1 182 ? -5.736 9.421 34.159 1.00 90.25 182 GLU A N 1
ATOM 1465 C CA . GLU A 1 182 ? -4.678 10.427 34.167 1.00 90.25 182 GLU A CA 1
ATOM 1466 C C . GLU A 1 182 ? -3.398 9.829 33.585 1.00 90.25 182 GLU A C 1
ATOM 1468 O O . GLU A 1 182 ? -2.860 10.388 32.630 1.00 90.25 182 GLU A O 1
ATOM 1473 N N . MET A 1 183 ? -3.018 8.627 34.039 1.00 89.00 183 MET A N 1
ATOM 1474 C CA . MET A 1 183 ? -1.881 7.870 33.505 1.00 89.00 183 MET A CA 1
ATOM 1475 C C . MET A 1 183 ? -2.005 7.671 31.989 1.00 89.00 183 MET A C 1
ATOM 1477 O O . MET A 1 183 ? -1.055 7.898 31.243 1.00 89.00 183 MET A O 1
ATOM 1481 N N . LEU A 1 184 ? -3.200 7.321 31.500 1.00 89.12 184 LEU A N 1
ATOM 1482 C CA . LEU A 1 184 ? -3.454 7.185 30.062 1.00 89.12 184 LEU A CA 1
ATOM 1483 C C . LEU A 1 184 ? -3.227 8.484 29.286 1.00 89.12 184 LEU A C 1
ATOM 1485 O O . LEU A 1 184 ? -2.776 8.436 28.147 1.00 89.12 184 LEU A O 1
ATOM 1489 N N . SER A 1 185 ? -3.562 9.632 29.873 1.00 90.06 185 SER A N 1
ATOM 1490 C CA . SER A 1 185 ? -3.419 10.939 29.219 1.00 90.06 185 SER A CA 1
ATOM 1491 C C . SER A 1 185 ? -1.972 11.439 29.189 1.00 90.06 185 SER A C 1
ATOM 1493 O O . SER A 1 185 ? -1.656 12.328 28.398 1.00 90.06 185 SER A O 1
ATOM 1495 N N . GLU A 1 186 ? -1.106 10.887 30.040 1.00 89.56 186 GLU A N 1
ATOM 1496 C CA . GLU A 1 186 ? 0.334 11.164 30.057 1.00 89.56 186 GLU A CA 1
ATOM 1497 C C . GLU A 1 186 ? 1.100 10.325 29.027 1.00 89.56 186 GLU A C 1
ATOM 1499 O O . GLU A 1 186 ? 2.193 10.707 28.599 1.00 89.56 186 GLU A O 1
ATOM 1504 N N . LEU A 1 187 ? 0.518 9.210 28.570 1.00 88.69 187 LEU A N 1
ATOM 1505 C CA . LEU A 1 187 ? 1.133 8.384 27.541 1.00 88.69 187 LEU A CA 1
ATOM 1506 C C . LEU A 1 187 ? 1.249 9.151 26.211 1.00 88.69 187 LEU A C 1
ATOM 1508 O O . LEU A 1 187 ? 0.288 9.773 25.738 1.00 88.69 187 LEU A O 1
ATOM 1512 N N . PRO A 1 188 ? 2.411 9.072 25.535 1.00 86.94 188 PRO A N 1
ATOM 1513 C CA . PRO A 1 188 ? 2.630 9.789 24.289 1.00 86.94 188 PRO A CA 1
ATOM 1514 C C . PRO A 1 188 ? 1.596 9.367 23.243 1.00 86.94 188 PRO A C 1
ATOM 1516 O O . PRO A 1 188 ? 1.337 8.188 23.043 1.00 86.94 188 PRO A O 1
ATOM 1519 N N . GLY A 1 189 ? 0.993 10.324 22.541 1.00 84.88 189 GLY A N 1
ATOM 1520 C CA . GLY A 1 189 ? 0.024 10.022 21.481 1.00 84.88 189 GLY A CA 1
ATOM 1521 C C . GLY A 1 189 ? -1.393 9.668 21.953 1.00 84.88 189 GLY A C 1
ATOM 1522 O O . GLY A 1 189 ? -2.259 9.498 21.094 1.00 84.88 189 GLY A O 1
ATOM 1523 N N . ILE A 1 190 ? -1.663 9.632 23.263 1.00 92.00 190 ILE A N 1
ATOM 1524 C CA . ILE A 1 190 ? -3.010 9.468 23.821 1.00 92.00 190 ILE A CA 1
ATOM 1525 C C . ILE A 1 190 ? -3.502 10.816 24.354 1.00 92.00 190 ILE A C 1
ATOM 1527 O O . ILE A 1 190 ? -2.985 11.366 25.315 1.00 92.00 190 ILE A O 1
ATOM 1531 N N . GLY A 1 191 ? -4.525 11.381 23.710 1.00 91.00 191 GLY A N 1
ATOM 1532 C CA . GLY A 1 191 ? -5.179 12.602 24.193 1.00 91.00 191 GLY A CA 1
ATOM 1533 C C . GLY A 1 191 ? -6.334 12.308 25.152 1.00 91.00 191 GLY A C 1
ATOM 1534 O O . GLY A 1 191 ? -6.901 11.215 25.129 1.00 91.00 191 GLY A O 1
ATOM 1535 N N . LYS A 1 192 ? -6.790 13.330 25.894 1.00 92.38 192 LYS A N 1
ATOM 1536 C CA . LYS A 1 192 ? -7.913 13.252 26.860 1.00 92.38 192 LYS A CA 1
ATOM 1537 C C . LYS A 1 192 ? -9.149 12.501 26.334 1.00 92.38 192 LYS A C 1
ATOM 1539 O O . LYS A 1 192 ? -9.778 11.743 27.066 1.00 92.38 192 LYS A O 1
ATOM 1544 N N . LYS A 1 193 ? -9.502 12.692 25.053 1.00 93.38 193 LYS A N 1
ATOM 1545 C CA . LYS A 1 193 ? -10.655 12.029 24.409 1.00 93.38 193 LYS A CA 1
ATOM 1546 C C . LYS A 1 193 ? -10.454 10.529 24.176 1.00 93.38 193 LYS A C 1
ATOM 1548 O O . LYS A 1 193 ? -11.439 9.801 24.179 1.00 93.38 193 LYS A O 1
ATOM 1553 N N . ILE A 1 194 ? -9.226 10.089 23.904 1.00 94.31 194 ILE A N 1
ATOM 1554 C CA . ILE A 1 194 ? -8.904 8.666 23.729 1.00 94.31 194 ILE A CA 1
ATOM 1555 C C . ILE A 1 194 ? -8.765 8.020 25.106 1.00 94.31 194 ILE A C 1
ATOM 1557 O O . ILE A 1 194 ? -9.392 6.996 25.335 1.00 94.31 194 ILE A O 1
ATOM 1561 N N . ALA A 1 195 ? -8.063 8.669 26.042 1.00 94.31 195 ALA A N 1
ATOM 1562 C CA . ALA A 1 195 ? -7.977 8.220 27.431 1.00 94.31 195 ALA A CA 1
ATOM 1563 C C . ALA A 1 195 ? -9.367 8.015 28.053 1.00 94.31 195 ALA A C 1
ATOM 1565 O O . ALA A 1 195 ? -9.613 6.991 28.672 1.00 94.31 195 ALA A O 1
ATOM 1566 N N . SER A 1 196 ? -10.309 8.935 27.808 1.00 94.00 196 SER A N 1
ATOM 1567 C CA . SER A 1 196 ? -11.696 8.783 28.274 1.00 94.00 196 SER A CA 1
ATOM 1568 C C . SER A 1 196 ? -12.395 7.545 27.702 1.00 94.00 196 SER A C 1
ATOM 1570 O O . SER A 1 196 ? -13.110 6.899 28.445 1.00 94.00 196 SER A O 1
ATOM 1572 N N . LYS A 1 197 ? -12.169 7.191 26.428 1.00 94.62 197 LYS A N 1
ATOM 1573 C CA . LYS A 1 197 ? -12.759 5.984 25.815 1.00 94.62 197 LYS A CA 1
ATOM 1574 C C . LYS A 1 197 ? -12.135 4.693 26.338 1.00 94.62 197 LYS A C 1
ATOM 1576 O O . LYS A 1 197 ? -12.814 3.693 26.490 1.00 94.62 197 LYS A O 1
ATOM 1581 N N . ILE A 1 198 ? -10.826 4.702 26.580 1.00 92.69 198 ILE A N 1
ATOM 1582 C CA . ILE A 1 198 ? -10.147 3.551 27.187 1.00 92.69 198 ILE A CA 1
ATOM 1583 C C . ILE A 1 198 ? -10.645 3.365 28.628 1.00 92.69 198 ILE A C 1
ATOM 1585 O O . ILE A 1 198 ? -10.848 2.239 29.064 1.00 92.69 198 ILE A O 1
ATOM 1589 N N . TRP A 1 199 ? -10.872 4.464 29.351 1.00 93.56 199 TRP A N 1
ATOM 1590 C CA . TRP A 1 199 ? -11.419 4.417 30.705 1.00 93.56 199 TRP A CA 1
ATOM 1591 C C . TRP A 1 199 ? -12.883 3.960 30.737 1.00 93.56 199 TRP A C 1
ATOM 1593 O O . TRP A 1 199 ? -13.240 3.141 31.570 1.00 93.56 199 TRP A O 1
ATOM 1603 N N . GLU A 1 200 ? -13.698 4.394 29.775 1.00 93.75 200 GLU A N 1
ATOM 1604 C CA . GLU A 1 200 ? -15.066 3.897 29.554 1.00 93.75 200 GLU A CA 1
ATOM 1605 C C . GLU A 1 200 ? -15.089 2.367 29.381 1.00 93.75 200 GLU A C 1
ATOM 1607 O O . GLU A 1 200 ? -15.873 1.684 30.030 1.00 93.75 200 GLU A O 1
ATOM 1612 N N . LEU A 1 201 ? -14.154 1.805 28.603 1.00 92.06 201 LEU A N 1
ATOM 1613 C CA . LEU A 1 201 ? -14.000 0.351 28.474 1.00 92.06 201 LEU A CA 1
ATOM 1614 C C . LEU A 1 201 ? -13.665 -0.333 29.809 1.00 92.06 201 LEU A C 1
ATOM 1616 O O . LEU A 1 201 ? -14.112 -1.451 30.045 1.00 92.06 201 LEU A O 1
ATOM 1620 N N . TYR A 1 202 ? -12.879 0.316 30.672 1.00 87.94 202 TYR A N 1
ATOM 1621 C CA . TYR A 1 202 ? -12.538 -0.210 31.997 1.00 87.94 202 TYR A CA 1
ATOM 1622 C C . TYR A 1 202 ? -13.739 -0.195 32.953 1.00 87.94 202 TYR A C 1
ATOM 1624 O O . TYR A 1 202 ? -13.956 -1.166 33.673 1.00 87.94 202 TYR A O 1
ATOM 1632 N N . GLU A 1 203 ? -14.520 0.889 32.955 1.00 89.44 203 GLU A N 1
ATOM 1633 C CA . GLU A 1 203 ? -15.662 1.071 33.861 1.00 89.44 203 GLU A CA 1
ATOM 1634 C C . GLU A 1 203 ? -16.907 0.297 33.410 1.00 89.44 203 GLU A C 1
ATOM 1636 O O . GLU A 1 203 ? -17.583 -0.324 34.230 1.00 89.44 203 GLU A O 1
ATOM 1641 N N . GLU A 1 204 ? -17.211 0.317 32.112 1.00 89.81 204 GLU A N 1
ATOM 1642 C CA . GLU A 1 204 ? -18.467 -0.198 31.556 1.00 89.81 204 GLU A CA 1
ATOM 1643 C C . GLU A 1 204 ? -18.299 -1.517 30.788 1.00 89.81 204 GLU A C 1
ATOM 1645 O O . GLU A 1 204 ? -19.289 -2.139 30.397 1.00 89.81 204 GLU A O 1
ATOM 1650 N N . GLY A 1 205 ? -17.060 -1.952 30.534 1.00 87.25 205 GLY A N 1
ATOM 1651 C CA . GLY A 1 205 ? -16.766 -3.142 29.729 1.00 87.25 205 GLY A CA 1
ATOM 1652 C C . GLY A 1 205 ? -17.015 -2.959 28.228 1.00 87.25 205 GLY A C 1
ATOM 1653 O O . GLY A 1 205 ? -16.943 -3.926 27.472 1.00 87.25 205 GLY A O 1
ATOM 1654 N N . LYS A 1 206 ? -17.312 -1.736 27.775 1.00 88.62 206 LYS A N 1
ATOM 1655 C CA . LYS A 1 206 ? -17.598 -1.407 26.374 1.00 88.62 206 LYS A CA 1
ATOM 1656 C C . LYS A 1 206 ? -17.187 0.025 26.043 1.00 88.62 206 LYS A C 1
ATOM 1658 O O . LYS A 1 206 ? -17.092 0.866 26.926 1.00 88.62 206 LYS A O 1
ATOM 1663 N N . ILE A 1 207 ? -16.981 0.307 24.757 1.00 93.88 207 ILE A N 1
ATOM 1664 C CA . ILE A 1 207 ? -16.868 1.678 24.245 1.00 93.88 207 ILE A CA 1
ATOM 1665 C C . ILE A 1 207 ? -18.135 1.976 23.451 1.00 93.88 207 ILE A C 1
ATOM 1667 O O . ILE A 1 207 ? -18.350 1.395 22.386 1.00 93.88 207 ILE A O 1
ATOM 1671 N N . GLU A 1 208 ? -18.958 2.915 23.904 1.00 93.00 208 GLU A N 1
ATOM 1672 C CA . GLU A 1 208 ? -20.247 3.219 23.280 1.00 93.00 208 GLU A CA 1
ATOM 1673 C C . GLU A 1 208 ? -20.080 3.664 21.822 1.00 93.00 208 GLU A C 1
ATOM 1675 O O . GLU A 1 208 ? -20.863 3.296 20.951 1.00 93.00 208 GLU A O 1
ATOM 1680 N N . LYS A 1 209 ? -18.976 4.351 21.501 1.00 93.44 209 LYS A N 1
ATOM 1681 C CA . LYS A 1 209 ? -18.653 4.725 20.114 1.00 93.44 209 LYS A CA 1
ATOM 1682 C C . LYS A 1 209 ? -18.430 3.517 19.192 1.00 93.44 209 LYS A C 1
ATOM 1684 O O . LYS A 1 209 ? -18.685 3.625 17.994 1.00 93.44 209 LYS A O 1
ATOM 1689 N N . VAL A 1 210 ? -17.944 2.390 19.718 1.00 93.38 210 VAL A N 1
ATOM 1690 C CA . VAL A 1 210 ? -17.806 1.143 18.946 1.00 93.38 210 VAL A CA 1
ATOM 1691 C C . VAL A 1 210 ? -19.184 0.572 18.635 1.00 93.38 210 VAL A C 1
ATOM 1693 O O . VAL A 1 210 ? -19.434 0.219 17.483 1.00 93.38 210 VAL A O 1
ATOM 1696 N N . ASN A 1 211 ? -20.097 0.577 19.608 1.00 92.12 211 ASN A N 1
ATOM 1697 C CA . ASN A 1 211 ? -21.484 0.146 19.412 1.00 92.12 211 ASN A CA 1
ATOM 1698 C C . ASN A 1 211 ? -22.227 1.055 18.428 1.00 92.12 211 ASN A C 1
ATOM 1700 O O . ASN A 1 211 ? -22.891 0.565 17.518 1.00 92.12 211 ASN A O 1
ATOM 1704 N N . GLU A 1 212 ? -22.051 2.374 18.541 1.00 94.62 212 GLU A N 1
ATOM 1705 C CA . GLU A 1 212 ? -22.605 3.349 17.599 1.00 94.62 212 GLU A CA 1
ATOM 1706 C C . GLU A 1 212 ? -22.166 3.011 16.166 1.00 94.62 212 GLU A C 1
ATOM 1708 O O . GLU A 1 212 ? -22.997 2.895 15.266 1.00 94.62 212 GLU A O 1
ATOM 1713 N N . PHE A 1 213 ? -20.870 2.763 15.953 1.00 93.50 213 PHE A N 1
ATOM 1714 C CA . PHE A 1 213 ? -20.338 2.374 14.646 1.00 93.50 213 PHE A CA 1
ATOM 1715 C C . PHE A 1 213 ? -20.822 1.003 14.182 1.00 93.50 213 PHE A C 1
ATOM 1717 O O . PHE A 1 213 ? -21.057 0.819 12.988 1.00 93.50 213 PHE A O 1
ATOM 1724 N N . ALA A 1 214 ? -20.979 0.058 15.106 1.00 91.50 214 ALA A N 1
ATOM 1725 C CA . ALA A 1 214 ? -21.536 -1.253 14.821 1.00 91.50 214 ALA A CA 1
ATOM 1726 C C . ALA A 1 214 ? -23.025 -1.186 14.471 1.00 91.50 214 ALA A C 1
ATOM 1728 O O . ALA A 1 214 ? -23.483 -2.048 13.744 1.00 91.50 214 ALA A O 1
ATOM 1729 N N . SER A 1 215 ? -23.774 -0.180 14.926 1.00 93.19 215 SER A N 1
ATOM 1730 C CA . SER A 1 215 ? -25.196 0.013 14.589 1.00 93.19 215 SER A CA 1
ATOM 1731 C C . SER A 1 215 ? -25.433 0.883 13.346 1.00 93.19 215 SER A C 1
ATOM 1733 O O . SER A 1 215 ? -26.529 0.896 12.791 1.00 93.19 215 SER A O 1
ATOM 1735 N N . ASN A 1 216 ? -24.414 1.616 12.890 1.00 95.81 216 ASN A N 1
ATOM 1736 C CA . ASN A 1 216 ? -24.538 2.563 11.788 1.00 95.81 216 ASN A CA 1
ATOM 1737 C C . ASN A 1 216 ? -24.412 1.869 10.419 1.00 95.81 216 ASN A C 1
ATOM 1739 O O . ASN A 1 216 ? -23.320 1.452 10.026 1.00 95.81 216 ASN A O 1
ATOM 1743 N N . GLU A 1 217 ? -25.513 1.824 9.664 1.00 96.00 217 GLU A N 1
ATOM 1744 C CA . GLU A 1 217 ? -25.585 1.224 8.320 1.00 96.00 217 GLU A CA 1
ATOM 1745 C C . GLU A 1 217 ? -24.495 1.757 7.378 1.00 96.00 217 GLU A C 1
ATOM 1747 O O . GLU A 1 217 ? -23.779 0.970 6.758 1.00 96.00 217 GLU A O 1
ATOM 1752 N N . LYS A 1 218 ? -24.305 3.086 7.306 1.00 95.50 218 LYS A N 1
ATOM 1753 C CA . LYS A 1 218 ? -23.289 3.694 6.431 1.00 95.50 218 LYS A CA 1
ATOM 1754 C C . LYS A 1 218 ? -21.907 3.135 6.747 1.00 95.50 218 LYS A C 1
ATOM 1756 O O . LYS A 1 218 ? -21.170 2.771 5.838 1.00 95.50 218 LYS A O 1
ATOM 1761 N N . ILE A 1 219 ? -21.548 3.043 8.025 1.00 95.00 219 ILE A N 1
ATOM 1762 C CA . ILE A 1 219 ? -20.224 2.559 8.436 1.00 95.00 219 ILE A CA 1
ATOM 1763 C C . ILE A 1 219 ? -20.056 1.076 8.107 1.00 95.00 219 ILE A C 1
ATOM 1765 O O . ILE A 1 219 ? -18.997 0.694 7.607 1.00 95.00 219 ILE A O 1
ATOM 1769 N N . GLN A 1 220 ? -21.078 0.252 8.342 1.00 95.94 220 GLN A N 1
ATOM 1770 C CA . GLN A 1 220 ? -21.040 -1.166 7.985 1.00 95.94 220 GLN A CA 1
ATOM 1771 C C . GLN A 1 220 ? -20.843 -1.366 6.478 1.00 95.94 220 GLN A C 1
ATOM 1773 O O . GLN A 1 220 ? -19.964 -2.125 6.071 1.00 95.94 220 GLN A O 1
ATOM 1778 N N . VAL A 1 221 ? -21.595 -0.637 5.650 1.00 96.81 221 VAL A N 1
ATOM 1779 C CA . VAL A 1 221 ? -21.500 -0.735 4.186 1.00 96.81 221 VAL A CA 1
ATOM 1780 C C . VAL A 1 221 ? -20.150 -0.226 3.685 1.00 96.81 221 VAL A C 1
ATOM 1782 O O . VAL A 1 221 ? -19.515 -0.867 2.851 1.00 96.81 221 VAL A O 1
ATOM 1785 N N . LEU A 1 222 ? -19.648 0.888 4.228 1.00 96.31 222 LEU A N 1
ATOM 1786 C CA . LEU A 1 222 ? -18.314 1.379 3.876 1.00 96.31 222 LEU A CA 1
ATOM 1787 C C . LEU A 1 222 ? -17.221 0.378 4.263 1.00 96.31 222 LEU A C 1
ATOM 1789 O O . LEU A 1 222 ? -16.291 0.173 3.485 1.00 96.31 222 LEU A O 1
ATOM 1793 N N . LYS A 1 223 ? -17.312 -0.267 5.433 1.00 94.81 223 LYS A N 1
ATOM 1794 C CA . LYS A 1 223 ? -16.383 -1.342 5.823 1.00 94.81 223 LYS A CA 1
ATOM 1795 C C . LYS A 1 223 ? -16.473 -2.533 4.871 1.00 94.81 223 LYS A C 1
ATOM 1797 O O . LYS A 1 223 ? -15.440 -3.049 4.452 1.00 94.81 223 LYS A O 1
ATOM 1802 N N . LEU A 1 224 ? -17.689 -2.939 4.507 1.00 94.94 224 LEU A N 1
ATOM 1803 C CA . LEU A 1 224 ? -17.929 -4.019 3.553 1.00 94.94 224 LEU A CA 1
ATOM 1804 C C . LEU A 1 224 ? -17.268 -3.711 2.204 1.00 94.94 224 LEU A C 1
ATOM 1806 O O . LEU A 1 224 ? -16.496 -4.526 1.708 1.00 94.94 224 LEU A O 1
ATOM 1810 N N . PHE A 1 225 ? -17.480 -2.524 1.642 1.00 95.06 225 PHE A N 1
ATOM 1811 C CA . PHE A 1 225 ? -16.877 -2.150 0.362 1.00 95.06 225 PHE A CA 1
ATOM 1812 C C . PHE A 1 225 ? -15.355 -2.013 0.438 1.00 95.06 225 PHE A C 1
ATOM 1814 O O . PHE A 1 225 ? -14.661 -2.558 -0.412 1.00 95.06 225 PHE A O 1
ATOM 1821 N N . ASN A 1 226 ? -14.817 -1.373 1.479 1.00 94.12 226 ASN A N 1
ATOM 1822 C CA . ASN A 1 226 ? -13.364 -1.225 1.651 1.00 94.12 226 ASN A CA 1
ATOM 1823 C C . ASN A 1 226 ? -12.633 -2.547 1.938 1.00 94.12 226 ASN A C 1
ATOM 1825 O O . ASN A 1 226 ? -11.409 -2.599 1.843 1.00 94.12 226 ASN A O 1
ATOM 1829 N N . SER A 1 227 ? -13.351 -3.612 2.310 1.00 92.31 227 SER A N 1
ATOM 1830 C CA . SER A 1 227 ? -12.757 -4.947 2.465 1.00 92.31 227 SER A CA 1
ATOM 1831 C C . SER A 1 227 ? -12.428 -5.625 1.129 1.00 92.31 227 SER A C 1
ATOM 1833 O O . SER A 1 227 ? -11.751 -6.650 1.111 1.00 92.31 227 SER A O 1
ATOM 1835 N N . ILE A 1 228 ? -12.894 -5.063 0.011 1.00 92.06 228 ILE A N 1
ATOM 1836 C CA . ILE A 1 228 ? -12.571 -5.524 -1.336 1.00 92.06 228 ILE A CA 1
ATOM 1837 C C . ILE A 1 228 ? -11.230 -4.920 -1.748 1.00 92.06 228 ILE A C 1
ATOM 1839 O O . ILE A 1 228 ? -11.035 -3.703 -1.704 1.00 92.06 228 ILE A O 1
ATOM 1843 N N . TRP A 1 229 ? -10.298 -5.763 -2.191 1.00 90.38 229 TRP A N 1
ATOM 1844 C CA . TRP A 1 229 ? -9.016 -5.274 -2.685 1.00 90.38 229 TRP A CA 1
ATOM 1845 C C . TRP A 1 229 ? -9.219 -4.322 -3.877 1.00 90.38 229 TRP A C 1
ATOM 1847 O O . TRP A 1 229 ? -10.008 -4.593 -4.778 1.00 90.38 229 TRP A O 1
ATOM 1857 N N . GLY A 1 230 ? -8.500 -3.197 -3.878 1.00 87.12 230 GLY A N 1
ATOM 1858 C CA . GLY A 1 230 ? -8.613 -2.155 -4.907 1.00 87.12 230 GLY A CA 1
ATOM 1859 C C . GLY A 1 230 ? -9.681 -1.094 -4.614 1.00 87.12 230 GLY A C 1
ATOM 1860 O O . GLY A 1 230 ? -9.631 -0.008 -5.191 1.00 87.12 230 GLY A O 1
ATOM 1861 N N . VAL A 1 231 ? -10.578 -1.340 -3.655 1.00 91.44 231 VAL A N 1
ATOM 1862 C CA . VAL A 1 231 ? -11.636 -0.398 -3.271 1.00 91.44 231 VAL A CA 1
ATOM 1863 C C . VAL A 1 231 ? -11.193 0.417 -2.060 1.00 91.44 231 VAL A C 1
ATOM 1865 O O . VAL A 1 231 ? -11.091 -0.081 -0.944 1.00 91.44 231 VAL A O 1
ATOM 1868 N N . GLY A 1 232 ? -10.915 1.701 -2.289 1.00 91.00 232 GLY A N 1
ATOM 1869 C CA . GLY A 1 232 ? -10.595 2.651 -1.222 1.00 91.00 232 GLY A CA 1
ATOM 1870 C C . GLY A 1 232 ? -11.810 3.451 -0.726 1.00 91.00 232 GLY A C 1
ATOM 1871 O O . GLY A 1 232 ? -12.851 3.465 -1.391 1.00 91.00 232 GLY A O 1
ATOM 1872 N N . PRO A 1 233 ? -11.655 4.241 0.359 1.00 90.75 233 PRO A N 1
ATOM 1873 C CA . PRO A 1 233 ? -12.764 4.948 1.014 1.00 90.75 233 PRO A CA 1
ATOM 1874 C C . PRO A 1 233 ? -13.588 5.849 0.091 1.00 90.75 233 PRO A C 1
ATOM 1876 O O . PRO A 1 233 ? -14.802 5.948 0.230 1.00 90.75 233 PRO A O 1
ATOM 1879 N N . ARG A 1 234 ? -12.940 6.477 -0.898 1.00 91.69 234 ARG A N 1
ATOM 1880 C CA . ARG A 1 234 ? -13.614 7.326 -1.894 1.00 91.69 234 ARG A CA 1
ATOM 1881 C C . ARG A 1 234 ? -14.511 6.528 -2.836 1.00 91.69 234 ARG A C 1
ATOM 1883 O O . ARG A 1 234 ? -15.600 6.982 -3.168 1.00 91.69 234 ARG A O 1
ATOM 1890 N N . THR A 1 235 ? -14.046 5.363 -3.281 1.00 91.88 235 THR A N 1
ATOM 1891 C CA . THR A 1 235 ? -14.822 4.474 -4.150 1.00 91.88 235 THR A CA 1
ATOM 1892 C C . THR A 1 235 ? -15.983 3.871 -3.366 1.00 91.88 235 THR A C 1
ATOM 1894 O O . THR A 1 235 ? -17.115 3.917 -3.838 1.00 91.88 235 THR A O 1
ATOM 1897 N N . ALA A 1 236 ? -15.728 3.418 -2.134 1.00 94.31 236 ALA A N 1
ATOM 1898 C CA . ALA A 1 236 ? -16.762 2.924 -1.230 1.00 94.31 236 ALA A CA 1
ATOM 1899 C C . ALA A 1 236 ? -17.851 3.980 -0.960 1.00 94.31 236 ALA A C 1
ATOM 1901 O O . ALA A 1 236 ? -19.040 3.680 -1.052 1.00 94.31 236 ALA A O 1
ATOM 1902 N N . GLU A 1 237 ? -17.468 5.232 -0.689 1.00 93.31 237 GLU A N 1
ATOM 1903 C CA . GLU A 1 237 ? -18.433 6.318 -0.482 1.00 93.31 237 GLU A CA 1
ATOM 1904 C C . GLU A 1 237 ? -19.223 6.641 -1.750 1.00 93.31 237 GLU A C 1
ATOM 1906 O O . GLU A 1 237 ? -20.440 6.813 -1.683 1.00 93.31 237 GLU A O 1
ATOM 1911 N N . LYS A 1 238 ? -18.570 6.646 -2.916 1.00 94.62 238 LYS A N 1
ATOM 1912 C CA . LYS A 1 238 ? -19.256 6.808 -4.201 1.00 94.62 238 LYS A CA 1
ATOM 1913 C C . LYS A 1 238 ? -20.327 5.730 -4.405 1.00 94.62 238 LYS A C 1
ATOM 1915 O O . LYS A 1 238 ? -21.452 6.072 -4.755 1.00 94.62 238 LYS A O 1
ATOM 1920 N N . TRP A 1 239 ? -20.003 4.459 -4.170 1.00 94.62 239 TRP A N 1
ATOM 1921 C CA . TRP A 1 239 ? -20.959 3.351 -4.287 1.00 94.62 239 TRP A CA 1
ATOM 1922 C C . TRP A 1 239 ? -22.108 3.465 -3.286 1.00 94.62 239 TRP A C 1
ATOM 1924 O O . TRP A 1 239 ? -23.268 3.290 -3.654 1.00 94.62 239 TRP A O 1
ATOM 1934 N N . TYR A 1 240 ? -21.811 3.850 -2.044 1.00 95.25 240 TYR A N 1
ATOM 1935 C CA . TYR A 1 240 ? -22.839 4.090 -1.035 1.00 95.25 240 TYR A CA 1
ATOM 1936 C C . TYR A 1 240 ? -23.821 5.197 -1.457 1.00 95.25 240 TYR A C 1
ATOM 1938 O O . TYR A 1 240 ? -25.038 5.027 -1.341 1.00 95.25 240 TYR A O 1
ATOM 1946 N N . LEU A 1 241 ? -23.308 6.317 -1.982 1.00 94.06 241 LEU A N 1
ATOM 1947 C CA . LEU A 1 241 ? -24.116 7.439 -2.481 1.00 94.06 241 LEU A CA 1
ATOM 1948 C C . LEU A 1 241 ? -24.956 7.070 -3.712 1.00 94.06 241 LEU A C 1
ATOM 1950 O O . LEU A 1 241 ? -26.000 7.673 -3.935 1.00 94.06 241 LEU A O 1
ATOM 1954 N N . GLN A 1 242 ? -24.541 6.059 -4.477 1.00 94.06 242 GLN A N 1
ATOM 1955 C CA . GLN A 1 242 ? -25.323 5.484 -5.577 1.00 94.06 242 GLN A CA 1
ATOM 1956 C C . GLN A 1 242 ? -26.442 4.541 -5.101 1.00 94.06 242 GLN A C 1
ATOM 1958 O O . GLN A 1 242 ? -27.157 3.982 -5.926 1.00 94.06 242 GLN A O 1
ATOM 1963 N N . GLY A 1 243 ? -26.607 4.358 -3.788 1.00 95.12 243 GLY A N 1
ATOM 1964 C CA . GLY A 1 243 ? -27.629 3.482 -3.213 1.00 95.12 243 GLY A CA 1
ATOM 1965 C C . GLY A 1 243 ? -27.200 2.021 -3.074 1.00 95.12 243 GLY A C 1
ATOM 1966 O O . GLY A 1 243 ? -28.002 1.207 -2.631 1.00 95.12 243 GLY A O 1
ATOM 1967 N N . LEU A 1 244 ? -25.948 1.679 -3.393 1.00 96.38 244 LEU A N 1
ATOM 1968 C CA . LEU A 1 244 ? -25.440 0.312 -3.270 1.00 96.38 244 LEU A CA 1
ATOM 1969 C C . LEU A 1 244 ? -25.191 -0.016 -1.792 1.00 96.38 244 LEU A C 1
ATOM 1971 O O . LEU A 1 244 ? -24.680 0.828 -1.043 1.00 96.38 244 LEU A O 1
ATOM 1975 N N . ARG A 1 245 ? -25.556 -1.227 -1.359 1.00 96.50 245 ARG A N 1
ATOM 1976 C CA . ARG A 1 245 ? -25.416 -1.674 0.040 1.00 96.50 245 ARG A CA 1
ATOM 1977 C C . ARG A 1 245 ? -24.717 -3.017 0.177 1.00 96.50 245 ARG A C 1
ATOM 1979 O O . ARG A 1 245 ? -24.042 -3.245 1.176 1.00 96.50 245 ARG A O 1
ATOM 1986 N N . THR A 1 246 ? -24.843 -3.875 -0.827 1.00 95.31 246 THR A N 1
ATOM 1987 C CA . THR A 1 246 ? -24.320 -5.243 -0.825 1.00 95.31 246 THR A CA 1
ATOM 1988 C C . THR A 1 246 ? -23.241 -5.443 -1.887 1.00 95.31 246 THR A C 1
ATOM 1990 O O . THR A 1 246 ? -23.067 -4.624 -2.792 1.00 95.31 246 THR A O 1
ATOM 1993 N N . ILE A 1 247 ? -22.489 -6.539 -1.777 1.00 91.88 247 ILE A N 1
ATOM 1994 C CA . ILE A 1 247 ? -21.480 -6.925 -2.773 1.00 91.88 247 ILE A CA 1
ATOM 1995 C C . ILE A 1 247 ? -22.163 -7.218 -4.118 1.00 91.88 247 ILE A C 1
ATOM 1997 O O . ILE A 1 247 ? -21.667 -6.817 -5.172 1.00 91.88 247 ILE A O 1
ATOM 2001 N N . GLU A 1 248 ? -23.339 -7.836 -4.072 1.00 90.81 248 GLU A N 1
ATOM 2002 C CA . GLU A 1 248 ? -24.173 -8.179 -5.220 1.00 90.81 248 GLU A CA 1
ATOM 2003 C C . GLU A 1 248 ? -24.679 -6.926 -5.943 1.00 90.81 248 GLU A C 1
ATOM 2005 O O . GLU A 1 248 ? -24.719 -6.901 -7.177 1.00 90.81 248 GLU A O 1
ATOM 2010 N N . ASP A 1 249 ? -25.025 -5.868 -5.200 1.00 93.25 249 ASP A N 1
ATOM 2011 C CA . ASP A 1 249 ? -25.407 -4.583 -5.793 1.00 93.25 249 ASP A CA 1
ATOM 2012 C C . ASP A 1 249 ? -24.265 -4.024 -6.634 1.00 93.25 249 ASP A C 1
ATOM 2014 O O . ASP A 1 249 ? -24.486 -3.574 -7.759 1.00 93.25 249 ASP A O 1
ATOM 2018 N N . VAL A 1 250 ? -23.037 -4.073 -6.113 1.00 92.06 250 VAL A N 1
ATOM 2019 C CA . VAL A 1 250 ? -21.870 -3.569 -6.836 1.00 92.06 250 VAL A CA 1
ATOM 2020 C C . VAL A 1 250 ? -21.602 -4.415 -8.078 1.00 92.06 250 VAL A C 1
ATOM 2022 O O . VAL A 1 250 ? -21.450 -3.858 -9.161 1.00 92.06 250 VAL A O 1
ATOM 2025 N N . GLN A 1 251 ? -21.633 -5.745 -7.963 1.00 87.50 251 GLN A N 1
ATOM 2026 C CA . GLN A 1 251 ? -21.414 -6.646 -9.102 1.00 87.50 251 GLN A CA 1
ATOM 2027 C C . GLN A 1 251 ? -22.426 -6.441 -10.239 1.00 87.50 251 GLN A C 1
ATOM 2029 O O . GLN A 1 251 ? -22.075 -6.595 -11.407 1.00 87.50 251 GLN A O 1
ATOM 2034 N N . ARG A 1 252 ? -23.681 -6.103 -9.917 1.00 89.56 252 ARG A N 1
ATOM 2035 C CA . ARG A 1 252 ? -24.743 -5.895 -10.917 1.00 89.56 252 ARG A CA 1
ATOM 2036 C C . ARG A 1 252 ? -24.743 -4.496 -11.523 1.00 89.56 252 ARG A C 1
ATOM 2038 O O . ARG A 1 252 ? -25.119 -4.349 -12.682 1.00 89.56 252 ARG A O 1
ATOM 2045 N N . ASN A 1 253 ? -24.371 -3.477 -10.747 1.00 90.25 253 ASN A N 1
ATOM 2046 C CA . ASN A 1 253 ? -24.580 -2.073 -11.117 1.00 90.25 253 ASN A CA 1
ATOM 2047 C C . ASN A 1 253 ? -23.287 -1.309 -11.440 1.00 90.25 253 ASN A C 1
ATOM 2049 O O . ASN A 1 253 ? -23.355 -0.167 -11.898 1.00 90.25 253 ASN A O 1
ATOM 2053 N N . VAL A 1 254 ? -22.112 -1.899 -11.207 1.00 91.19 254 VAL A N 1
ATOM 2054 C CA . VAL A 1 254 ? -20.815 -1.247 -11.425 1.00 91.19 254 VAL A CA 1
ATOM 2055 C C . VAL A 1 254 ? -19.978 -2.044 -12.415 1.00 91.19 254 VAL A C 1
ATOM 2057 O O . VAL A 1 254 ? -19.766 -3.243 -12.267 1.00 91.19 254 VAL A O 1
ATOM 2060 N N . THR A 1 255 ? -19.439 -1.351 -13.416 1.00 89.38 255 THR A N 1
ATOM 2061 C CA . THR A 1 255 ? -18.383 -1.901 -14.269 1.00 89.38 255 THR A CA 1
ATOM 2062 C C . THR A 1 255 ? -17.062 -1.845 -13.512 1.00 89.38 255 THR A C 1
ATOM 2064 O O . THR A 1 255 ? -16.478 -0.772 -13.357 1.00 89.38 255 THR A O 1
ATOM 2067 N N . LEU A 1 256 ? -16.628 -2.999 -13.014 1.00 86.62 256 LEU A N 1
ATOM 2068 C CA . LEU A 1 256 ? -15.367 -3.156 -12.297 1.00 86.62 256 LEU A CA 1
ATOM 2069 C C . LEU A 1 256 ? -14.187 -3.190 -13.271 1.00 86.62 256 LEU A C 1
ATOM 2071 O O . LEU A 1 256 ? -14.301 -3.677 -14.397 1.00 86.62 256 LEU A O 1
ATOM 2075 N N . THR A 1 257 ? -13.041 -2.696 -12.818 1.00 86.38 257 THR A N 1
ATOM 2076 C CA . THR A 1 257 ? -11.750 -2.992 -13.451 1.00 86.38 257 THR A CA 1
ATOM 2077 C C . THR A 1 257 ? -11.373 -4.460 -13.236 1.00 86.38 257 THR A C 1
ATOM 2079 O O . THR A 1 257 ? -11.833 -5.090 -12.281 1.00 86.38 257 THR A O 1
ATOM 2082 N N . ASP A 1 258 ? -10.492 -5.004 -14.081 1.00 86.25 258 ASP A N 1
ATOM 2083 C CA . ASP A 1 258 ? -10.014 -6.389 -13.946 1.00 86.25 258 ASP A CA 1
ATOM 2084 C C . ASP A 1 258 ? -9.427 -6.655 -12.550 1.00 86.25 258 ASP A C 1
ATOM 2086 O O . ASP A 1 258 ? -9.670 -7.702 -11.949 1.00 86.25 258 ASP A O 1
ATOM 2090 N N . GLN A 1 259 ? -8.695 -5.684 -11.992 1.00 86.50 259 GLN A N 1
ATOM 2091 C CA . GLN A 1 259 ? -8.081 -5.835 -10.676 1.00 86.50 259 GLN A CA 1
ATOM 2092 C C . GLN A 1 259 ? -9.106 -5.765 -9.534 1.00 86.50 259 GLN A C 1
ATOM 2094 O O . GLN A 1 259 ? -8.993 -6.522 -8.569 1.00 86.50 259 GLN A O 1
ATOM 2099 N N . GLU A 1 260 ? -10.128 -4.907 -9.640 1.00 85.88 260 GLU A N 1
ATOM 2100 C CA . GLU A 1 260 ? -11.243 -4.897 -8.683 1.00 85.88 260 GLU A CA 1
ATOM 2101 C C . GLU A 1 260 ? -12.016 -6.217 -8.752 1.00 85.88 260 GLU A C 1
ATOM 2103 O O . GLU A 1 260 ? -12.303 -6.798 -7.711 1.00 85.88 260 GLU A O 1
ATOM 2108 N N . TYR A 1 261 ? -12.281 -6.752 -9.950 1.00 90.50 261 TYR A N 1
ATOM 2109 C CA . TYR A 1 261 ? -12.958 -8.042 -10.114 1.00 90.50 261 TYR A CA 1
ATOM 2110 C C . TYR A 1 261 ? -12.225 -9.184 -9.395 1.00 90.50 261 TYR A C 1
ATOM 2112 O O . TYR A 1 261 ? -12.863 -9.990 -8.720 1.00 90.50 261 TYR A O 1
ATOM 2120 N N . ILE A 1 262 ? -10.890 -9.229 -9.462 1.00 91.62 262 ILE A N 1
ATOM 2121 C CA . ILE A 1 262 ? -10.088 -10.198 -8.694 1.00 91.62 262 ILE A CA 1
ATOM 2122 C C . ILE A 1 262 ? -10.288 -9.992 -7.184 1.00 91.62 262 ILE A C 1
ATOM 2124 O O . ILE A 1 262 ? -10.458 -10.963 -6.443 1.00 91.62 262 ILE A O 1
ATOM 2128 N N . GLY A 1 263 ? -10.317 -8.735 -6.732 1.00 90.69 263 GLY A N 1
ATOM 2129 C CA . GLY A 1 263 ? -10.618 -8.377 -5.346 1.00 90.69 263 GLY A CA 1
ATOM 2130 C C . GLY A 1 263 ? -11.997 -8.851 -4.879 1.00 90.69 263 GLY A C 1
ATOM 2131 O O . GLY A 1 263 ? -12.128 -9.257 -3.727 1.00 90.69 263 GLY A O 1
ATOM 2132 N N . PHE A 1 264 ? -13.003 -8.853 -5.760 1.00 91.19 264 PHE A N 1
ATOM 2133 C CA . PHE A 1 264 ? -14.317 -9.456 -5.498 1.00 91.19 264 PHE A CA 1
ATOM 2134 C C . PHE A 1 264 ? -14.243 -10.985 -5.469 1.00 91.19 264 PHE A C 1
ATOM 2136 O O . PHE A 1 264 ? -14.750 -11.603 -4.537 1.00 91.19 264 PHE A O 1
ATOM 2143 N N . LYS A 1 265 ? -13.602 -11.586 -6.478 1.00 92.12 265 LYS A N 1
ATOM 2144 C CA . LYS A 1 265 ? -13.540 -13.038 -6.693 1.00 92.12 265 LYS A CA 1
ATOM 2145 C C . LYS A 1 265 ? -12.958 -13.791 -5.496 1.00 92.12 265 LYS A C 1
ATOM 2147 O O . LYS A 1 265 ? -13.502 -14.820 -5.120 1.00 92.12 265 LYS A O 1
ATOM 2152 N N . TYR A 1 266 ? -11.884 -13.273 -4.899 1.00 93.94 266 TYR A N 1
ATOM 2153 C CA . TYR A 1 266 ? -11.169 -13.938 -3.799 1.00 93.94 266 TYR A CA 1
ATOM 2154 C C . TYR A 1 266 ? -11.317 -13.228 -2.456 1.00 93.94 266 TYR A C 1
ATOM 2156 O O . TYR A 1 266 ? -10.512 -13.443 -1.552 1.00 93.94 266 TYR A O 1
ATOM 2164 N N . ARG A 1 267 ? -12.319 -12.353 -2.310 1.00 93.00 267 ARG A N 1
ATOM 2165 C CA . ARG A 1 267 ? -12.476 -11.502 -1.125 1.00 93.00 267 ARG A CA 1
ATOM 2166 C C . ARG A 1 267 ? -12.440 -12.305 0.177 1.00 93.00 267 ARG A C 1
ATOM 2168 O O . ARG A 1 267 ? -11.734 -11.931 1.105 1.00 93.00 267 ARG A O 1
ATOM 2175 N N . GLU A 1 268 ? -13.211 -13.385 0.248 1.00 93.38 268 GLU A N 1
ATOM 2176 C CA . GLU A 1 268 ? -13.327 -14.200 1.461 1.00 93.38 268 GLU A CA 1
ATOM 2177 C C . GLU A 1 268 ? -12.001 -14.876 1.821 1.00 93.38 268 GLU A C 1
ATOM 2179 O O . GLU A 1 268 ? -11.589 -14.826 2.975 1.00 93.38 268 GLU A O 1
ATOM 2184 N N . GLU A 1 269 ? -11.288 -15.417 0.830 1.00 95.06 269 GLU A N 1
ATOM 2185 C CA . GLU A 1 269 ? -9.999 -16.092 1.025 1.00 95.06 269 GLU A CA 1
ATOM 2186 C C . GLU A 1 269 ? -8.872 -15.114 1.398 1.00 95.06 269 GLU A C 1
ATOM 2188 O O . GLU A 1 269 ? -8.060 -15.407 2.275 1.00 95.06 269 GLU A O 1
ATOM 2193 N N . ILE A 1 270 ? -8.848 -13.926 0.780 1.00 92.81 270 ILE A N 1
ATOM 2194 C CA . ILE A 1 270 ? -7.846 -12.877 1.037 1.00 92.81 270 ILE A CA 1
ATOM 2195 C C . ILE A 1 270 ? -8.013 -12.258 2.432 1.00 92.81 270 ILE A C 1
ATOM 2197 O O . ILE A 1 270 ? -7.039 -11.783 3.015 1.00 92.81 270 ILE A O 1
ATOM 2201 N N . LEU A 1 271 ? -9.231 -12.242 2.982 1.00 91.81 271 LEU A N 1
ATOM 2202 C CA . LEU A 1 271 ? -9.476 -11.733 4.334 1.00 91.81 271 LEU A CA 1
ATOM 2203 C C . LEU A 1 271 ? -8.987 -12.684 5.431 1.00 91.81 271 LEU A C 1
ATOM 2205 O O . LEU A 1 271 ? -8.744 -12.234 6.554 1.00 91.81 271 LEU A O 1
ATOM 2209 N N . LEU A 1 272 ? -8.829 -13.974 5.126 1.00 94.94 272 LEU A N 1
ATOM 2210 C CA . LEU A 1 272 ? -8.268 -14.940 6.062 1.00 94.94 272 LEU A CA 1
ATOM 2211 C C . LEU A 1 272 ? -6.775 -14.681 6.250 1.00 94.94 272 LEU A C 1
ATOM 2213 O O . LEU A 1 272 ? -6.022 -14.547 5.285 1.00 94.94 272 LEU A O 1
ATOM 2217 N N . LYS A 1 273 ? -6.328 -14.683 7.505 1.00 95.56 273 LYS A N 1
ATOM 2218 C CA . LYS A 1 273 ? -4.905 -14.592 7.822 1.00 95.56 273 LYS A CA 1
ATOM 2219 C C . LYS A 1 273 ? -4.138 -15.818 7.308 1.00 95.56 273 LYS A C 1
ATOM 2221 O O . LYS A 1 273 ? -4.704 -16.896 7.110 1.00 95.56 273 LYS A O 1
ATOM 2226 N N . ILE A 1 274 ? -2.849 -15.618 7.044 1.00 97.06 274 ILE A N 1
ATOM 2227 C CA . ILE A 1 274 ? -1.929 -16.618 6.496 1.00 97.06 274 ILE A CA 1
ATOM 2228 C C . ILE A 1 274 ? -0.976 -17.063 7.616 1.00 97.06 274 ILE A C 1
ATOM 2230 O O . ILE A 1 274 ? -0.159 -16.244 8.049 1.00 97.06 274 ILE A O 1
ATOM 2234 N N . PRO A 1 275 ? -1.042 -18.317 8.093 1.00 96.94 275 PRO A N 1
ATOM 2235 C CA . PRO A 1 275 ? -0.112 -18.836 9.096 1.00 96.94 275 PRO A CA 1
ATOM 2236 C C . PRO A 1 275 ? 1.346 -18.792 8.618 1.00 96.94 275 PRO A C 1
ATOM 2238 O O . PRO A 1 275 ? 1.614 -19.008 7.433 1.00 96.94 275 PRO A O 1
ATOM 2241 N N . ARG A 1 276 ? 2.309 -18.580 9.529 1.00 97.00 276 ARG A N 1
ATOM 2242 C CA . ARG A 1 276 ? 3.748 -18.512 9.172 1.00 97.00 276 ARG A CA 1
ATOM 2243 C C . ARG A 1 276 ? 4.250 -19.678 8.304 1.00 97.00 276 ARG A C 1
ATOM 2245 O O . ARG A 1 276 ? 4.923 -19.381 7.319 1.00 97.00 276 ARG A O 1
ATOM 2252 N N . PRO A 1 277 ? 3.908 -20.958 8.571 1.00 96.69 277 PRO A N 1
ATOM 2253 C CA . PRO A 1 277 ? 4.379 -22.060 7.728 1.00 96.69 277 PRO A CA 1
ATOM 2254 C C . PRO A 1 277 ? 3.906 -21.953 6.270 1.00 96.69 277 PRO A C 1
ATOM 2256 O O . PRO A 1 277 ? 4.653 -22.271 5.349 1.00 96.69 277 PRO A O 1
ATOM 2259 N N . GLU A 1 278 ? 2.687 -21.452 6.045 1.00 97.19 278 GLU A N 1
ATOM 2260 C CA . GLU A 1 278 ? 2.150 -21.227 4.696 1.00 97.19 278 GLU A CA 1
ATOM 2261 C C . GLU A 1 278 ? 2.886 -20.069 4.000 1.00 97.19 278 GLU A C 1
ATOM 2263 O O . GLU A 1 278 ? 3.238 -20.175 2.825 1.00 97.19 278 GLU A O 1
ATOM 2268 N N . VAL A 1 279 ? 3.204 -18.989 4.729 1.00 97.94 279 VAL A N 1
ATOM 2269 C CA . VAL A 1 279 ? 4.037 -17.881 4.217 1.00 97.94 279 VAL A CA 1
ATOM 2270 C C . VAL A 1 279 ? 5.420 -18.382 3.787 1.00 97.94 279 VAL A C 1
ATOM 2272 O O . VAL A 1 279 ? 5.906 -18.005 2.720 1.00 97.94 279 VAL A O 1
ATOM 2275 N N . GLU A 1 280 ? 6.046 -19.239 4.594 1.00 97.62 280 GLU A N 1
ATOM 2276 C CA . GLU A 1 280 ? 7.356 -19.833 4.309 1.00 97.62 280 GLU A CA 1
ATOM 2277 C C . GLU A 1 280 ? 7.325 -20.715 3.053 1.00 97.62 280 GLU A C 1
ATOM 2279 O O . GLU A 1 280 ? 8.230 -20.625 2.223 1.00 97.62 280 GLU A O 1
ATOM 2284 N N . GLU A 1 281 ? 6.276 -21.520 2.858 1.00 97.50 281 GLU A N 1
ATOM 2285 C CA . GLU A 1 281 ? 6.116 -22.369 1.669 1.00 97.50 281 GLU A CA 1
ATOM 2286 C C . GLU A 1 281 ? 5.876 -21.543 0.388 1.00 97.50 281 GLU A C 1
ATOM 2288 O O . GLU A 1 281 ? 6.497 -21.801 -0.654 1.00 97.50 281 GLU A O 1
ATOM 2293 N N . ILE A 1 282 ? 5.046 -20.494 0.467 1.00 98.12 282 ILE A N 1
ATOM 2294 C CA . ILE A 1 282 ? 4.832 -19.529 -0.628 1.00 98.12 282 ILE A CA 1
ATOM 2295 C C . ILE A 1 282 ? 6.155 -18.846 -0.990 1.00 98.12 282 ILE A C 1
ATOM 2297 O O . ILE A 1 282 ? 6.545 -18.819 -2.162 1.00 98.12 282 ILE A O 1
ATOM 2301 N N . ALA A 1 283 ? 6.871 -18.321 0.005 1.00 98.25 283 ALA A N 1
ATOM 2302 C CA . ALA A 1 283 ? 8.137 -17.635 -0.211 1.00 98.25 283 ALA A CA 1
ATOM 2303 C C . ALA A 1 283 ? 9.207 -18.567 -0.784 1.00 98.25 283 ALA A C 1
ATOM 2305 O O . ALA A 1 283 ? 9.894 -18.195 -1.734 1.00 98.25 283 ALA A O 1
ATOM 2306 N N . LYS A 1 284 ? 9.303 -19.800 -0.274 1.00 97.94 284 LYS A N 1
ATOM 2307 C CA . LYS A 1 284 ? 10.211 -20.823 -0.796 1.00 97.94 284 LYS A CA 1
ATOM 2308 C C . LYS A 1 284 ? 9.947 -21.107 -2.271 1.00 97.94 284 LYS A C 1
ATOM 2310 O O . LYS A 1 284 ? 10.894 -21.164 -3.046 1.00 97.94 284 LYS A O 1
ATOM 2315 N N . THR A 1 285 ? 8.683 -21.205 -2.682 1.00 98.00 285 THR A N 1
ATOM 2316 C CA . THR A 1 285 ? 8.320 -21.418 -4.093 1.00 98.00 285 THR A CA 1
ATOM 2317 C C . THR A 1 285 ? 8.857 -20.302 -4.999 1.00 98.00 285 THR A C 1
ATOM 2319 O O . THR A 1 285 ? 9.384 -20.575 -6.082 1.00 98.00 285 THR A O 1
ATOM 2322 N N . VAL A 1 286 ? 8.776 -19.044 -4.554 1.00 98.31 286 VAL A N 1
ATOM 2323 C CA . VAL A 1 286 ? 9.325 -17.894 -5.293 1.00 98.31 286 VAL A CA 1
ATOM 2324 C C . VAL A 1 286 ? 10.855 -17.892 -5.278 1.00 98.31 286 VAL A C 1
ATOM 2326 O O . VAL A 1 286 ? 11.467 -17.681 -6.326 1.00 98.31 286 VAL A O 1
ATOM 2329 N N . THR A 1 287 ? 11.476 -18.166 -4.132 1.00 98.31 287 THR A N 1
ATOM 2330 C CA . THR A 1 287 ? 12.938 -18.232 -3.987 1.00 98.31 287 THR A CA 1
ATOM 2331 C C . THR A 1 287 ? 13.541 -19.346 -4.845 1.00 98.31 287 THR A C 1
ATOM 2333 O O . THR A 1 287 ? 14.497 -19.103 -5.577 1.00 98.31 287 THR A O 1
ATOM 2336 N N . ASP A 1 288 ? 12.941 -20.537 -4.860 1.00 98.19 288 ASP A N 1
ATOM 2337 C CA . ASP A 1 288 ? 13.377 -21.657 -5.701 1.00 98.19 288 ASP A CA 1
ATOM 2338 C C . ASP A 1 288 ? 13.263 -21.311 -7.196 1.00 98.19 288 ASP A C 1
ATOM 2340 O O . ASP A 1 288 ? 14.124 -21.681 -7.999 1.00 98.19 288 ASP A O 1
ATOM 2344 N N . ALA A 1 289 ? 12.219 -20.574 -7.594 1.00 98.12 289 ALA A N 1
ATOM 2345 C CA . ALA A 1 289 ? 12.093 -20.061 -8.956 1.00 98.12 289 ALA A CA 1
ATOM 2346 C C . ALA A 1 289 ? 13.173 -19.013 -9.282 1.00 98.12 289 ALA A C 1
ATOM 2348 O O . ALA A 1 289 ? 13.728 -19.040 -10.382 1.00 98.12 289 ALA A O 1
ATOM 2349 N N . ALA A 1 290 ? 13.522 -18.139 -8.332 1.00 97.75 290 ALA A N 1
ATOM 2350 C CA . ALA A 1 290 ? 14.595 -17.159 -8.499 1.00 97.75 290 ALA A CA 1
ATOM 2351 C C . ALA A 1 290 ? 15.956 -17.847 -8.655 1.00 97.75 290 ALA A C 1
ATOM 2353 O O . ALA A 1 290 ? 16.704 -17.526 -9.577 1.00 97.75 290 ALA A O 1
ATOM 2354 N N . TYR A 1 291 ? 16.243 -18.859 -7.835 1.00 97.56 291 TYR A N 1
ATOM 2355 C CA . TYR A 1 291 ? 17.503 -19.604 -7.874 1.00 97.56 291 TYR A CA 1
ATOM 2356 C C . TYR A 1 291 ? 17.692 -20.437 -9.137 1.00 97.56 291 TYR A C 1
ATOM 2358 O O . TYR A 1 291 ? 18.823 -20.603 -9.591 1.00 97.56 291 TYR A O 1
ATOM 2366 N N . LYS A 1 292 ? 16.603 -20.899 -9.760 1.00 97.00 292 LYS A N 1
ATOM 2367 C CA . LYS A 1 292 ? 16.660 -21.522 -11.093 1.00 97.00 292 LYS A CA 1
ATOM 2368 C C . LYS A 1 292 ? 17.078 -20.543 -12.190 1.00 97.00 292 LYS A C 1
ATOM 2370 O O . LYS A 1 292 ? 17.647 -20.974 -13.188 1.00 97.00 292 LYS A O 1
ATOM 2375 N N . ILE A 1 293 ? 16.784 -19.254 -12.026 1.00 94.12 293 ILE A N 1
ATOM 2376 C CA . ILE A 1 293 ? 17.214 -18.202 -12.954 1.00 94.12 293 ILE A CA 1
ATOM 2377 C C . ILE A 1 293 ? 18.670 -17.825 -12.659 1.00 94.12 293 ILE A C 1
ATOM 2379 O O . ILE A 1 293 ? 19.496 -17.796 -13.569 1.00 94.12 293 ILE A O 1
ATOM 2383 N N . ASN A 1 294 ? 18.980 -17.539 -11.392 1.00 93.38 294 ASN A N 1
ATOM 2384 C CA . ASN A 1 294 ? 20.326 -17.260 -10.904 1.00 93.38 294 ASN A CA 1
ATOM 2385 C C . ASN A 1 294 ? 20.394 -17.524 -9.389 1.00 93.38 294 ASN A C 1
ATOM 2387 O O . ASN A 1 294 ? 19.650 -16.938 -8.605 1.00 93.38 294 ASN A O 1
ATOM 2391 N N . ASN A 1 295 ? 21.306 -18.389 -8.958 1.00 94.94 295 ASN A N 1
ATOM 2392 C CA . ASN A 1 295 ? 21.430 -18.802 -7.559 1.00 94.94 295 ASN A CA 1
ATOM 2393 C C . ASN A 1 295 ? 22.020 -17.729 -6.623 1.00 94.94 295 ASN A C 1
ATOM 2395 O O . ASN A 1 295 ? 22.010 -17.926 -5.413 1.00 94.94 295 ASN A O 1
ATOM 2399 N N . ASN A 1 296 ? 22.499 -16.602 -7.156 1.00 95.62 296 ASN A N 1
ATOM 2400 C CA . ASN A 1 296 ? 23.074 -15.504 -6.375 1.00 95.62 296 ASN A CA 1
ATOM 2401 C C . ASN A 1 296 ? 22.056 -14.410 -6.001 1.00 95.62 296 ASN A C 1
ATOM 2403 O O . ASN A 1 296 ? 22.443 -13.371 -5.459 1.00 95.62 296 ASN A O 1
ATOM 2407 N N . PHE A 1 297 ? 20.763 -14.593 -6.297 1.00 97.31 297 PHE A N 1
ATOM 2408 C CA . PHE A 1 297 ? 19.732 -13.688 -5.785 1.00 97.31 297 PHE A CA 1
ATOM 2409 C C . PHE A 1 297 ? 19.666 -13.738 -4.251 1.00 97.31 297 PHE A C 1
ATOM 2411 O O . PHE A 1 297 ? 19.863 -14.773 -3.620 1.00 97.31 297 PHE A O 1
ATOM 2418 N N . ILE A 1 298 ? 19.349 -12.602 -3.645 1.00 97.75 298 ILE A N 1
ATOM 2419 C CA . ILE A 1 298 ? 19.000 -12.496 -2.230 1.00 97.75 298 ILE A CA 1
ATOM 2420 C C . ILE A 1 298 ? 17.490 -12.287 -2.183 1.00 97.75 298 ILE A C 1
ATOM 2422 O O . ILE A 1 298 ? 16.994 -11.350 -2.810 1.00 97.75 298 ILE A O 1
ATOM 2426 N N . CYS A 1 299 ? 16.774 -13.165 -1.481 1.00 98.25 299 CYS A N 1
ATOM 2427 C CA . CYS A 1 299 ? 15.317 -13.152 -1.367 1.00 98.25 299 CYS A CA 1
ATOM 2428 C C . CYS A 1 299 ? 14.922 -13.145 0.115 1.00 98.25 299 CYS A C 1
ATOM 2430 O O . CYS A 1 299 ? 15.126 -14.144 0.799 1.00 98.25 299 CYS A O 1
ATOM 2432 N N . ASP A 1 300 ? 14.340 -12.043 0.588 1.00 98.38 300 ASP A N 1
ATOM 2433 C CA . ASP A 1 300 ? 13.930 -11.857 1.983 1.00 98.38 300 ASP A CA 1
ATOM 2434 C C . ASP A 1 300 ? 12.409 -11.716 2.099 1.00 98.38 300 ASP A C 1
ATOM 2436 O O . ASP A 1 300 ? 11.789 -10.872 1.443 1.00 98.38 300 ASP A O 1
ATOM 2440 N N . ILE A 1 301 ? 11.811 -12.495 3.003 1.00 98.50 301 ILE A N 1
ATOM 2441 C CA . ILE A 1 301 ? 10.412 -12.315 3.404 1.00 98.50 301 ILE A CA 1
ATOM 2442 C C . ILE A 1 301 ? 10.327 -11.071 4.295 1.00 98.50 301 ILE A C 1
ATOM 2444 O O . ILE A 1 301 ? 11.045 -10.956 5.291 1.00 98.50 301 ILE A O 1
ATOM 2448 N N . CYS A 1 302 ? 9.460 -10.131 3.934 1.00 98.25 302 CYS A N 1
ATOM 2449 C CA . CYS A 1 302 ? 9.304 -8.840 4.600 1.00 98.25 302 CYS A CA 1
ATOM 2450 C C . CYS A 1 302 ? 7.974 -8.770 5.378 1.00 98.25 302 CYS A C 1
ATOM 2452 O O . CYS A 1 302 ? 7.518 -9.767 5.940 1.00 98.25 302 CYS A O 1
ATOM 2454 N N . GLY A 1 303 ? 7.382 -7.579 5.494 1.00 96.38 303 GLY A N 1
ATOM 2455 C CA . GLY A 1 303 ? 6.040 -7.405 6.035 1.00 96.38 303 GLY A CA 1
ATOM 2456 C C . GLY A 1 303 ? 5.897 -7.800 7.503 1.00 96.38 303 GLY A C 1
ATOM 2457 O O . GLY A 1 303 ? 6.824 -7.694 8.312 1.00 96.38 303 GLY A O 1
ATOM 2458 N N . SER A 1 304 ? 4.689 -8.236 7.865 1.00 95.88 304 SER A N 1
ATOM 2459 C CA . SER A 1 304 ? 4.367 -8.761 9.201 1.00 95.88 304 SER A CA 1
ATOM 2460 C C . SER A 1 304 ? 5.188 -9.989 9.577 1.00 95.88 304 SER A C 1
ATOM 2462 O O . SER A 1 304 ? 5.575 -10.119 10.738 1.00 95.88 304 SER A O 1
ATOM 2464 N N . TYR A 1 305 ? 5.528 -10.835 8.602 1.00 98.06 305 TYR A N 1
ATOM 2465 C CA . TYR A 1 305 ? 6.332 -12.029 8.837 1.00 98.06 305 TYR A CA 1
ATOM 2466 C C . TYR A 1 305 ? 7.687 -11.673 9.460 1.00 98.06 305 TYR A C 1
ATOM 2468 O O . TYR A 1 305 ? 8.061 -12.239 10.494 1.00 98.06 305 TYR A O 1
ATOM 2476 N N . ARG A 1 306 ? 8.387 -10.679 8.894 1.00 97.56 306 ARG A N 1
ATOM 2477 C CA . ARG A 1 306 ? 9.699 -10.224 9.388 1.00 97.56 306 ARG A CA 1
ATOM 2478 C C . ARG A 1 306 ? 9.636 -9.549 10.760 1.00 97.56 306 ARG A C 1
ATOM 2480 O O . ARG A 1 306 ? 10.642 -9.509 11.462 1.00 97.56 306 ARG A O 1
ATOM 2487 N N . ARG A 1 307 ? 8.468 -9.036 11.160 1.00 95.56 307 ARG A N 1
ATOM 2488 C CA . ARG A 1 307 ? 8.231 -8.476 12.504 1.00 95.56 307 ARG A CA 1
ATOM 2489 C C . ARG A 1 307 ? 7.876 -9.531 13.558 1.00 95.56 307 ARG A C 1
ATOM 2491 O O . ARG A 1 307 ? 7.759 -9.171 14.723 1.00 95.56 307 ARG A O 1
ATOM 2498 N N . GLY A 1 308 ? 7.731 -10.797 13.163 1.00 94.88 308 GLY A N 1
ATOM 2499 C CA . GLY A 1 308 ? 7.446 -11.904 14.077 1.00 94.88 308 GLY A CA 1
ATOM 2500 C C . GLY A 1 308 ? 5.959 -12.193 14.303 1.00 94.88 308 GLY A C 1
ATOM 2501 O O . GLY A 1 308 ? 5.638 -12.865 15.270 1.00 94.88 308 GLY A O 1
ATOM 2502 N N . GLU A 1 309 ? 5.049 -11.705 13.451 1.00 92.56 309 GLU A N 1
ATOM 2503 C CA . GLU A 1 309 ? 3.616 -12.028 13.580 1.00 92.56 309 GLU A CA 1
ATOM 2504 C C . GLU A 1 309 ? 3.350 -13.510 13.253 1.00 92.56 309 GLU A C 1
ATOM 2506 O O . GLU A 1 309 ? 3.902 -14.034 12.280 1.00 92.56 309 GLU A O 1
ATOM 2511 N N . GLU A 1 310 ? 2.492 -14.172 14.034 1.00 94.75 310 GLU A N 1
ATOM 2512 C CA . GLU A 1 310 ? 2.113 -15.586 13.835 1.00 94.75 310 GLU A CA 1
ATOM 2513 C C . GLU A 1 310 ? 1.196 -15.800 12.624 1.00 94.75 310 GLU A C 1
ATOM 2515 O O . GLU A 1 310 ? 1.185 -16.865 12.002 1.00 94.75 310 GLU A O 1
ATOM 2520 N N . GLU A 1 311 ? 0.454 -14.764 12.235 1.00 95.81 311 GLU A N 1
ATOM 2521 C CA . GLU A 1 311 ? -0.357 -14.791 11.028 1.00 95.81 311 GLU A CA 1
ATOM 2522 C C . GLU A 1 311 ? -0.230 -13.473 10.249 1.00 95.81 311 GLU A C 1
ATOM 2524 O O . GLU A 1 311 ? -0.229 -12.372 10.807 1.00 95.81 311 GLU A O 1
ATOM 2529 N N . CYS A 1 312 ? -0.115 -13.578 8.927 1.00 96.38 312 CYS A N 1
ATOM 2530 C CA . CYS A 1 312 ? 0.134 -12.463 8.014 1.00 96.38 312 CYS A CA 1
ATOM 2531 C C . CYS A 1 312 ? -1.113 -12.111 7.191 1.00 96.38 312 CYS A C 1
ATOM 2533 O O . CYS A 1 312 ? -2.034 -12.913 7.065 1.00 96.38 312 CYS A O 1
ATOM 2535 N N . GLY A 1 313 ? -1.175 -10.886 6.659 1.00 93.81 313 GLY A N 1
ATOM 2536 C CA . GLY A 1 313 ? -2.237 -10.492 5.718 1.00 93.81 313 GLY A CA 1
ATOM 2537 C C . GLY A 1 313 ? -1.922 -10.871 4.269 1.00 93.81 313 GLY A C 1
ATOM 2538 O O . GLY A 1 313 ? -2.815 -11.199 3.496 1.00 93.81 313 GLY A O 1
ATOM 2539 N N . ASP A 1 314 ? -0.646 -10.831 3.916 1.00 96.69 314 ASP A N 1
ATOM 2540 C CA . ASP A 1 314 ? -0.094 -11.103 2.598 1.00 96.69 314 ASP A CA 1
ATOM 2541 C C . ASP A 1 314 ? 1.367 -11.563 2.728 1.00 96.69 314 ASP A C 1
ATOM 2543 O O . ASP A 1 314 ? 1.939 -11.594 3.824 1.00 96.69 314 ASP A O 1
ATOM 2547 N N . VAL A 1 315 ? 1.950 -11.983 1.604 1.00 98.25 315 VAL A N 1
ATOM 2548 C CA . VAL A 1 315 ? 3.349 -12.412 1.513 1.00 98.25 315 VAL A CA 1
ATOM 2549 C C . VAL A 1 315 ? 4.158 -11.370 0.742 1.00 98.25 315 VAL A C 1
ATOM 2551 O O . VAL A 1 315 ? 4.035 -11.259 -0.476 1.00 98.25 315 VAL A O 1
ATOM 2554 N N . ASP A 1 316 ? 5.002 -10.619 1.450 1.00 98.44 316 ASP A N 1
ATOM 2555 C CA . ASP A 1 316 ? 5.929 -9.644 0.868 1.00 98.44 316 ASP A CA 1
ATOM 2556 C C . ASP A 1 316 ? 7.312 -10.270 0.649 1.00 98.44 316 ASP A C 1
ATOM 2558 O O . ASP A 1 316 ? 7.954 -10.704 1.608 1.00 98.44 316 ASP A O 1
ATOM 2562 N N . ILE A 1 317 ? 7.815 -10.262 -0.585 1.00 98.69 317 ILE A N 1
ATOM 2563 C CA . ILE A 1 317 ? 9.136 -10.801 -0.933 1.00 98.69 317 ILE A CA 1
ATOM 2564 C C . ILE A 1 317 ? 9.985 -9.702 -1.565 1.00 98.69 317 ILE A C 1
ATOM 2566 O O . ILE A 1 317 ? 9.656 -9.173 -2.632 1.00 98.69 317 ILE A O 1
ATOM 2570 N N . LEU A 1 318 ? 11.102 -9.377 -0.915 1.00 98.62 318 LEU A N 1
ATOM 2571 C CA . LEU A 1 318 ? 12.116 -8.463 -1.427 1.00 98.62 318 LEU A CA 1
ATOM 2572 C C . LEU A 1 318 ? 13.244 -9.252 -2.085 1.00 98.62 318 LEU A C 1
ATOM 2574 O O . LEU A 1 318 ? 13.809 -10.160 -1.484 1.00 98.62 318 LEU A O 1
ATOM 2578 N N . ILE A 1 319 ? 13.598 -8.867 -3.304 1.00 98.31 319 ILE A N 1
ATOM 2579 C CA . ILE A 1 319 ? 14.641 -9.496 -4.104 1.00 98.31 319 ILE A CA 1
ATOM 2580 C C . ILE A 1 319 ? 15.713 -8.463 -4.452 1.00 98.31 319 ILE A C 1
ATOM 2582 O O . ILE A 1 319 ? 15.424 -7.337 -4.862 1.00 98.31 319 ILE A O 1
ATOM 2586 N N . THR A 1 320 ? 16.977 -8.847 -4.334 1.00 97.62 320 THR A N 1
ATOM 2587 C CA . THR A 1 320 ? 18.099 -8.090 -4.894 1.00 97.62 320 THR A CA 1
ATOM 2588 C C . THR A 1 320 ? 19.167 -9.033 -5.428 1.00 97.62 320 THR A C 1
ATOM 2590 O O . THR A 1 320 ? 19.095 -10.244 -5.231 1.00 97.62 320 THR A O 1
ATOM 2593 N N . HIS A 1 321 ? 20.153 -8.491 -6.134 1.00 96.19 321 HIS A N 1
ATOM 2594 C CA . HIS A 1 321 ? 21.266 -9.273 -6.651 1.00 96.19 321 HIS A CA 1
ATOM 2595 C C . HIS A 1 321 ? 22.576 -8.486 -6.553 1.00 96.19 321 HIS A C 1
ATOM 2597 O O . HIS A 1 321 ? 22.627 -7.369 -7.074 1.00 96.19 321 HIS A O 1
ATOM 2603 N N . PRO A 1 322 ? 23.643 -9.050 -5.955 1.00 93.25 322 PRO A N 1
ATOM 2604 C CA . PRO A 1 322 ? 24.863 -8.320 -5.597 1.00 93.25 322 PRO A CA 1
ATOM 2605 C C . PRO A 1 322 ? 25.599 -7.685 -6.786 1.00 93.25 322 PRO A C 1
ATOM 2607 O O . PRO A 1 322 ? 26.297 -6.695 -6.607 1.00 93.25 322 PRO A O 1
ATOM 2610 N N . ASP A 1 323 ? 25.416 -8.199 -8.006 1.00 89.31 323 ASP A N 1
ATOM 2611 C CA . ASP A 1 323 ? 26.028 -7.636 -9.223 1.00 89.31 323 ASP A CA 1
ATOM 2612 C C . ASP A 1 323 ? 25.471 -6.264 -9.663 1.00 89.31 323 ASP A C 1
ATOM 2614 O O . ASP A 1 323 ? 25.982 -5.673 -10.615 1.00 89.31 323 ASP A O 1
ATOM 2618 N N . GLY A 1 324 ? 24.384 -5.786 -9.047 1.00 87.12 324 GLY A N 1
ATOM 2619 C CA . GLY A 1 324 ? 23.737 -4.521 -9.401 1.00 87.12 324 GLY A CA 1
ATOM 2620 C C . GLY A 1 324 ? 23.085 -4.471 -10.788 1.00 87.12 324 GLY A C 1
ATOM 2621 O O . GLY A 1 324 ? 22.672 -3.395 -11.215 1.00 87.12 324 GLY A O 1
ATOM 2622 N N . LYS A 1 325 ? 22.962 -5.595 -11.503 1.00 84.88 325 LYS A N 1
ATOM 2623 C CA . LYS A 1 325 ? 22.445 -5.662 -12.884 1.00 84.88 325 LYS A CA 1
ATOM 2624 C C . LYS A 1 325 ? 21.337 -6.700 -13.045 1.00 84.88 325 LYS A C 1
ATOM 2626 O O . LYS A 1 325 ? 20.299 -6.394 -13.638 1.00 84.88 325 LYS A O 1
ATOM 2631 N N . SER A 1 326 ? 21.516 -7.890 -12.477 1.00 86.81 326 SER A N 1
ATOM 2632 C CA . SER A 1 326 ? 20.601 -9.029 -12.635 1.00 86.81 326 SER A CA 1
ATOM 2633 C C . SER A 1 326 ? 19.230 -8.818 -11.979 1.00 86.81 326 SER A C 1
ATOM 2635 O O . SER A 1 326 ? 18.285 -9.535 -12.286 1.00 86.81 326 SER A O 1
ATOM 2637 N N . TYR A 1 327 ? 19.067 -7.802 -11.123 1.00 87.44 327 TYR A N 1
ATOM 2638 C CA . TYR A 1 327 ? 17.761 -7.454 -10.545 1.00 87.44 327 TYR A CA 1
ATOM 2639 C C . TYR A 1 327 ? 16.791 -6.805 -11.558 1.00 87.44 327 TYR A C 1
ATOM 2641 O O . TYR A 1 327 ? 15.583 -6.811 -11.341 1.00 87.44 327 TYR A O 1
ATOM 2649 N N . SER A 1 328 ? 17.291 -6.212 -12.650 1.00 80.44 328 SER A N 1
ATOM 2650 C CA . SER A 1 328 ? 16.539 -5.251 -13.483 1.00 80.44 328 SER A CA 1
ATOM 2651 C C . SER A 1 328 ? 15.360 -5.828 -14.285 1.00 80.44 328 SER A C 1
ATOM 2653 O O . SER A 1 328 ? 14.532 -5.063 -14.777 1.00 80.44 328 SER A O 1
ATOM 2655 N N . ASN A 1 329 ? 15.250 -7.154 -14.397 1.00 88.31 329 ASN A N 1
ATOM 2656 C CA . ASN A 1 329 ? 14.162 -7.851 -15.096 1.00 88.31 329 ASN A CA 1
ATOM 2657 C C . ASN A 1 329 ? 13.600 -9.061 -14.325 1.00 88.31 329 ASN A C 1
ATOM 2659 O O . ASN A 1 329 ? 12.727 -9.767 -14.843 1.00 88.31 329 ASN A O 1
ATOM 2663 N N . ILE A 1 330 ? 14.089 -9.317 -13.107 1.00 94.00 330 ILE A N 1
ATOM 2664 C CA . ILE A 1 330 ? 13.803 -10.562 -12.387 1.00 94.00 330 ILE A CA 1
ATOM 2665 C C . ILE A 1 330 ? 12.315 -10.722 -12.073 1.00 94.00 330 ILE A C 1
ATOM 2667 O O . ILE A 1 330 ? 11.779 -11.815 -12.211 1.00 94.00 330 ILE A O 1
ATOM 2671 N N . VAL A 1 331 ? 11.612 -9.635 -11.740 1.00 96.31 331 VAL A N 1
ATOM 2672 C CA . VAL A 1 331 ? 10.167 -9.675 -11.452 1.00 96.31 331 VAL A CA 1
ATOM 2673 C C . VAL A 1 331 ? 9.387 -10.179 -12.663 1.00 96.31 331 VAL A C 1
ATOM 2675 O O . VAL A 1 331 ? 8.528 -11.042 -12.523 1.00 96.31 331 VAL A O 1
ATOM 2678 N N . TYR A 1 332 ? 9.703 -9.689 -13.864 1.00 95.00 332 TYR A N 1
ATOM 2679 C CA . TYR A 1 332 ? 9.040 -10.140 -15.086 1.00 95.00 332 TYR A CA 1
ATOM 2680 C C . TYR A 1 332 ? 9.292 -11.633 -15.346 1.00 95.00 332 TYR A C 1
ATOM 2682 O O . TYR A 1 332 ? 8.355 -12.376 -15.647 1.00 95.00 332 TYR A O 1
ATOM 2690 N N . GLN A 1 333 ? 10.544 -12.082 -15.205 1.00 95.00 333 GLN A N 1
ATOM 2691 C CA . GLN A 1 333 ? 10.917 -13.485 -15.408 1.00 95.00 333 GLN A CA 1
ATOM 2692 C C . GLN A 1 333 ? 10.238 -14.405 -14.387 1.00 95.00 333 GLN A C 1
ATOM 2694 O O . GLN A 1 333 ? 9.628 -15.399 -14.779 1.00 95.00 333 GLN A O 1
ATOM 2699 N N . LEU A 1 334 ? 10.278 -14.040 -13.104 1.00 97.44 334 LEU A N 1
ATOM 2700 C CA . LEU A 1 334 ? 9.631 -14.781 -12.024 1.00 97.44 334 LEU A CA 1
ATOM 2701 C C . LEU A 1 334 ? 8.132 -14.891 -12.236 1.00 97.44 334 LEU A C 1
ATOM 2703 O O . LEU A 1 334 ? 7.596 -15.991 -12.209 1.00 97.44 334 LEU A O 1
ATOM 2707 N N . VAL A 1 335 ? 7.452 -13.772 -12.487 1.00 97.56 335 VAL A N 1
ATOM 2708 C CA . VAL A 1 335 ? 5.999 -13.787 -12.674 1.00 97.56 335 VAL A CA 1
ATOM 2709 C C . VAL A 1 335 ? 5.613 -14.635 -13.884 1.00 97.56 335 VAL A C 1
ATOM 2711 O O . VAL A 1 335 ? 4.616 -15.343 -13.813 1.00 97.56 335 VAL A O 1
ATOM 2714 N N . THR A 1 336 ? 6.401 -14.620 -14.962 1.00 95.94 336 THR A N 1
ATOM 2715 C CA . THR A 1 336 ? 6.158 -15.486 -16.129 1.00 95.94 336 THR A CA 1
ATOM 2716 C C . THR A 1 336 ? 6.251 -16.963 -15.736 1.00 95.94 336 THR A C 1
ATOM 2718 O O . THR A 1 336 ? 5.280 -17.697 -15.885 1.00 95.94 336 THR A O 1
ATOM 2721 N N . VAL A 1 337 ? 7.370 -17.382 -15.134 1.00 96.81 337 VAL A N 1
ATOM 2722 C CA . VAL A 1 337 ? 7.599 -18.783 -14.727 1.00 96.81 337 VAL A CA 1
ATOM 2723 C C . VAL A 1 337 ? 6.564 -19.263 -13.705 1.00 96.81 337 VAL A C 1
ATOM 2725 O O . VAL A 1 337 ? 6.089 -20.395 -13.774 1.00 96.81 337 VAL A O 1
ATOM 2728 N N . LEU A 1 338 ? 6.207 -18.409 -12.748 1.00 97.69 338 LEU A N 1
ATOM 2729 C CA . LEU A 1 338 ? 5.259 -18.736 -11.687 1.00 97.69 338 LEU A CA 1
ATOM 2730 C C . LEU A 1 338 ? 3.799 -18.749 -12.175 1.00 97.69 338 LEU A C 1
ATOM 2732 O O . LEU A 1 338 ? 2.977 -19.459 -11.599 1.00 97.69 338 LEU A O 1
ATOM 2736 N N . LYS A 1 339 ? 3.461 -17.997 -13.229 1.00 97.25 339 LYS A N 1
ATOM 2737 C CA . LYS A 1 339 ? 2.167 -18.126 -13.917 1.00 97.25 339 LYS A CA 1
ATOM 2738 C C . LYS A 1 339 ? 2.101 -19.407 -14.736 1.00 97.25 339 LYS A C 1
ATOM 2740 O O . LYS A 1 339 ? 1.119 -20.133 -14.635 1.00 97.25 339 LYS A O 1
ATOM 2745 N N . ASP A 1 340 ? 3.159 -19.722 -15.482 1.00 96.19 340 ASP A N 1
ATOM 2746 C CA . ASP A 1 340 ? 3.223 -20.931 -16.313 1.00 96.19 340 ASP A CA 1
ATOM 2747 C C . ASP A 1 340 ? 3.132 -22.218 -15.474 1.00 96.19 340 ASP A C 1
ATOM 2749 O O . ASP A 1 340 ? 2.573 -23.221 -15.917 1.00 96.19 340 ASP A O 1
ATOM 2753 N N . SER A 1 341 ? 3.626 -22.199 -14.230 1.00 95.44 341 SER A N 1
ATOM 2754 C CA . SER A 1 341 ? 3.466 -23.316 -13.287 1.00 95.44 341 SER A CA 1
ATOM 2755 C C . SER A 1 341 ? 2.057 -23.423 -12.678 1.00 95.44 341 SER A C 1
ATOM 2757 O O . SER A 1 341 ? 1.720 -24.443 -12.060 1.00 95.44 341 SER A O 1
ATOM 2759 N N . GLY A 1 342 ? 1.227 -22.390 -12.846 1.00 95.69 342 GLY A N 1
ATOM 2760 C CA . GLY A 1 342 ? -0.083 -22.238 -12.215 1.00 95.69 342 GLY A CA 1
ATOM 2761 C C . GLY A 1 342 ? -0.024 -21.856 -10.733 1.00 95.69 342 GLY A C 1
ATOM 2762 O O . GLY A 1 342 ? -1.018 -22.040 -10.042 1.00 95.69 342 GLY A O 1
ATOM 2763 N N . PHE A 1 343 ? 1.123 -21.388 -10.228 1.00 97.50 343 PHE A N 1
ATOM 2764 C CA . PHE A 1 343 ? 1.252 -20.906 -8.847 1.00 97.50 343 PHE A CA 1
ATOM 2765 C C . PHE A 1 343 ? 0.683 -19.493 -8.681 1.00 97.50 343 PHE A C 1
ATOM 2767 O O . PHE A 1 343 ? -0.041 -19.229 -7.725 1.00 97.50 343 PHE A O 1
ATOM 2774 N N . LEU A 1 344 ? 0.995 -18.581 -9.608 1.00 97.88 344 LEU A N 1
ATOM 2775 C CA . LEU A 1 344 ? 0.337 -17.276 -9.694 1.00 97.88 344 LEU A CA 1
ATOM 2776 C C . LEU A 1 344 ? -0.936 -17.418 -10.524 1.00 97.88 344 LEU A C 1
ATOM 2778 O O . LEU A 1 344 ? -0.860 -17.637 -11.733 1.00 97.88 344 LEU A O 1
ATOM 2782 N N . THR A 1 345 ? -2.088 -17.273 -9.878 1.00 96.50 345 THR A N 1
ATOM 2783 C CA . THR A 1 345 ? -3.397 -17.466 -10.511 1.00 96.50 345 THR A CA 1
ATOM 2784 C C . THR A 1 345 ? -3.906 -16.184 -11.159 1.00 96.50 345 THR A C 1
ATOM 2786 O O . THR A 1 345 ? -4.400 -16.215 -12.283 1.00 96.50 345 THR A O 1
ATOM 2789 N N . ASP A 1 346 ? -3.712 -15.039 -10.497 1.00 96.50 346 ASP A N 1
ATOM 2790 C CA . ASP A 1 346 ? -4.227 -13.747 -10.949 1.00 96.50 346 ASP A CA 1
ATOM 2791 C C . ASP A 1 346 ? -3.255 -12.596 -10.636 1.00 96.50 346 ASP A C 1
ATOM 2793 O O . ASP A 1 346 ? -2.419 -12.661 -9.726 1.00 96.50 346 ASP A O 1
ATOM 2797 N N . SER A 1 347 ? -3.350 -11.513 -11.412 1.00 94.94 347 SER A N 1
ATOM 2798 C CA . SER A 1 347 ? -2.482 -10.336 -11.290 1.00 94.94 347 SER A CA 1
ATOM 2799 C C . SER A 1 347 ? -3.268 -9.096 -10.912 1.00 94.94 347 SER A C 1
ATOM 2801 O O . SER A 1 347 ? -4.225 -8.724 -11.578 1.00 94.94 347 SER A O 1
ATOM 2803 N N . LEU A 1 348 ? -2.793 -8.412 -9.878 1.00 93.69 348 LEU A N 1
ATOM 2804 C CA . LEU A 1 348 ? -3.368 -7.170 -9.364 1.00 93.69 348 LEU A CA 1
ATOM 2805 C C . LEU A 1 348 ? -2.605 -5.931 -9.861 1.00 93.69 348 LEU A C 1
ATOM 2807 O O . LEU A 1 348 ? -2.957 -4.793 -9.563 1.00 93.69 348 LEU A O 1
ATOM 2811 N N . THR A 1 349 ? -1.549 -6.157 -10.642 1.00 91.50 349 THR A N 1
ATOM 2812 C CA . THR A 1 349 ? -0.794 -5.145 -11.380 1.00 91.50 349 THR A CA 1
ATOM 2813 C C . THR A 1 349 ? -0.388 -5.684 -12.733 1.00 91.50 349 THR A C 1
ATOM 2815 O O . THR A 1 349 ? 0.034 -6.839 -12.834 1.00 91.50 349 THR A O 1
ATOM 2818 N N . ASP A 1 350 ? -0.383 -4.813 -13.734 1.00 87.50 350 ASP A N 1
ATOM 2819 C CA . ASP A 1 350 ? 0.252 -5.115 -15.008 1.00 87.50 350 ASP A CA 1
ATOM 2820 C C . ASP A 1 350 ? 1.772 -5.150 -14.856 1.00 87.50 350 ASP A C 1
ATOM 2822 O O . ASP A 1 350 ? 2.389 -4.261 -14.257 1.00 87.50 350 ASP A O 1
ATOM 2826 N N . ILE A 1 351 ? 2.393 -6.167 -15.450 1.00 88.31 351 ILE A N 1
ATOM 2827 C CA . ILE A 1 351 ? 3.846 -6.309 -15.470 1.00 88.31 351 ILE A CA 1
ATOM 2828 C C . ILE A 1 351 ? 4.414 -6.072 -16.858 1.00 88.31 351 ILE A C 1
ATOM 2830 O O . ILE A 1 351 ? 3.816 -6.383 -17.885 1.00 88.31 351 ILE A O 1
ATOM 2834 N N . ASN A 1 352 ? 5.622 -5.530 -16.887 1.00 87.44 352 ASN A N 1
ATOM 2835 C CA . ASN A 1 352 ? 6.444 -5.448 -18.080 1.00 87.44 352 ASN A CA 1
ATOM 2836 C C . ASN A 1 352 ? 7.904 -5.732 -17.711 1.00 87.44 352 ASN A C 1
ATOM 2838 O O . ASN A 1 352 ? 8.234 -5.881 -16.539 1.00 87.44 352 ASN A O 1
ATOM 2842 N N . 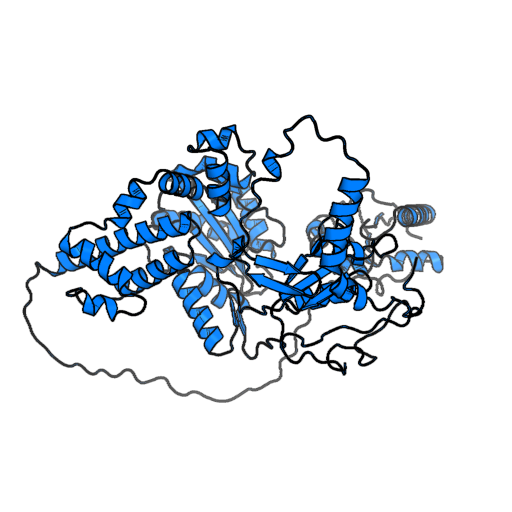TRP A 1 353 ? 8.779 -5.773 -18.714 1.00 76.38 353 TRP A N 1
ATOM 2843 C CA . TRP A 1 353 ? 10.191 -6.124 -18.541 1.00 76.38 353 TRP A CA 1
ATOM 2844 C C . TRP A 1 353 ? 10.941 -5.299 -17.480 1.00 76.38 353 TRP A C 1
ATOM 2846 O O . TRP A 1 353 ? 11.843 -5.824 -16.844 1.00 76.38 353 TRP A O 1
ATOM 2856 N N . ASN A 1 354 ? 10.555 -4.035 -17.269 1.00 79.19 354 ASN A N 1
ATOM 2857 C CA . ASN A 1 354 ? 11.207 -3.126 -16.317 1.00 79.19 354 ASN A CA 1
ATOM 2858 C C . ASN A 1 354 ? 10.431 -3.002 -14.993 1.00 79.19 354 ASN A C 1
ATOM 2860 O O . ASN A 1 354 ? 10.675 -2.072 -14.223 1.00 79.19 354 ASN A O 1
ATOM 2864 N N . SER A 1 355 ? 9.427 -3.850 -14.756 1.00 86.19 355 SER A N 1
ATOM 2865 C CA . SER A 1 355 ? 8.679 -3.820 -13.503 1.00 86.19 355 SER A CA 1
ATOM 2866 C C . SER A 1 355 ? 9.601 -4.199 -12.347 1.00 86.19 355 SER A C 1
ATOM 2868 O O . SER A 1 355 ? 10.173 -5.281 -12.336 1.00 86.19 355 SER A O 1
ATOM 2870 N N . SER A 1 356 ? 9.713 -3.317 -11.357 1.00 92.62 356 SER A N 1
ATOM 2871 C CA . SER A 1 356 ? 10.407 -3.580 -10.090 1.00 92.62 356 SER A CA 1
ATOM 2872 C C . SER A 1 356 ? 9.464 -4.057 -8.987 1.00 92.62 356 SER A C 1
ATOM 2874 O O . SER A 1 356 ? 9.915 -4.442 -7.916 1.00 92.62 356 SER A O 1
ATOM 2876 N N . LYS A 1 357 ? 8.150 -4.033 -9.230 1.00 96.00 357 LYS A N 1
ATOM 2877 C CA . LYS A 1 357 ? 7.122 -4.487 -8.297 1.00 96.00 357 LYS A CA 1
ATOM 2878 C C . LYS A 1 357 ? 6.040 -5.264 -9.042 1.00 96.00 357 LYS A C 1
ATOM 2880 O O . LYS A 1 357 ? 5.628 -4.863 -10.132 1.00 96.00 357 LYS A O 1
ATOM 2885 N N . TYR A 1 358 ? 5.571 -6.334 -8.418 1.00 97.88 358 TYR A N 1
ATOM 2886 C CA . TYR A 1 358 ? 4.397 -7.106 -8.793 1.00 97.88 358 TYR A CA 1
ATOM 2887 C C . TYR A 1 358 ? 3.492 -7.277 -7.577 1.00 97.88 358 TYR A C 1
ATOM 2889 O O . TYR A 1 358 ? 3.983 -7.566 -6.489 1.00 97.88 358 TYR A O 1
ATOM 2897 N N . MET A 1 359 ? 2.186 -7.117 -7.774 1.00 97.69 359 MET A N 1
ATOM 2898 C CA . MET A 1 359 ? 1.155 -7.516 -6.818 1.00 97.69 359 MET A CA 1
ATOM 2899 C C . MET A 1 359 ? 0.253 -8.536 -7.506 1.00 97.69 359 MET A C 1
ATOM 2901 O O . MET A 1 359 ? -0.197 -8.315 -8.636 1.00 97.69 359 MET A O 1
ATOM 2905 N N . GLY A 1 360 ? -0.035 -9.645 -6.837 1.00 97.19 360 GLY A N 1
ATOM 2906 C CA . GLY A 1 360 ? -0.893 -10.681 -7.394 1.00 97.19 360 GLY A CA 1
ATOM 2907 C C . GLY A 1 360 ? -1.540 -11.569 -6.350 1.00 97.19 360 GLY A C 1
ATOM 2908 O O . GLY A 1 360 ? -1.559 -11.256 -5.154 1.00 97.19 360 GLY A O 1
ATOM 2909 N N . VAL A 1 361 ? -2.077 -12.672 -6.855 1.00 97.81 361 VAL A N 1
ATOM 2910 C CA . VAL A 1 361 ? -2.691 -13.754 -6.096 1.00 97.81 361 VAL A CA 1
ATOM 2911 C C . VAL A 1 361 ? -1.957 -15.044 -6.445 1.00 97.81 361 VAL A C 1
ATOM 2913 O O . VAL A 1 361 ? -1.662 -15.304 -7.616 1.00 97.81 361 VAL A O 1
ATOM 2916 N N . CYS A 1 362 ? -1.620 -15.819 -5.422 1.00 97.38 362 CYS A N 1
ATOM 2917 C CA . CYS A 1 362 ? -0.992 -17.125 -5.549 1.00 97.38 362 CYS A CA 1
ATOM 2918 C C . CYS A 1 362 ? -1.826 -18.199 -4.861 1.00 97.38 362 CYS A C 1
ATOM 2920 O O . CYS A 1 362 ? -2.632 -17.898 -3.983 1.00 97.38 362 CYS A O 1
ATOM 2922 N N . GLN A 1 363 ? -1.609 -19.446 -5.254 1.00 96.88 363 GLN A N 1
ATOM 2923 C CA . GLN A 1 363 ? -2.229 -20.606 -4.635 1.00 96.88 363 GLN A CA 1
ATOM 2924 C C . GLN A 1 363 ? -1.191 -21.725 -4.548 1.00 96.88 363 GLN A C 1
ATOM 2926 O O . GLN A 1 363 ? -0.557 -22.089 -5.545 1.00 96.88 363 GLN A O 1
ATOM 2931 N N . LEU A 1 364 ? -1.008 -22.280 -3.352 1.00 94.81 364 LEU A N 1
ATOM 2932 C CA . LEU A 1 364 ? -0.252 -23.516 -3.188 1.00 94.81 364 LEU A CA 1
ATOM 2933 C C . LEU A 1 364 ? -1.125 -24.694 -3.625 1.00 94.81 364 LEU A C 1
ATOM 2935 O O . LEU A 1 364 ? -2.284 -24.786 -3.233 1.00 94.81 364 LEU A O 1
ATOM 2939 N N . LYS A 1 365 ? -0.559 -25.600 -4.430 1.00 85.81 365 LYS A N 1
ATOM 2940 C CA . LYS A 1 365 ? -1.237 -26.847 -4.841 1.00 85.81 365 LYS A CA 1
ATOM 2941 C C . LYS A 1 365 ? -1.233 -27.907 -3.734 1.00 85.81 365 LYS A C 1
ATOM 2943 O O . LYS A 1 365 ? -1.991 -28.872 -3.794 1.00 85.81 365 LYS A O 1
ATOM 2948 N N . SER A 1 366 ? -0.326 -27.763 -2.774 1.00 77.38 366 SER A N 1
ATOM 2949 C CA . SER A 1 366 ? -0.244 -28.532 -1.537 1.00 77.38 366 SER A CA 1
ATOM 2950 C C . SER A 1 366 ? -0.849 -27.711 -0.396 1.00 77.38 366 SER A C 1
ATOM 2952 O O . SER A 1 366 ? -0.558 -26.528 -0.268 1.00 77.38 366 SER A O 1
ATOM 2954 N N . GLY A 1 367 ? -1.680 -28.326 0.448 1.00 75.81 367 GLY A N 1
ATOM 2955 C CA . GLY A 1 367 ? -2.194 -27.688 1.666 1.00 75.81 367 GLY A CA 1
ATOM 2956 C C . GLY A 1 367 ? -3.603 -27.101 1.539 1.00 75.81 367 GLY A C 1
ATOM 2957 O O . GLY A 1 367 ? -4.522 -27.790 1.097 1.00 75.81 367 GLY A O 1
ATOM 2958 N N . SER A 1 368 ? -3.781 -25.856 2.001 1.00 75.62 368 SER A N 1
ATOM 2959 C CA . SER A 1 368 ? -5.087 -25.189 2.166 1.00 75.62 368 SER A CA 1
ATOM 2960 C C . SER A 1 368 ? -5.838 -24.970 0.846 1.00 75.62 368 SER A C 1
ATOM 2962 O O . SER A 1 368 ? -7.059 -24.824 0.861 1.00 75.62 368 SER A O 1
ATOM 2964 N N . ASN A 1 369 ? -5.117 -24.952 -0.285 1.00 87.56 369 ASN A N 1
ATOM 2965 C CA . ASN A 1 369 ? -5.610 -24.545 -1.604 1.00 87.56 369 ASN A CA 1
ATOM 2966 C C . ASN A 1 369 ? -6.300 -23.167 -1.594 1.00 87.56 369 ASN A C 1
ATOM 2968 O O . ASN A 1 369 ? -7.139 -22.895 -2.452 1.00 87.56 369 ASN A O 1
ATOM 2972 N N . LEU A 1 370 ? -5.952 -22.295 -0.644 1.00 95.50 370 LEU A N 1
ATOM 2973 C CA . LEU A 1 370 ? -6.483 -20.937 -0.572 1.00 95.50 370 LEU A CA 1
ATOM 2974 C C . LEU A 1 370 ? -5.668 -19.973 -1.439 1.00 95.50 370 LEU A C 1
ATOM 2976 O O . LEU A 1 370 ? -4.452 -20.104 -1.599 1.00 95.50 370 LEU A O 1
ATOM 2980 N N . HIS A 1 371 ? -6.350 -18.967 -1.966 1.00 97.31 371 HIS A N 1
ATOM 2981 C CA . HIS A 1 371 ? -5.785 -17.862 -2.718 1.00 97.31 371 HIS A CA 1
ATOM 2982 C C . HIS A 1 371 ? -5.210 -16.814 -1.769 1.00 97.31 371 HIS A C 1
ATOM 2984 O O . HIS A 1 371 ? -5.928 -16.175 -0.997 1.00 97.31 371 HIS A O 1
ATOM 2990 N N . ARG A 1 372 ? -3.895 -16.608 -1.842 1.00 97.38 372 ARG A N 1
ATOM 2991 C CA . ARG A 1 372 ? -3.155 -15.687 -0.977 1.00 97.38 372 ARG A CA 1
ATOM 2992 C C . ARG A 1 372 ? -2.600 -14.508 -1.758 1.00 97.38 372 ARG A C 1
ATOM 2994 O O . ARG A 1 372 ? -2.104 -14.652 -2.878 1.00 97.38 372 ARG A O 1
ATOM 3001 N N . ARG A 1 373 ? -2.649 -13.323 -1.149 1.00 97.56 373 ARG A N 1
ATOM 3002 C CA . ARG A 1 373 ? -2.012 -12.117 -1.687 1.00 97.56 373 ARG A CA 1
ATOM 3003 C C . ARG A 1 373 ? -0.495 -12.239 -1.593 1.00 97.56 373 ARG A C 1
ATOM 3005 O O . ARG A 1 373 ? 0.040 -12.613 -0.552 1.00 97.56 373 ARG A O 1
ATOM 3012 N N . ILE A 1 374 ? 0.178 -11.883 -2.682 1.00 98.31 374 ILE A N 1
ATOM 3013 C CA . ILE A 1 374 ? 1.637 -11.864 -2.766 1.00 98.31 374 ILE A CA 1
ATOM 3014 C C . ILE A 1 374 ? 2.117 -10.582 -3.447 1.00 98.31 374 ILE A C 1
ATOM 3016 O O . ILE A 1 374 ? 1.560 -10.162 -4.470 1.00 98.31 374 ILE A O 1
ATOM 3020 N N . ASP A 1 375 ? 3.164 -9.988 -2.886 1.00 98.44 375 ASP A N 1
ATOM 3021 C CA . ASP A 1 375 ? 3.876 -8.839 -3.426 1.00 98.44 375 ASP A CA 1
ATOM 3022 C C . ASP A 1 375 ? 5.350 -9.229 -3.637 1.00 98.44 375 ASP A C 1
ATOM 3024 O O . ASP A 1 375 ? 6.041 -9.651 -2.713 1.00 98.44 375 ASP A O 1
ATOM 3028 N N . ILE A 1 376 ? 5.846 -9.095 -4.871 1.00 98.50 376 ILE A N 1
ATOM 3029 C CA . ILE A 1 376 ? 7.248 -9.367 -5.229 1.00 98.50 376 ILE A CA 1
ATOM 3030 C C . ILE A 1 376 ? 7.888 -8.051 -5.649 1.00 98.50 376 ILE A C 1
ATOM 3032 O O . ILE A 1 376 ? 7.415 -7.391 -6.578 1.00 98.50 376 ILE A O 1
ATOM 3036 N N . ILE A 1 377 ? 8.966 -7.660 -4.976 1.00 98.06 377 ILE A N 1
ATOM 3037 C CA . ILE A 1 377 ? 9.645 -6.382 -5.193 1.00 98.06 377 ILE A CA 1
ATOM 3038 C C . ILE A 1 377 ? 11.125 -6.648 -5.435 1.00 98.06 377 ILE A C 1
ATOM 3040 O O . ILE A 1 377 ? 11.762 -7.324 -4.640 1.00 98.06 377 ILE A O 1
ATOM 3044 N N . ALA A 1 378 ? 11.683 -6.096 -6.510 1.00 96.88 378 ALA A N 1
ATOM 3045 C CA . ALA A 1 378 ? 13.106 -6.158 -6.810 1.00 96.88 378 ALA A CA 1
ATOM 3046 C C . ALA A 1 378 ? 13.742 -4.766 -6.772 1.00 96.88 378 ALA A C 1
ATOM 3048 O O . ALA A 1 378 ? 13.225 -3.823 -7.374 1.00 96.88 378 ALA A O 1
ATOM 3049 N N . VAL A 1 379 ? 14.886 -4.649 -6.098 1.00 95.00 379 VAL A N 1
ATOM 3050 C CA . VAL A 1 379 ? 15.631 -3.388 -5.951 1.00 95.00 379 VAL A CA 1
ATOM 3051 C C . VAL A 1 379 ? 17.122 -3.589 -6.232 1.00 95.00 379 VAL A C 1
ATOM 3053 O O . VAL A 1 379 ? 17.642 -4.691 -6.017 1.00 95.00 379 VAL A O 1
ATOM 3056 N N . PRO A 1 380 ? 17.847 -2.550 -6.684 1.00 94.94 380 PRO A N 1
ATOM 3057 C CA . PRO A 1 380 ? 19.303 -2.613 -6.752 1.00 94.94 380 PRO A CA 1
ATOM 3058 C C . PRO A 1 380 ? 19.916 -2.783 -5.348 1.00 94.94 380 PRO A C 1
ATOM 3060 O O . PRO A 1 380 ? 19.337 -2.303 -4.370 1.00 94.94 380 PRO A O 1
ATOM 3063 N N . PRO A 1 381 ? 21.119 -3.376 -5.227 1.00 92.94 381 PRO A N 1
ATOM 3064 C CA . PRO A 1 381 ? 21.793 -3.583 -3.939 1.00 92.94 381 PRO A CA 1
ATOM 3065 C C . PRO A 1 381 ? 21.949 -2.314 -3.104 1.00 92.94 381 PRO A C 1
ATOM 3067 O O . PRO A 1 381 ? 21.788 -2.350 -1.888 1.00 92.94 381 PRO A O 1
ATOM 3070 N N . ALA A 1 382 ? 22.203 -1.176 -3.758 1.00 91.88 382 ALA A N 1
ATOM 3071 C CA . ALA A 1 382 ? 22.352 0.119 -3.099 1.00 91.88 382 ALA A CA 1
ATOM 3072 C C . ALA A 1 382 ? 21.075 0.589 -2.373 1.00 91.88 382 ALA A C 1
ATOM 3074 O O . ALA A 1 382 ? 21.157 1.353 -1.415 1.00 91.88 382 ALA A O 1
ATOM 3075 N N . GLU A 1 383 ? 19.899 0.123 -2.803 1.00 95.56 383 GLU A N 1
ATOM 3076 C CA . GLU A 1 383 ? 18.603 0.465 -2.202 1.00 95.56 383 GLU A CA 1
ATOM 3077 C C . GLU A 1 383 ? 18.112 -0.602 -1.211 1.00 95.56 383 GLU A C 1
ATOM 3079 O O . GLU A 1 383 ? 17.121 -0.383 -0.511 1.00 95.56 383 GLU A O 1
ATOM 3084 N N . TYR A 1 384 ? 18.797 -1.748 -1.124 1.00 96.69 384 TYR A N 1
ATOM 3085 C CA . TYR A 1 384 ? 18.328 -2.920 -0.389 1.00 96.69 384 TYR A CA 1
ATOM 3086 C C . TYR A 1 384 ? 17.995 -2.617 1.070 1.00 96.69 384 TYR A C 1
ATOM 3088 O O . TYR A 1 384 ? 16.901 -2.929 1.532 1.00 96.69 384 TYR A O 1
ATOM 3096 N N . ALA A 1 385 ? 18.902 -1.952 1.787 1.00 96.50 385 ALA A N 1
ATOM 3097 C CA . ALA A 1 385 ? 18.718 -1.662 3.205 1.00 96.50 385 ALA A CA 1
ATOM 3098 C C . ALA A 1 385 ? 17.481 -0.782 3.467 1.00 96.50 385 ALA A C 1
ATOM 3100 O O . ALA A 1 385 ? 16.715 -1.037 4.399 1.00 96.50 385 ALA A O 1
ATOM 3101 N N . THR A 1 386 ? 17.248 0.237 2.635 1.00 96.31 386 THR A N 1
ATOM 3102 C CA . THR A 1 386 ? 16.091 1.131 2.781 1.00 96.31 386 THR A CA 1
ATOM 3103 C C . THR A 1 386 ? 14.792 0.504 2.298 1.00 96.31 386 THR A C 1
ATOM 3105 O O . THR A 1 386 ? 13.740 0.774 2.882 1.00 96.31 386 THR A O 1
ATOM 3108 N N . ALA A 1 387 ? 14.853 -0.362 1.285 1.00 96.94 387 ALA A N 1
ATOM 3109 C CA . ALA A 1 387 ? 13.709 -1.131 0.817 1.00 96.94 387 ALA A CA 1
ATOM 3110 C C . ALA A 1 387 ? 13.286 -2.168 1.864 1.00 96.94 387 ALA A C 1
ATOM 3112 O O . ALA A 1 387 ? 12.109 -2.239 2.211 1.00 96.94 387 ALA A O 1
ATOM 3113 N N . LEU A 1 388 ? 14.246 -2.893 2.443 1.00 97.81 388 LEU A N 1
ATOM 3114 C CA . LEU A 1 388 ? 14.022 -3.847 3.526 1.00 97.81 388 LEU A CA 1
ATOM 3115 C C . LEU A 1 388 ? 13.392 -3.159 4.738 1.00 97.81 388 LEU A C 1
ATOM 3117 O O . LEU A 1 388 ? 12.411 -3.651 5.289 1.00 97.81 388 LEU A O 1
ATOM 3121 N N . LEU A 1 389 ? 13.904 -1.988 5.124 1.00 96.25 389 LEU A N 1
ATOM 3122 C CA . LEU A 1 389 ? 13.341 -1.176 6.203 1.00 96.25 389 LEU A CA 1
ATOM 3123 C C . LEU A 1 389 ? 11.897 -0.740 5.915 1.00 96.25 389 LEU A C 1
ATOM 3125 O O . LEU A 1 389 ? 11.038 -0.835 6.790 1.00 96.25 389 LEU A O 1
ATOM 3129 N N . TYR A 1 390 ? 11.627 -0.279 4.690 1.00 96.00 390 TYR A N 1
ATOM 3130 C CA . TYR A 1 390 ? 10.292 0.132 4.258 1.00 96.00 390 TYR A CA 1
ATOM 3131 C C . TYR A 1 390 ? 9.298 -1.037 4.279 1.00 96.00 390 TYR A C 1
ATOM 3133 O O . TYR A 1 390 ? 8.222 -0.908 4.862 1.00 96.00 390 TYR A O 1
ATOM 3141 N N . LEU A 1 391 ? 9.676 -2.177 3.696 1.00 96.12 391 LEU A N 1
ATOM 3142 C CA . LEU A 1 391 ? 8.819 -3.358 3.587 1.00 96.12 391 LEU A CA 1
ATOM 3143 C C . LEU A 1 391 ? 8.672 -4.112 4.907 1.00 96.12 391 LEU A C 1
ATOM 3145 O O . LEU A 1 391 ? 7.647 -4.743 5.129 1.00 96.12 391 LEU A O 1
ATOM 3149 N N . THR A 1 392 ? 9.646 -4.028 5.816 1.00 96.75 392 THR A N 1
ATOM 3150 C CA . THR A 1 392 ? 9.497 -4.577 7.175 1.00 96.75 392 THR A CA 1
ATOM 3151 C C . THR A 1 392 ? 8.377 -3.865 7.930 1.00 96.75 392 THR A C 1
ATOM 3153 O O . THR A 1 392 ? 7.671 -4.498 8.709 1.00 96.75 392 THR A O 1
ATOM 3156 N N . GLY A 1 393 ? 8.180 -2.560 7.716 1.00 92.00 39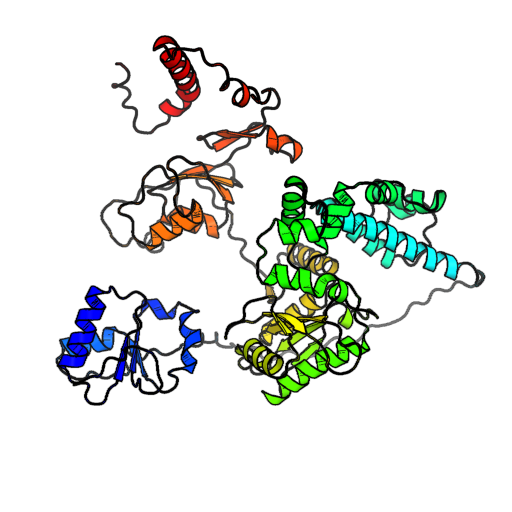3 GLY A N 1
ATOM 3157 C CA . GLY A 1 393 ? 7.148 -1.796 8.412 1.00 92.00 393 GLY A CA 1
ATOM 3158 C C . GLY A 1 393 ? 7.356 -1.729 9.940 1.00 92.00 393 GLY A C 1
ATOM 3159 O O . GLY A 1 393 ? 8.465 -1.878 10.438 1.00 92.00 393 GLY A O 1
ATOM 3160 N N . SER A 1 394 ? 6.313 -1.496 10.742 1.00 89.94 394 SER A N 1
ATOM 3161 C CA . SER A 1 394 ? 4.934 -1.202 10.325 1.00 89.94 394 SER A CA 1
ATOM 3162 C C . SER A 1 394 ? 4.822 0.158 9.617 1.00 89.94 394 SER A C 1
ATOM 3164 O O . SER A 1 394 ? 5.755 0.967 9.626 1.00 89.94 394 SER A O 1
ATOM 3166 N N . ALA A 1 395 ? 3.667 0.443 9.011 1.00 84.75 395 ALA A N 1
ATOM 3167 C CA . ALA A 1 395 ? 3.429 1.724 8.344 1.00 84.75 395 ALA A CA 1
ATOM 3168 C C . ALA A 1 395 ? 3.615 2.922 9.297 1.00 84.75 395 ALA A C 1
ATOM 3170 O O . ALA A 1 395 ? 4.090 3.978 8.879 1.00 84.75 395 ALA A O 1
ATOM 3171 N N . GLU A 1 396 ? 3.245 2.774 10.569 1.00 82.69 396 GLU A N 1
ATOM 3172 C CA . GLU A 1 396 ? 3.421 3.775 11.626 1.00 82.69 396 GLU A CA 1
ATOM 3173 C C . GLU A 1 396 ? 4.901 4.001 11.928 1.00 82.69 396 GLU A C 1
ATOM 3175 O O . GLU A 1 396 ? 5.343 5.151 11.968 1.00 82.69 396 GLU A O 1
ATOM 3180 N N . PHE A 1 397 ? 5.664 2.916 12.089 1.00 87.44 397 PHE A N 1
ATOM 3181 C CA . PHE A 1 397 ? 7.102 2.970 12.347 1.00 87.44 397 PHE A CA 1
ATOM 3182 C C . PHE A 1 397 ? 7.840 3.696 11.215 1.00 87.44 397 PHE A C 1
ATOM 3184 O O . PHE A 1 397 ? 8.562 4.665 11.459 1.00 87.44 397 PHE A O 1
ATOM 3191 N N . VAL A 1 398 ? 7.572 3.311 9.963 1.00 90.50 398 VAL A N 1
ATOM 3192 C CA . VAL A 1 398 ? 8.170 3.936 8.773 1.00 90.50 398 VAL A CA 1
ATOM 3193 C C . VAL A 1 398 ? 7.784 5.416 8.667 1.00 90.50 398 VAL A C 1
ATOM 3195 O O . VAL A 1 398 ? 8.645 6.266 8.428 1.00 90.50 398 VAL A O 1
ATOM 3198 N N . ARG A 1 399 ? 6.512 5.769 8.912 1.00 86.19 399 ARG A N 1
ATOM 3199 C CA . ARG A 1 399 ? 6.059 7.174 8.953 1.00 86.19 399 ARG A CA 1
ATOM 3200 C C . ARG A 1 399 ? 6.780 7.981 10.032 1.00 86.19 399 ARG A C 1
ATOM 3202 O O . ARG A 1 399 ? 7.190 9.114 9.768 1.00 86.19 399 ARG A O 1
ATOM 3209 N N . GLY A 1 400 ? 6.937 7.416 11.228 1.00 86.62 400 GLY A N 1
ATOM 3210 C CA . GLY A 1 400 ? 7.683 8.031 12.326 1.00 86.62 400 GLY A CA 1
ATOM 3211 C C . GLY A 1 400 ? 9.138 8.286 11.944 1.00 86.62 400 GLY A C 1
ATOM 3212 O O . GLY A 1 400 ? 9.647 9.393 12.136 1.00 86.62 400 GLY A O 1
ATOM 3213 N N . LEU A 1 401 ? 9.773 7.307 11.301 1.00 91.88 401 LEU A N 1
ATOM 3214 C CA . LEU A 1 401 ? 11.147 7.416 10.829 1.00 91.88 401 LEU A CA 1
ATOM 3215 C C . LEU A 1 401 ? 11.308 8.490 9.744 1.00 91.88 401 LEU A C 1
ATOM 3217 O O . LEU A 1 401 ? 12.242 9.289 9.804 1.00 91.88 401 LEU A O 1
ATOM 3221 N N . TYR A 1 402 ? 10.368 8.591 8.800 1.00 89.56 402 TYR A N 1
ATOM 3222 C CA . TYR A 1 402 ? 10.349 9.678 7.812 1.00 89.56 402 TYR A CA 1
ATOM 3223 C C . TYR A 1 402 ? 10.195 11.047 8.479 1.00 89.56 402 TYR A C 1
ATOM 3225 O O . TYR A 1 402 ? 10.863 12.009 8.090 1.00 89.56 402 TYR A O 1
ATOM 3233 N N . GLY A 1 403 ? 9.353 11.140 9.512 1.00 87.56 403 GLY A N 1
ATOM 3234 C CA . GLY A 1 403 ? 9.223 12.338 10.341 1.00 87.56 403 GLY A CA 1
ATOM 3235 C C . GLY A 1 403 ? 10.537 12.714 11.032 1.00 87.56 403 GLY A C 1
ATOM 3236 O O . GLY A 1 403 ? 10.943 13.879 10.989 1.00 87.56 403 GLY A O 1
ATOM 3237 N N . LYS A 1 404 ? 11.245 11.729 11.597 1.00 91.12 404 LYS A N 1
ATOM 3238 C CA . LYS A 1 404 ? 12.550 11.932 12.236 1.00 91.12 404 LYS A CA 1
ATOM 3239 C C . LYS A 1 404 ? 13.610 12.379 11.232 1.00 91.12 404 LYS A C 1
ATOM 3241 O O . LYS A 1 404 ? 14.229 13.417 11.457 1.00 91.12 404 LYS A O 1
ATOM 3246 N N . ALA A 1 405 ? 13.750 11.694 10.098 1.00 91.50 405 ALA A N 1
ATOM 3247 C CA . ALA A 1 405 ? 14.664 12.094 9.028 1.00 91.50 405 ALA A CA 1
ATOM 3248 C C . ALA A 1 405 ? 14.381 13.535 8.568 1.00 91.50 405 ALA A C 1
ATOM 3250 O O . ALA A 1 405 ? 15.291 14.357 8.479 1.00 91.50 405 ALA A O 1
ATOM 3251 N N . LYS A 1 406 ? 13.100 13.887 8.389 1.00 87.12 406 LYS A N 1
ATOM 3252 C CA . LYS A 1 406 ? 12.682 15.250 8.039 1.00 87.12 406 LYS A CA 1
ATOM 3253 C C . LYS A 1 406 ? 13.103 16.284 9.088 1.00 87.12 406 LYS A C 1
ATOM 3255 O O . LYS A 1 406 ? 13.505 17.377 8.691 1.00 87.12 406 LYS A O 1
ATOM 3260 N N . SER A 1 407 ? 13.006 15.962 10.382 1.00 88.12 407 SER A N 1
ATOM 3261 C CA . SER A 1 407 ? 13.449 16.844 11.477 1.00 88.12 407 SER A CA 1
ATOM 3262 C C . SER A 1 407 ? 14.964 17.075 11.478 1.00 88.12 407 SER A C 1
ATOM 3264 O O . SER A 1 407 ? 15.423 18.139 11.874 1.00 88.12 407 SER A O 1
ATOM 3266 N N . MET A 1 408 ? 15.721 16.113 10.948 1.00 90.06 408 MET A N 1
ATOM 3267 C CA . MET A 1 408 ? 17.176 16.167 10.790 1.00 90.06 408 MET A CA 1
ATOM 3268 C C . MET A 1 408 ? 17.604 16.739 9.429 1.00 90.06 408 MET A C 1
ATOM 3270 O O . MET A 1 408 ? 18.748 16.579 9.029 1.00 90.06 408 MET A O 1
ATOM 3274 N N . GLN A 1 409 ? 16.688 17.379 8.691 1.00 86.12 409 GLN A N 1
ATOM 3275 C CA . GLN A 1 409 ? 16.926 17.907 7.337 1.00 86.12 409 GLN A CA 1
ATOM 3276 C C . GLN A 1 409 ? 17.334 16.848 6.292 1.00 86.12 409 GLN A C 1
ATOM 3278 O O . GLN A 1 409 ? 17.858 17.175 5.228 1.00 86.12 409 GLN A O 1
ATOM 3283 N N . MET A 1 410 ? 17.015 15.581 6.543 1.00 88.56 410 MET A N 1
ATOM 3284 C CA . MET A 1 410 ? 17.240 14.471 5.621 1.00 88.56 410 MET A CA 1
ATOM 3285 C C . MET A 1 410 ? 15.952 14.128 4.854 1.00 88.56 410 MET A C 1
ATOM 3287 O O . MET A 1 410 ? 14.838 14.520 5.234 1.00 88.56 410 MET A O 1
ATOM 3291 N N . LYS A 1 411 ? 16.085 13.368 3.765 1.00 89.94 411 LYS A N 1
ATOM 3292 C CA . LYS A 1 411 ? 14.969 12.692 3.085 1.00 89.94 411 LYS A CA 1
ATOM 3293 C C . LYS A 1 411 ? 15.216 11.196 3.149 1.00 89.94 411 LYS A C 1
ATOM 3295 O O . LYS A 1 411 ? 16.223 10.740 2.632 1.00 89.94 411 LYS A O 1
ATOM 3300 N N . LEU A 1 412 ? 14.286 10.459 3.741 1.00 91.94 412 LEU A N 1
ATOM 3301 C CA . LEU A 1 412 ? 14.279 9.000 3.731 1.00 91.94 412 LEU A CA 1
ATOM 3302 C C . LEU A 1 412 ? 13.081 8.520 2.910 1.00 91.94 412 LEU A C 1
ATOM 3304 O O . LEU A 1 412 ? 11.979 9.048 3.069 1.00 91.94 412 LEU A O 1
ATOM 3308 N N . ASN A 1 413 ? 13.294 7.542 2.037 1.00 91.38 413 ASN A N 1
ATOM 3309 C CA . ASN A 1 413 ? 12.234 6.748 1.418 1.00 91.38 413 ASN A CA 1
ATOM 3310 C C . ASN A 1 413 ? 12.739 5.312 1.176 1.00 91.38 413 ASN A C 1
ATOM 3312 O O . ASN A 1 413 ? 13.848 4.970 1.573 1.00 91.38 413 ASN A O 1
ATOM 3316 N N . GLN A 1 414 ? 11.931 4.472 0.528 1.00 89.25 414 GLN A N 1
ATOM 3317 C CA . GLN A 1 414 ? 12.294 3.085 0.197 1.00 89.25 414 GLN A CA 1
ATOM 3318 C C . GLN A 1 414 ? 13.546 2.935 -0.695 1.00 89.25 414 GLN A C 1
ATOM 3320 O O . GLN A 1 414 ? 14.135 1.864 -0.728 1.00 89.25 414 GLN A O 1
ATOM 3325 N N . HIS A 1 415 ? 13.965 3.999 -1.384 1.00 90.62 415 HIS A N 1
ATOM 3326 C CA . HIS A 1 415 ? 15.100 4.011 -2.311 1.00 90.62 415 HIS A CA 1
ATOM 3327 C C . HIS A 1 415 ? 16.382 4.588 -1.693 1.00 90.62 415 HIS A C 1
ATOM 3329 O O . HIS A 1 415 ? 17.406 4.638 -2.360 1.00 90.62 415 HIS A O 1
ATOM 3335 N N . GLY A 1 416 ? 16.348 5.125 -0.473 1.00 91.81 416 GLY A N 1
ATOM 3336 C CA . GLY A 1 416 ? 17.558 5.692 0.115 1.00 91.81 416 GLY A CA 1
ATOM 3337 C C . GLY A 1 416 ? 17.329 6.754 1.176 1.00 91.81 416 GLY A C 1
ATOM 3338 O O . GLY A 1 416 ? 16.201 7.154 1.492 1.00 91.81 416 GLY A O 1
ATOM 3339 N N . LEU A 1 417 ? 18.453 7.226 1.711 1.00 92.25 417 LEU A N 1
ATOM 3340 C CA . LEU A 1 417 ? 18.556 8.319 2.667 1.00 92.25 417 LEU A CA 1
ATOM 3341 C C . LEU A 1 417 ? 19.497 9.384 2.100 1.00 92.25 417 LEU A C 1
ATOM 3343 O O . LEU A 1 417 ? 20.656 9.101 1.816 1.00 92.25 417 LEU A O 1
ATOM 3347 N N . TRP A 1 418 ? 19.010 10.614 1.969 1.00 87.81 418 TRP A N 1
ATOM 3348 C CA . TRP A 1 418 ? 19.788 11.737 1.445 1.00 87.81 418 TRP A CA 1
ATOM 3349 C C . TRP A 1 418 ? 19.904 12.855 2.477 1.00 87.81 418 TRP A C 1
ATOM 3351 O O . TRP A 1 418 ? 18.911 13.241 3.104 1.00 87.81 418 TRP A O 1
ATOM 3361 N N . ILE A 1 419 ? 21.113 13.398 2.605 1.00 85.38 419 ILE A N 1
ATOM 3362 C CA . ILE A 1 419 ? 21.426 14.648 3.311 1.00 85.38 419 ILE A CA 1
ATOM 3363 C C . ILE A 1 419 ? 21.376 15.828 2.335 1.00 85.38 419 ILE A C 1
ATOM 3365 O O . ILE A 1 419 ? 21.389 15.625 1.122 1.00 85.38 419 ILE A O 1
ATOM 3369 N N . ASN A 1 420 ? 21.321 17.060 2.849 1.00 66.00 420 ASN A N 1
ATOM 3370 C CA . ASN A 1 420 ? 21.416 18.287 2.042 1.00 66.00 420 ASN A CA 1
ATOM 3371 C C . ASN A 1 420 ? 20.433 18.332 0.867 1.00 66.00 420 ASN A C 1
ATOM 3373 O O . ASN A 1 420 ? 20.740 18.829 -0.216 1.00 66.00 420 ASN A O 1
ATOM 3377 N N . VAL A 1 421 ? 19.233 17.783 1.066 1.00 59.59 421 VAL A N 1
ATOM 3378 C CA . VAL A 1 421 ? 18.209 17.784 0.028 1.00 59.59 421 VAL A CA 1
ATOM 3379 C C . VAL A 1 421 ? 17.773 19.225 -0.163 1.00 59.59 421 VAL A C 1
ATOM 3381 O O . VAL A 1 421 ? 16.970 19.731 0.623 1.00 59.59 421 VAL A O 1
ATOM 3384 N N . ASN A 1 422 ? 18.322 19.875 -1.194 1.00 48.09 422 ASN A N 1
ATOM 3385 C CA . ASN A 1 422 ? 17.947 21.211 -1.634 1.00 48.09 422 ASN A CA 1
ATOM 3386 C C . ASN A 1 422 ? 16.443 21.217 -1.896 1.00 48.09 422 ASN A C 1
ATOM 3388 O O . ASN A 1 422 ? 15.947 20.866 -2.967 1.00 48.09 422 ASN A O 1
ATOM 3392 N N . ARG A 1 423 ? 15.686 21.621 -0.879 1.00 52.25 423 ARG A N 1
ATOM 3393 C CA . ARG A 1 423 ? 14.295 22.021 -1.027 1.00 52.25 423 ARG A CA 1
ATOM 3394 C C . ARG A 1 423 ? 14.361 23.410 -1.639 1.00 52.25 423 ARG A C 1
ATOM 3396 O O . ARG A 1 423 ? 14.243 24.389 -0.909 1.00 52.25 423 ARG A O 1
ATOM 3403 N N . ALA A 1 424 ? 14.663 23.471 -2.942 1.00 41.56 424 ALA A N 1
ATOM 3404 C CA . ALA A 1 424 ? 14.755 24.720 -3.687 1.00 41.56 424 ALA A CA 1
ATOM 3405 C C . ALA A 1 424 ? 13.582 25.622 -3.265 1.00 41.56 424 ALA A C 1
ATOM 3407 O O . ALA A 1 424 ? 12.438 25.144 -3.219 1.00 41.56 424 ALA A O 1
ATOM 3408 N N . PRO A 1 425 ? 13.851 26.866 -2.838 1.00 41.59 425 PRO A N 1
ATOM 3409 C CA . PRO A 1 425 ? 12.824 27.708 -2.262 1.00 41.59 425 PRO A CA 1
ATOM 3410 C C . PRO A 1 425 ? 11.712 27.942 -3.285 1.00 41.59 425 PRO A C 1
ATOM 3412 O O . PRO A 1 425 ? 11.952 28.189 -4.462 1.00 41.59 425 PRO A O 1
ATOM 3415 N N . LEU A 1 426 ? 10.474 27.862 -2.808 1.00 45.22 426 LEU A N 1
ATOM 3416 C CA . LEU A 1 426 ? 9.278 28.270 -3.539 1.00 45.22 426 LEU A CA 1
ATOM 3417 C C . LEU A 1 426 ? 9.477 29.673 -4.143 1.00 45.22 426 LEU A C 1
ATOM 3419 O O . LEU A 1 426 ? 9.807 30.609 -3.408 1.00 45.22 426 LEU A O 1
ATOM 3423 N N . HIS A 1 427 ? 9.287 29.801 -5.460 1.00 46.09 427 HIS A N 1
ATOM 3424 C CA . HIS A 1 427 ? 9.549 31.032 -6.217 1.00 46.09 427 HIS A CA 1
ATOM 3425 C C . HIS A 1 427 ? 8.630 32.194 -5.773 1.00 46.09 427 HIS A C 1
ATOM 3427 O O . HIS A 1 427 ? 7.462 31.969 -5.439 1.00 46.09 427 HIS A O 1
ATOM 3433 N N . ARG A 1 428 ? 9.164 33.431 -5.759 1.00 43.91 428 ARG A N 1
ATOM 3434 C CA . ARG A 1 428 ? 8.518 34.669 -5.260 1.00 43.91 428 ARG A CA 1
ATOM 3435 C C . ARG A 1 428 ? 8.313 35.728 -6.369 1.00 43.91 428 ARG A C 1
ATOM 3437 O O . ARG A 1 428 ? 8.908 36.798 -6.284 1.00 43.91 428 ARG A O 1
ATOM 3444 N N . TYR A 1 429 ? 7.494 35.490 -7.395 1.00 53.22 429 TYR A N 1
ATOM 3445 C CA . TYR A 1 429 ? 7.325 36.472 -8.494 1.00 53.22 429 TYR A CA 1
ATOM 3446 C C . TYR A 1 429 ? 5.850 36.721 -8.835 1.00 53.22 429 TYR A C 1
ATOM 3448 O O . TYR A 1 429 ? 5.060 35.778 -8.807 1.00 53.22 429 TYR A O 1
ATOM 3456 N N . ARG A 1 430 ? 5.482 37.990 -9.103 1.00 42.81 430 ARG A N 1
ATOM 3457 C CA . ARG A 1 430 ? 4.083 38.459 -9.280 1.00 42.81 430 ARG A CA 1
ATOM 3458 C C . ARG A 1 430 ? 3.581 38.271 -10.715 1.00 42.81 430 ARG A C 1
ATOM 3460 O O . ARG A 1 430 ? 2.441 37.867 -10.885 1.00 42.81 430 ARG A O 1
ATOM 3467 N N . TYR A 1 431 ? 4.442 38.502 -11.710 1.00 42.75 431 TYR A N 1
ATOM 3468 C CA . TYR A 1 431 ? 4.235 38.254 -13.145 1.00 42.75 431 TYR A CA 1
ATOM 3469 C C . TYR A 1 431 ? 5.596 37.990 -13.821 1.00 42.75 431 TYR A C 1
ATOM 3471 O O . TYR A 1 431 ? 6.633 38.341 -13.262 1.00 42.75 431 TYR A O 1
ATOM 3479 N N . LEU A 1 432 ? 5.614 37.364 -15.004 1.00 43.25 432 LEU A N 1
ATOM 3480 C CA . LEU A 1 432 ? 6.838 37.009 -15.744 1.00 43.25 432 LEU A CA 1
ATOM 3481 C C . LEU A 1 432 ? 6.877 37.732 -17.107 1.00 43.25 432 LEU A C 1
ATOM 3483 O O . LEU A 1 432 ? 5.823 37.881 -17.728 1.00 43.25 432 LEU A O 1
ATOM 3487 N N . PRO A 1 433 ? 8.051 38.154 -17.618 1.00 39.88 433 PRO A N 1
ATOM 3488 C CA . PRO A 1 433 ? 8.153 39.004 -18.808 1.00 39.88 433 PRO A CA 1
ATOM 3489 C C . PRO A 1 433 ? 7.757 38.271 -20.102 1.00 39.88 433 PRO A C 1
ATOM 3491 O O . PRO A 1 433 ? 7.974 37.054 -20.251 1.00 39.88 433 PRO A O 1
ATOM 3494 N N . ARG A 1 434 ? 7.210 39.042 -21.058 1.00 41.78 434 ARG A N 1
ATOM 3495 C CA . ARG A 1 434 ? 6.916 38.600 -22.433 1.00 41.78 434 ARG A CA 1
ATOM 3496 C C . ARG A 1 434 ? 8.224 38.300 -23.184 1.00 41.78 434 ARG A C 1
ATOM 3498 O O . ARG A 1 434 ? 9.136 39.119 -23.120 1.00 41.78 434 ARG A O 1
ATOM 3505 N N . PRO A 1 435 ? 8.333 37.174 -23.913 1.00 37.28 435 PRO A N 1
ATOM 3506 C CA . PRO A 1 435 ? 9.442 36.977 -24.837 1.00 37.28 435 PRO A CA 1
ATOM 3507 C C . PRO A 1 435 ? 9.351 37.987 -25.987 1.00 37.28 435 PRO A C 1
ATOM 3509 O O . PRO A 1 435 ? 8.258 38.298 -26.466 1.00 37.28 435 PRO A O 1
ATOM 3512 N N . ILE A 1 436 ? 10.506 38.465 -26.448 1.00 41.66 436 ILE A N 1
ATOM 3513 C CA . ILE A 1 436 ? 10.618 39.148 -27.737 1.00 41.66 436 ILE A CA 1
ATOM 3514 C C . ILE A 1 436 ? 10.247 38.109 -28.800 1.00 41.66 436 ILE A C 1
ATOM 3516 O O . ILE A 1 436 ? 10.927 37.097 -28.965 1.00 41.66 436 ILE A O 1
ATOM 3520 N N . THR A 1 437 ? 9.122 38.310 -29.480 1.00 36.84 437 THR A N 1
ATOM 3521 C CA . THR A 1 437 ? 8.690 37.443 -30.579 1.00 36.84 437 THR A CA 1
ATOM 3522 C C . THR A 1 437 ? 9.684 37.567 -31.731 1.00 36.84 437 THR A C 1
ATOM 3524 O O . THR A 1 437 ? 9.716 38.599 -32.395 1.00 36.84 437 THR A O 1
ATOM 3527 N N . GLY A 1 438 ? 10.500 36.530 -31.953 1.00 41.97 438 GLY A N 1
ATOM 3528 C CA . GLY A 1 438 ? 11.438 36.484 -33.080 1.00 41.97 438 GLY A CA 1
ATOM 3529 C C . GLY A 1 438 ? 12.451 35.331 -33.093 1.00 41.97 438 GLY A C 1
ATOM 3530 O O . GLY A 1 438 ? 12.921 34.980 -34.169 1.00 41.97 438 GLY A O 1
ATOM 3531 N N . MET A 1 439 ? 12.774 34.700 -31.955 1.00 39.41 439 MET A N 1
ATOM 3532 C CA . MET A 1 439 ? 13.734 33.581 -31.910 1.00 39.41 439 MET A CA 1
ATOM 3533 C C . MET A 1 439 ? 13.057 32.262 -31.523 1.00 39.41 439 MET A C 1
ATOM 3535 O O . MET A 1 439 ? 12.353 32.182 -30.519 1.00 39.41 439 MET A O 1
ATOM 3539 N N . HIS A 1 440 ? 13.269 31.231 -32.347 1.00 44.41 440 HIS A N 1
ATOM 3540 C CA . HIS A 1 440 ? 12.670 29.898 -32.203 1.00 44.41 440 HIS A CA 1
ATOM 3541 C C . HIS A 1 440 ? 13.320 29.019 -31.122 1.00 44.41 440 HIS A C 1
ATOM 3543 O O . HIS A 1 440 ? 12.758 27.985 -30.773 1.00 44.41 440 HIS A O 1
ATOM 3549 N N . GLU A 1 441 ? 14.428 29.459 -30.535 1.00 44.81 441 GLU A N 1
ATOM 3550 C CA . GLU A 1 441 ? 15.017 28.894 -29.324 1.00 44.81 441 GLU A CA 1
ATOM 3551 C C . GLU A 1 441 ? 15.626 30.050 -28.531 1.00 44.81 441 GLU A C 1
ATOM 3553 O O . GLU A 1 441 ? 16.466 30.791 -29.039 1.00 44.81 441 GLU A O 1
ATOM 3558 N N . PHE A 1 442 ? 15.139 30.255 -27.310 1.00 46.06 442 PHE A N 1
ATOM 3559 C CA . PHE A 1 442 ? 15.695 31.222 -26.374 1.00 46.06 442 PHE A CA 1
ATOM 3560 C C . PHE A 1 442 ? 16.279 30.428 -25.209 1.00 46.06 442 PHE A C 1
ATOM 3562 O O . PHE A 1 442 ? 15.537 29.777 -24.469 1.00 46.06 442 PHE A O 1
ATOM 3569 N N . ASP A 1 443 ? 17.602 30.432 -25.092 1.00 52.91 443 ASP A N 1
ATOM 3570 C CA . ASP A 1 443 ? 18.313 29.786 -23.995 1.00 52.91 443 ASP A CA 1
ATOM 3571 C C . ASP A 1 443 ? 18.262 30.699 -22.759 1.00 52.91 443 ASP A C 1
ATOM 3573 O O . ASP A 1 443 ? 18.922 31.734 -22.666 1.00 52.91 443 ASP A O 1
ATOM 3577 N N . TYR A 1 444 ? 17.379 30.336 -21.829 1.00 51.12 444 TYR A N 1
ATOM 3578 C CA . TYR A 1 444 ? 17.099 31.116 -20.626 1.00 51.12 444 TYR A CA 1
ATOM 3579 C C . TYR A 1 444 ? 18.247 31.092 -19.617 1.00 51.12 444 TYR A C 1
ATOM 3581 O O . TYR A 1 444 ? 18.371 32.041 -18.845 1.00 51.12 444 TYR A O 1
ATOM 3589 N N . GLU A 1 445 ? 19.052 30.025 -19.602 1.00 51.88 445 GLU A N 1
ATOM 3590 C CA . GLU A 1 445 ? 20.191 29.907 -18.689 1.00 51.88 445 GLU A CA 1
ATOM 3591 C C . GLU A 1 445 ? 21.360 30.750 -19.197 1.00 51.88 445 GLU A C 1
ATOM 3593 O O . GLU A 1 445 ? 21.947 31.498 -18.418 1.00 51.88 445 GLU A O 1
ATOM 3598 N N . SER A 1 446 ? 21.636 30.727 -20.507 1.00 54.56 446 SER A N 1
ATOM 3599 C CA . SER A 1 446 ? 22.737 31.502 -21.092 1.00 54.56 446 SER A CA 1
ATOM 3600 C C . SER A 1 446 ? 22.500 33.017 -21.111 1.00 54.56 446 SER A C 1
ATOM 3602 O O . SER A 1 446 ? 23.454 33.776 -21.245 1.00 54.56 446 SER A O 1
ATOM 3604 N N . MET A 1 447 ? 21.241 33.467 -21.038 1.00 50.59 447 MET A N 1
ATOM 3605 C CA . MET A 1 447 ? 20.868 34.891 -21.088 1.00 50.59 447 MET A CA 1
ATOM 3606 C C . MET A 1 447 ? 20.505 35.495 -19.727 1.00 50.59 447 MET A C 1
ATOM 3608 O O . MET A 1 447 ? 19.922 36.577 -19.689 1.00 50.59 447 MET A O 1
ATOM 3612 N N . GLU A 1 448 ? 20.770 34.788 -18.622 1.00 52.44 448 GLU A N 1
ATOM 3613 C CA . GLU A 1 448 ? 20.370 35.204 -17.264 1.00 52.44 448 GLU A CA 1
ATOM 3614 C C . GLU A 1 448 ? 18.868 35.536 -17.147 1.00 52.44 448 GLU A C 1
ATOM 3616 O O . GLU A 1 448 ? 18.411 36.191 -16.219 1.00 52.44 448 GLU A O 1
ATOM 3621 N N . ALA A 1 449 ? 18.045 35.032 -18.066 1.00 51.00 449 ALA A N 1
ATOM 3622 C CA . ALA A 1 449 ? 16.605 35.262 -18.107 1.00 51.00 449 ALA A CA 1
ATOM 3623 C C . ALA A 1 449 ? 15.846 34.214 -17.276 1.00 51.00 449 ALA A C 1
ATOM 3625 O O . ALA A 1 449 ? 14.693 33.863 -17.567 1.00 51.00 449 ALA A O 1
ATOM 3626 N N . THR A 1 450 ? 16.518 33.675 -16.259 1.00 51.22 450 THR A N 1
ATOM 3627 C CA . THR A 1 450 ? 15.955 32.756 -15.278 1.00 51.22 450 THR A CA 1
ATOM 3628 C C . THR A 1 450 ? 15.190 33.542 -14.208 1.00 51.22 450 THR A C 1
ATOM 3630 O O . THR A 1 450 ? 15.435 34.735 -14.010 1.00 51.22 450 THR A O 1
ATOM 3633 N N . PRO A 1 451 ? 14.250 32.905 -13.484 1.00 45.84 451 PRO A N 1
ATOM 3634 C CA . PRO A 1 451 ? 13.479 33.574 -12.434 1.00 45.84 451 PRO A CA 1
ATOM 3635 C C . PRO A 1 451 ? 14.347 34.303 -11.394 1.00 45.84 451 PRO A C 1
ATOM 3637 O O . PRO A 1 451 ? 13.926 35.317 -10.843 1.00 45.84 451 PRO A O 1
ATOM 3640 N N . ASP A 1 452 ? 15.567 33.825 -11.154 1.00 48.50 452 ASP A N 1
ATOM 3641 C CA . ASP A 1 452 ? 16.470 34.339 -10.122 1.00 48.50 452 ASP A CA 1
ATOM 3642 C C . ASP A 1 452 ? 16.954 35.783 -10.371 1.00 48.50 452 ASP A C 1
ATOM 3644 O O . ASP A 1 452 ? 17.284 36.479 -9.409 1.00 48.50 452 ASP A O 1
ATOM 3648 N N . HIS A 1 453 ? 16.891 36.277 -11.614 1.00 52.94 453 HIS A N 1
ATOM 3649 C CA . HIS A 1 453 ? 17.419 37.589 -12.025 1.00 52.94 453 HIS A CA 1
ATOM 3650 C C . HIS A 1 453 ? 16.333 38.665 -12.252 1.00 52.94 453 HIS A C 1
ATOM 3652 O O . HIS A 1 453 ? 16.628 39.761 -12.724 1.00 52.94 453 HIS A O 1
ATOM 3658 N N . PHE A 1 454 ? 15.064 38.387 -11.914 1.00 53.84 454 PHE A N 1
ATOM 3659 C CA . PHE A 1 454 ? 13.942 39.296 -12.192 1.00 53.84 454 PHE A CA 1
ATOM 3660 C C . PHE A 1 454 ? 13.693 40.338 -11.068 1.00 53.84 454 PHE A C 1
ATOM 3662 O O . PHE A 1 454 ? 13.701 39.963 -9.888 1.00 53.84 454 PHE A O 1
ATOM 3669 N N . PRO A 1 455 ? 13.440 41.630 -11.389 1.00 46.06 455 PRO A N 1
ATOM 3670 C CA . PRO A 1 455 ? 13.357 42.706 -10.390 1.00 46.06 455 PRO A CA 1
ATOM 3671 C C . PRO A 1 455 ? 12.060 42.715 -9.552 1.00 46.06 455 PRO A C 1
ATOM 3673 O O . PRO A 1 455 ? 12.117 43.025 -8.362 1.00 46.06 455 PRO A O 1
ATOM 3676 N N . ASP A 1 456 ? 10.913 42.308 -10.112 1.00 47.69 456 ASP A N 1
ATOM 3677 C CA . ASP A 1 456 ? 9.603 42.393 -9.439 1.00 47.69 456 ASP A CA 1
ATOM 3678 C C . ASP A 1 456 ? 9.286 41.154 -8.578 1.00 47.69 456 ASP A C 1
ATOM 3680 O O . ASP A 1 456 ? 8.665 40.175 -9.016 1.00 47.69 456 ASP A O 1
ATOM 3684 N N . LYS A 1 457 ? 9.715 41.190 -7.313 1.00 54.75 457 LYS A N 1
ATOM 3685 C CA . LYS A 1 457 ? 9.495 40.114 -6.328 1.00 54.75 457 LYS A CA 1
ATOM 3686 C C . LYS A 1 457 ? 8.169 40.307 -5.578 1.00 54.75 457 LYS A C 1
ATOM 3688 O O . LYS A 1 457 ? 7.827 41.416 -5.186 1.00 54.75 457 LYS A O 1
ATOM 3693 N N . LEU A 1 458 ? 7.428 39.220 -5.329 1.00 55.06 458 LEU A N 1
ATOM 3694 C CA . LEU A 1 458 ? 6.280 39.250 -4.406 1.00 55.06 458 LEU A CA 1
ATOM 3695 C C . LEU A 1 458 ? 6.768 39.416 -2.960 1.00 55.06 458 LEU A C 1
ATOM 3697 O O . LEU A 1 458 ? 7.650 38.672 -2.521 1.00 55.06 458 LEU A O 1
ATOM 3701 N N . GLU A 1 459 ? 6.140 40.319 -2.203 1.00 55.41 459 GLU A N 1
ATOM 3702 C CA . GLU A 1 459 ? 6.406 40.495 -0.766 1.00 55.41 459 GLU A CA 1
ATOM 3703 C C . GLU A 1 459 ? 6.074 39.223 0.033 1.00 55.41 459 GLU A C 1
ATOM 3705 O O . GLU A 1 459 ? 6.852 38.789 0.886 1.00 55.41 459 GLU A O 1
ATOM 3710 N N . ILE A 1 460 ? 4.954 38.570 -0.303 1.00 58.06 460 ILE A N 1
ATOM 3711 C CA . ILE A 1 460 ? 4.445 37.367 0.369 1.00 58.06 460 ILE A CA 1
ATOM 3712 C C . ILE A 1 460 ? 4.538 36.159 -0.567 1.00 58.06 460 ILE A C 1
ATOM 3714 O O . ILE A 1 460 ? 4.235 36.235 -1.755 1.00 58.06 460 ILE A O 1
ATOM 3718 N N . ARG A 1 461 ? 4.953 35.012 -0.018 1.00 65.56 461 ARG A N 1
ATOM 3719 C CA . ARG A 1 461 ? 5.121 33.748 -0.748 1.00 65.56 461 ARG A CA 1
ATOM 3720 C C . ARG A 1 461 ? 3.776 33.011 -0.887 1.00 65.56 461 ARG A C 1
ATOM 3722 O O . ARG A 1 461 ? 3.325 32.438 0.108 1.00 65.56 461 ARG A O 1
ATOM 3729 N N . PRO A 1 462 ? 3.166 32.931 -2.085 1.00 72.31 462 PRO A N 1
ATOM 3730 C CA . PRO A 1 462 ? 1.906 32.218 -2.256 1.00 72.31 462 PRO A CA 1
ATOM 3731 C C . PRO A 1 462 ? 2.129 30.702 -2.198 1.00 72.31 462 PRO A C 1
ATOM 3733 O O . PRO A 1 462 ? 3.074 30.168 -2.789 1.00 72.31 462 PRO A O 1
ATOM 3736 N N . LYS A 1 463 ? 1.248 29.989 -1.488 1.00 79.75 463 LYS A N 1
ATOM 3737 C CA . LYS A 1 463 ? 1.244 28.514 -1.445 1.00 79.75 463 LYS A CA 1
ATOM 3738 C C . LYS A 1 463 ? 0.636 27.911 -2.718 1.00 79.75 463 LYS A C 1
ATOM 3740 O O . LYS A 1 463 ? 1.013 26.808 -3.120 1.00 79.75 463 LYS A O 1
ATOM 3745 N N . LEU A 1 464 ? -0.295 28.634 -3.338 1.00 85.19 464 LEU A N 1
ATOM 3746 C CA . LEU A 1 464 ? -1.092 28.195 -4.476 1.00 85.19 464 LEU A CA 1
ATOM 3747 C C . LEU A 1 464 ? -1.116 29.266 -5.569 1.00 85.19 464 LEU A C 1
ATOM 3749 O O . LEU A 1 464 ? -1.082 30.464 -5.286 1.00 85.19 464 LEU A O 1
ATOM 3753 N N . TRP A 1 465 ? -1.223 28.799 -6.803 1.00 84.56 465 TRP A N 1
ATOM 3754 C CA . TRP A 1 465 ? -1.505 29.587 -7.991 1.00 84.56 465 TRP A CA 1
ATOM 3755 C C . TRP A 1 465 ? -2.924 29.292 -8.451 1.00 84.56 465 TRP A C 1
ATOM 3757 O O . TRP A 1 465 ? -3.336 28.133 -8.435 1.00 84.56 465 TRP A O 1
ATOM 3767 N N . VAL A 1 466 ? -3.637 30.310 -8.912 1.00 86.94 466 VAL A N 1
ATOM 3768 C CA . VAL A 1 466 ? -4.758 30.125 -9.831 1.00 86.94 466 VAL A CA 1
ATOM 3769 C C . VAL A 1 466 ? -4.252 30.434 -11.232 1.00 86.94 466 VAL A C 1
ATOM 3771 O O . VAL A 1 466 ? -3.532 31.413 -11.425 1.00 86.94 466 VAL A O 1
ATOM 3774 N N . ALA A 1 467 ? -4.571 29.580 -12.197 1.00 87.69 467 ALA A N 1
ATOM 3775 C CA . ALA A 1 467 ? -4.250 29.815 -13.591 1.00 87.69 467 ALA A CA 1
ATOM 3776 C C . ALA A 1 467 ? -5.383 29.372 -14.510 1.00 87.69 467 ALA A C 1
ATOM 3778 O O . ALA A 1 467 ? -6.083 28.406 -14.213 1.00 87.69 467 ALA A O 1
ATOM 3779 N N . TRP A 1 468 ? -5.542 30.044 -15.642 1.00 84.62 468 TRP A N 1
ATOM 3780 C CA . TRP A 1 468 ? -6.501 29.668 -16.681 1.00 84.62 468 TRP A CA 1
ATOM 3781 C C . TRP A 1 468 ? -5.915 29.934 -18.060 1.00 84.62 468 TRP A C 1
ATOM 3783 O O . TRP A 1 468 ? -5.104 30.843 -18.240 1.00 84.62 468 TRP A O 1
ATOM 3793 N N . LEU A 1 469 ? -6.344 29.152 -19.049 1.00 82.19 469 LEU A N 1
ATOM 3794 C CA . LEU A 1 469 ? -6.061 29.436 -20.453 1.00 82.19 469 LEU A CA 1
ATOM 3795 C C . LEU A 1 469 ? -6.915 30.615 -20.909 1.00 82.19 469 LEU A C 1
ATOM 3797 O O . LEU A 1 469 ? -8.138 30.523 -20.900 1.00 82.19 469 LEU A O 1
ATOM 3801 N N . TYR A 1 470 ? -6.298 31.701 -21.357 1.00 78.50 470 TYR A N 1
ATOM 3802 C CA . TYR A 1 470 ? -7.029 32.823 -21.962 1.00 78.50 470 TYR A CA 1
ATOM 3803 C C . TYR A 1 470 ? -6.985 32.782 -23.496 1.00 78.50 470 TYR A C 1
ATOM 3805 O O . TYR A 1 470 ? -7.748 33.483 -24.158 1.00 78.50 470 TYR A O 1
ATOM 3813 N N . ARG A 1 471 ? -6.123 31.933 -24.079 1.00 73.94 471 ARG A N 1
ATOM 3814 C CA . ARG A 1 471 ? -5.961 31.783 -25.530 1.00 73.94 471 ARG A CA 1
ATOM 3815 C C . ARG A 1 471 ? -6.009 30.322 -25.965 1.00 73.94 471 ARG A C 1
ATOM 3817 O O . ARG A 1 471 ? -5.459 29.449 -25.299 1.00 73.94 471 ARG A O 1
ATOM 3824 N N . GLN A 1 472 ? -6.630 30.053 -27.116 1.00 76.56 472 GLN A N 1
ATOM 3825 C CA . GLN A 1 472 ? -6.628 28.704 -27.684 1.00 76.56 472 GLN A CA 1
ATOM 3826 C C . GLN A 1 472 ? -5.230 28.312 -28.184 1.00 76.56 472 GLN A C 1
ATOM 3828 O O . GLN A 1 472 ? -4.586 29.107 -28.873 1.00 76.56 472 GLN A O 1
ATOM 3833 N N . PRO A 1 473 ? -4.777 27.071 -27.938 1.00 76.31 473 PRO A N 1
ATOM 3834 C CA . PRO A 1 473 ? -3.452 26.613 -28.347 1.00 76.31 473 PRO A CA 1
ATOM 3835 C C . PRO A 1 473 ? -3.392 26.145 -29.811 1.00 76.31 473 PRO A C 1
ATOM 3837 O O . PRO A 1 473 ? -2.612 25.256 -30.146 1.00 76.31 473 PRO A O 1
ATOM 3840 N N . SER A 1 474 ? -4.225 26.683 -30.706 1.00 72.38 474 SER A N 1
ATOM 3841 C CA . SER A 1 474 ? -4.451 26.130 -32.053 1.00 72.38 474 SER A CA 1
ATOM 3842 C C . SER A 1 474 ? -3.160 25.979 -32.869 1.00 72.38 474 SER A C 1
ATOM 3844 O O . SER A 1 474 ? -2.927 24.915 -33.450 1.00 72.38 474 SER A O 1
ATOM 3846 N N . ASN A 1 475 ? -2.264 26.968 -32.791 1.00 75.19 475 ASN A N 1
ATOM 3847 C CA . ASN A 1 475 ? -0.989 27.004 -33.521 1.00 75.19 475 ASN A CA 1
ATOM 3848 C C . ASN A 1 475 ? 0.220 26.545 -32.690 1.00 75.19 475 ASN A C 1
ATOM 3850 O O . ASN A 1 475 ? 1.361 26.706 -33.114 1.00 75.19 475 ASN A O 1
ATOM 3854 N N . GLU A 1 476 ? -0.018 25.960 -31.518 1.00 80.38 476 GLU A N 1
ATOM 3855 C CA . GLU A 1 476 ? 1.063 25.559 -30.627 1.00 80.38 476 GLU A CA 1
ATOM 3856 C C . GLU A 1 476 ? 1.670 24.205 -31.019 1.00 80.38 476 GLU A C 1
ATOM 3858 O O . GLU A 1 476 ? 0.956 23.293 -31.474 1.00 80.38 476 GLU A O 1
ATOM 3863 N N . PRO A 1 477 ? 2.979 24.028 -30.788 1.00 78.44 477 PRO A N 1
ATOM 3864 C CA . PRO A 1 477 ? 3.638 22.746 -30.940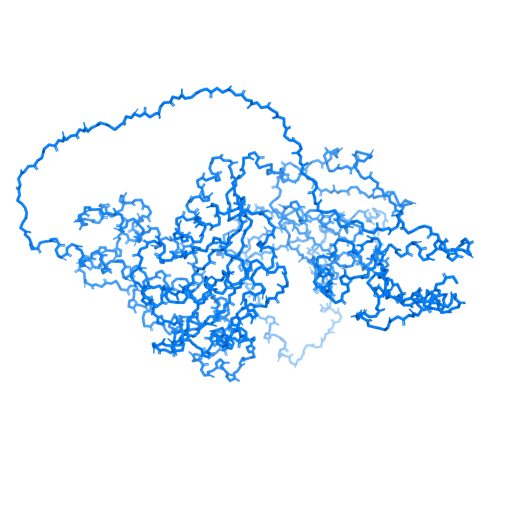 1.00 78.44 477 PRO A CA 1
ATOM 3865 C C . PRO A 1 477 ? 3.012 21.633 -30.091 1.00 78.44 477 PRO A C 1
ATOM 3867 O O . PRO A 1 477 ? 2.463 21.855 -29.010 1.00 78.44 477 PRO A O 1
ATOM 3870 N N . ARG A 1 478 ? 3.155 20.383 -30.551 1.00 75.62 478 ARG A N 1
ATOM 3871 C CA . ARG A 1 478 ? 2.548 19.204 -29.901 1.00 75.62 478 ARG A CA 1
ATOM 3872 C C . ARG A 1 478 ? 2.968 19.027 -28.438 1.00 75.62 478 ARG A C 1
ATOM 3874 O O . ARG A 1 478 ? 2.167 18.553 -27.642 1.00 75.62 478 ARG A O 1
ATOM 3881 N N . TRP A 1 479 ? 4.198 19.387 -28.073 1.00 70.69 479 TRP A N 1
ATOM 3882 C CA . TRP A 1 479 ? 4.660 19.284 -26.684 1.00 70.69 479 TRP A CA 1
ATOM 3883 C C . TRP A 1 479 ? 3.996 20.318 -25.766 1.00 70.69 479 TRP A C 1
ATOM 3885 O O . TRP A 1 479 ? 3.674 19.980 -24.632 1.00 70.69 479 TRP A O 1
ATOM 3895 N N . ILE A 1 480 ? 3.718 21.530 -26.263 1.00 76.38 480 ILE A N 1
ATOM 3896 C CA . ILE A 1 480 ? 2.955 22.551 -25.530 1.00 76.38 480 ILE A CA 1
ATOM 3897 C C . ILE A 1 480 ? 1.501 22.105 -25.375 1.00 76.38 480 ILE A C 1
ATOM 3899 O O . ILE A 1 480 ? 0.968 22.165 -24.274 1.00 76.38 480 ILE A O 1
ATOM 3903 N N . LYS A 1 481 ? 0.885 21.559 -26.433 1.00 82.06 481 LYS A N 1
ATOM 3904 C CA . LYS A 1 481 ? -0.474 20.993 -26.359 1.00 82.06 481 LYS A CA 1
ATOM 3905 C C . LYS A 1 481 ? -0.584 19.879 -25.311 1.00 82.06 481 LYS A C 1
ATOM 3907 O O . LYS A 1 481 ? -1.514 19.899 -24.520 1.00 82.06 481 LYS A O 1
ATOM 3912 N N . ARG A 1 482 ? 0.403 18.979 -25.221 1.00 80.50 482 ARG A N 1
ATOM 3913 C CA . ARG A 1 482 ? 0.460 17.955 -24.157 1.00 80.50 482 ARG A CA 1
ATOM 3914 C C . ARG A 1 482 ? 0.606 18.553 -22.760 1.00 80.50 482 ARG A C 1
ATOM 3916 O O . ARG A 1 482 ? -0.034 18.079 -21.830 1.00 80.50 482 ARG A O 1
ATOM 3923 N N . ASP A 1 483 ? 1.452 19.569 -22.597 1.00 79.62 483 ASP A N 1
ATOM 3924 C CA . ASP A 1 483 ? 1.618 20.236 -21.302 1.00 79.62 483 ASP A CA 1
ATOM 3925 C C . ASP A 1 483 ? 0.323 20.957 -20.882 1.00 79.62 483 ASP A C 1
ATOM 3927 O O . ASP A 1 483 ? -0.035 20.921 -19.708 1.00 79.62 483 ASP A O 1
ATOM 3931 N N . ILE A 1 484 ? -0.427 21.514 -21.837 1.00 84.56 484 ILE A N 1
ATOM 3932 C CA . ILE A 1 484 ? -1.767 22.072 -21.619 1.00 84.56 484 ILE A CA 1
ATOM 3933 C C . ILE A 1 484 ? -2.766 20.982 -21.227 1.00 84.56 484 ILE A C 1
ATOM 3935 O O . ILE A 1 484 ? -3.490 21.165 -20.255 1.00 84.56 484 ILE A O 1
ATOM 3939 N N . GLU A 1 485 ? -2.789 19.847 -21.927 1.00 86.31 485 GLU A N 1
ATOM 3940 C CA . GLU A 1 485 ? -3.684 18.730 -21.600 1.00 86.31 485 GLU A CA 1
ATOM 3941 C C . GLU A 1 485 ? -3.415 18.168 -20.198 1.00 86.31 485 GLU A C 1
ATOM 3943 O O . GLU A 1 485 ? -4.341 17.811 -19.474 1.00 86.31 485 GLU A O 1
ATOM 3948 N N . LEU A 1 486 ? -2.146 18.131 -19.785 1.00 85.19 486 LEU A N 1
ATOM 3949 C CA . LEU A 1 486 ? -1.745 17.712 -18.441 1.00 85.19 486 LEU A CA 1
ATOM 3950 C C . LEU A 1 486 ? -2.135 18.720 -17.353 1.00 85.19 486 LEU A C 1
ATOM 3952 O O . LEU A 1 486 ? -2.364 18.315 -16.216 1.00 85.19 486 LEU A O 1
ATOM 3956 N N . LEU A 1 487 ? -2.146 20.017 -17.670 1.00 85.38 487 LEU A N 1
ATOM 3957 C CA . LEU A 1 487 ? -2.439 21.083 -16.708 1.00 85.38 487 LEU A CA 1
ATOM 3958 C C . LEU A 1 487 ? -3.937 21.401 -16.611 1.00 85.38 487 LEU A C 1
ATOM 3960 O O . LEU A 1 487 ? -4.416 21.671 -15.516 1.00 85.38 487 LEU A O 1
ATOM 3964 N N . PHE A 1 488 ? -4.660 21.356 -17.729 1.00 84.62 488 PHE A N 1
ATOM 3965 C CA . PHE A 1 488 ? -6.039 21.840 -17.867 1.00 84.62 488 PHE A CA 1
ATOM 3966 C C . PHE A 1 488 ? -7.003 20.793 -18.466 1.00 84.62 488 PHE A C 1
ATOM 3968 O O . PHE A 1 488 ? -8.170 21.094 -18.700 1.00 84.62 488 PHE A O 1
ATOM 3975 N N . GLY A 1 489 ? -6.539 19.564 -18.724 1.00 84.00 489 GLY A N 1
ATOM 3976 C CA . GLY A 1 489 ? -7.345 18.460 -19.258 1.00 84.00 489 GLY A CA 1
ATOM 3977 C C . GLY A 1 489 ? -7.364 18.357 -20.790 1.00 84.00 489 GLY A C 1
ATOM 3978 O O . GLY A 1 489 ? -6.978 19.275 -21.505 1.00 84.00 489 GLY A O 1
ATOM 3979 N N . VAL A 1 490 ? -7.849 17.220 -21.312 1.00 75.19 490 VAL A N 1
ATOM 3980 C CA . VAL A 1 490 ? -7.811 16.834 -22.748 1.00 75.19 490 VAL A CA 1
ATOM 3981 C C . VAL A 1 490 ? -8.553 17.815 -23.677 1.00 75.19 490 VAL A C 1
ATOM 3983 O O . VAL A 1 490 ? -8.276 17.889 -24.872 1.00 75.19 490 VAL A O 1
ATOM 3986 N N . LYS A 1 491 ? -9.502 18.589 -23.140 1.00 79.00 491 LYS A N 1
ATOM 3987 C CA . LYS A 1 491 ? -10.229 19.655 -23.845 1.00 79.00 491 LYS A CA 1
ATOM 3988 C C . LYS A 1 491 ? -10.381 20.851 -22.908 1.00 79.00 491 LYS A C 1
ATOM 3990 O O . LYS A 1 491 ? -11.441 21.004 -22.299 1.00 79.00 491 LYS A O 1
ATOM 3995 N N . PRO A 1 492 ? -9.329 21.657 -22.741 1.00 78.62 492 PRO A N 1
ATOM 3996 C CA . PRO A 1 492 ? -9.344 22.702 -21.738 1.00 78.62 492 PRO A CA 1
ATOM 3997 C C . PRO A 1 492 ? -10.287 23.825 -22.173 1.00 78.62 492 PRO A C 1
ATOM 3999 O O . PRO A 1 492 ? -10.251 24.261 -23.331 1.00 78.62 492 PRO A O 1
ATOM 4002 N N . LYS A 1 493 ? -11.146 24.296 -21.268 1.00 77.62 493 LYS A N 1
ATOM 4003 C CA . LYS A 1 493 ? -12.017 25.436 -21.560 1.00 77.62 493 LYS A CA 1
ATOM 4004 C C . LYS A 1 493 ? -11.247 26.733 -21.336 1.00 77.62 493 LYS A C 1
ATOM 4006 O O . LYS A 1 493 ? -10.449 26.856 -20.408 1.00 77.62 493 LYS A O 1
ATOM 4011 N N . LEU A 1 494 ? -11.490 27.716 -22.200 1.00 77.62 494 LEU A N 1
ATOM 4012 C CA . LEU A 1 494 ? -10.952 29.055 -21.986 1.00 77.62 494 LEU A CA 1
ATOM 4013 C C . LEU A 1 494 ? -11.574 29.672 -20.734 1.00 77.62 494 LEU A C 1
ATOM 4015 O O . LEU A 1 494 ? -12.757 29.473 -20.468 1.00 77.62 494 LEU A O 1
ATOM 4019 N N . LEU A 1 495 ? -10.765 30.441 -20.007 1.00 75.25 495 LEU A N 1
ATOM 4020 C CA . LEU A 1 495 ? -11.117 31.165 -18.784 1.00 75.25 495 LEU A CA 1
ATOM 4021 C C . LEU A 1 495 ? -11.519 30.267 -17.601 1.00 75.25 495 LEU A C 1
ATOM 4023 O O . LEU A 1 495 ? -11.927 30.765 -16.555 1.00 75.25 495 LEU A O 1
ATOM 4027 N N . GLU A 1 496 ? -11.361 28.947 -17.725 1.00 81.44 496 GLU A N 1
ATOM 4028 C CA . GLU A 1 496 ? -11.591 28.013 -16.627 1.00 81.44 496 GLU A CA 1
ATOM 4029 C C . GLU A 1 496 ? -10.423 28.056 -15.633 1.00 81.44 496 GLU A C 1
ATOM 4031 O O . GLU A 1 496 ? -9.291 27.663 -15.939 1.00 81.44 496 GLU A O 1
ATOM 4036 N N . MET A 1 497 ? -10.707 28.551 -14.427 1.00 83.62 497 MET A N 1
ATOM 4037 C CA . MET A 1 497 ? -9.730 28.681 -13.347 1.00 83.62 497 MET A CA 1
ATOM 4038 C C . MET A 1 497 ? -9.339 27.318 -12.778 1.00 83.62 497 MET A C 1
ATOM 4040 O O . MET A 1 497 ? -10.178 26.553 -12.312 1.00 83.62 497 MET A O 1
ATOM 4044 N N . ASN A 1 498 ? -8.039 27.049 -12.761 1.00 87.69 498 ASN A N 1
ATOM 4045 C CA . ASN A 1 498 ? -7.436 25.840 -12.218 1.00 87.69 498 ASN A CA 1
ATOM 4046 C C . ASN A 1 498 ? -6.417 26.202 -11.136 1.00 87.69 498 ASN A C 1
ATOM 4048 O O . ASN A 1 498 ? -5.693 27.191 -11.250 1.00 87.69 498 ASN A O 1
ATOM 4052 N N . ILE A 1 499 ? -6.354 25.396 -10.076 1.00 88.56 499 ILE A N 1
ATOM 4053 C CA . ILE A 1 499 ? -5.506 25.666 -8.911 1.00 88.56 499 ILE A CA 1
ATOM 4054 C C . ILE A 1 499 ? -4.276 24.760 -8.938 1.00 88.56 499 ILE A C 1
ATOM 4056 O O . ILE A 1 499 ? -4.388 23.536 -9.005 1.00 88.56 499 ILE A O 1
ATOM 4060 N N . PHE A 1 500 ? -3.092 25.352 -8.800 1.00 85.94 500 PHE A N 1
ATOM 4061 C CA . PHE A 1 500 ? -1.815 24.643 -8.808 1.00 85.94 500 PHE A CA 1
ATOM 4062 C C . PHE A 1 500 ? -1.035 24.905 -7.524 1.00 85.94 500 PHE A C 1
ATOM 4064 O O . PHE A 1 500 ? -0.988 26.020 -7.009 1.00 85.94 500 PHE A O 1
ATOM 4071 N N . LYS A 1 501 ? -0.355 23.878 -7.006 1.00 82.62 501 LYS A N 1
ATOM 4072 C CA . LYS A 1 501 ? 0.588 24.066 -5.896 1.00 82.62 501 LYS A CA 1
ATOM 4073 C C . LYS A 1 501 ? 1.806 24.821 -6.411 1.00 82.62 501 LYS A C 1
ATOM 4075 O O . LYS A 1 501 ? 2.380 24.409 -7.418 1.00 82.62 501 LYS A O 1
ATOM 4080 N N . ASN A 1 502 ? 2.247 25.851 -5.692 1.00 77.62 502 ASN A N 1
ATOM 4081 C CA . ASN A 1 502 ? 3.542 26.468 -5.956 1.00 77.62 502 ASN A CA 1
ATOM 4082 C C . ASN A 1 502 ? 4.617 25.414 -5.640 1.00 77.62 502 ASN A C 1
ATOM 4084 O O . ASN A 1 502 ? 4.909 25.171 -4.480 1.00 77.62 502 ASN A O 1
ATOM 4088 N N . MET A 1 503 ? 5.101 24.682 -6.644 1.00 71.75 503 MET A N 1
ATOM 4089 C CA . MET A 1 503 ? 6.103 23.610 -6.540 1.00 71.75 503 MET A CA 1
ATOM 4090 C C . MET A 1 503 ? 6.933 23.603 -7.826 1.00 71.75 503 MET A C 1
ATOM 4092 O O . MET A 1 503 ? 6.360 23.840 -8.892 1.00 71.75 503 MET A O 1
ATOM 4096 N N . PRO A 1 504 ? 8.233 23.249 -7.782 1.00 65.19 504 PRO A N 1
ATOM 4097 C CA . PRO A 1 504 ? 9.111 23.300 -8.957 1.00 65.19 504 PRO A CA 1
ATOM 4098 C C . PRO A 1 504 ? 8.548 22.583 -10.191 1.00 65.19 504 PRO A C 1
ATOM 4100 O O . PRO A 1 504 ? 8.626 23.098 -11.303 1.00 65.19 504 PRO A O 1
ATOM 4103 N N . TYR A 1 505 ? 7.908 21.426 -9.987 1.00 76.12 505 TYR A N 1
ATOM 4104 C CA . TYR A 1 505 ? 7.257 20.664 -11.053 1.00 76.12 505 TYR A CA 1
ATOM 4105 C C . TYR A 1 505 ? 6.167 21.468 -11.781 1.00 76.12 505 TYR A C 1
ATOM 4107 O O . TYR A 1 505 ? 6.212 21.590 -13.004 1.00 76.12 505 TYR A O 1
ATOM 4115 N N . TRP A 1 506 ? 5.208 22.035 -11.042 1.00 76.50 506 TRP A N 1
ATOM 4116 C CA . TRP A 1 506 ? 4.104 22.806 -11.622 1.00 76.50 506 TRP A CA 1
ATOM 4117 C C . TRP A 1 506 ? 4.597 24.120 -12.219 1.00 76.50 506 TRP A C 1
ATOM 4119 O O . TRP A 1 506 ? 4.236 24.449 -13.345 1.00 76.50 506 TRP A O 1
ATOM 4129 N N . ASN A 1 507 ? 5.499 24.809 -11.519 1.00 74.56 507 ASN A N 1
ATOM 4130 C CA . ASN A 1 507 ? 6.082 26.069 -11.971 1.00 74.56 507 ASN A CA 1
ATOM 4131 C C . ASN A 1 507 ? 6.804 25.899 -13.318 1.00 74.56 507 ASN A C 1
ATOM 4133 O O . ASN A 1 507 ? 6.579 26.686 -14.233 1.00 74.56 507 ASN A O 1
ATOM 4137 N N . LYS A 1 508 ? 7.587 24.822 -13.493 1.00 74.38 508 LYS A N 1
ATOM 4138 C CA . LYS A 1 508 ? 8.273 24.518 -14.762 1.00 74.38 508 LYS A CA 1
ATOM 4139 C C . LYS A 1 508 ? 7.303 24.278 -15.922 1.00 74.38 508 LYS A C 1
ATOM 4141 O O . LYS A 1 508 ? 7.636 24.580 -17.064 1.00 74.38 508 LYS A O 1
ATOM 4146 N N . ARG A 1 509 ? 6.123 23.710 -15.663 1.00 78.69 509 ARG A N 1
ATOM 4147 C CA . ARG A 1 509 ? 5.127 23.423 -16.707 1.00 78.69 509 ARG A CA 1
ATOM 4148 C C . ARG A 1 509 ? 4.291 24.644 -17.060 1.00 78.69 509 ARG A C 1
ATOM 4150 O O . ARG A 1 509 ? 4.178 24.953 -18.239 1.00 78.69 509 ARG A O 1
ATOM 4157 N N . LEU A 1 510 ? 3.790 25.360 -16.052 1.00 80.69 510 LEU A N 1
ATOM 4158 C CA . LEU A 1 510 ? 3.101 26.640 -16.238 1.00 80.69 510 LEU A CA 1
ATOM 4159 C C . LEU A 1 510 ? 4.001 27.633 -16.993 1.00 80.69 510 LEU A C 1
ATOM 4161 O O . LEU A 1 510 ? 3.538 28.318 -17.899 1.00 80.69 510 LEU A O 1
ATOM 4165 N N . TRP A 1 511 ? 5.310 27.629 -16.709 1.00 70.38 511 TRP A N 1
ATOM 4166 C CA . TRP A 1 511 ? 6.302 28.441 -17.417 1.00 70.38 511 TRP A CA 1
ATOM 4167 C C . TRP A 1 511 ? 6.323 28.216 -18.932 1.00 70.38 511 TRP A C 1
ATOM 4169 O O . TRP A 1 511 ? 6.331 29.180 -19.694 1.00 70.38 511 TRP A O 1
ATOM 4179 N N . LYS A 1 512 ? 6.307 26.957 -19.384 1.00 73.81 512 LYS A N 1
ATOM 4180 C CA . LYS A 1 512 ? 6.400 26.611 -20.815 1.00 73.81 512 LYS A CA 1
ATOM 4181 C C . LYS A 1 512 ? 5.224 27.110 -21.649 1.00 73.81 512 LYS A C 1
ATOM 4183 O O . LYS A 1 512 ? 5.335 27.175 -22.868 1.00 73.81 512 LYS A O 1
ATOM 4188 N N . ILE A 1 513 ? 4.103 27.409 -21.000 1.00 77.75 513 ILE A N 1
ATOM 4189 C CA . ILE A 1 513 ? 2.853 27.798 -21.655 1.00 77.75 513 ILE A CA 1
ATOM 4190 C C . ILE A 1 513 ? 2.383 29.188 -21.216 1.00 77.75 513 ILE A C 1
ATOM 4192 O O . ILE A 1 513 ? 1.235 29.555 -21.457 1.00 77.75 513 ILE A O 1
ATOM 4196 N N . LYS A 1 514 ? 3.261 29.967 -20.567 1.00 72.19 514 LYS A N 1
ATOM 4197 C CA . LYS A 1 514 ? 2.958 31.287 -19.990 1.00 72.19 514 LYS A CA 1
ATOM 4198 C C . LYS A 1 514 ? 2.358 32.287 -20.985 1.00 72.19 514 LYS A C 1
ATOM 4200 O O . LYS A 1 514 ? 1.703 33.235 -20.581 1.00 72.19 514 LYS A O 1
ATOM 4205 N N . HIS A 1 515 ? 2.574 32.092 -22.285 1.00 71.25 515 HIS A N 1
ATOM 4206 C CA . HIS A 1 515 ? 2.004 32.906 -23.365 1.00 71.25 515 HIS A CA 1
ATOM 4207 C C . HIS A 1 515 ? 0.539 32.578 -23.689 1.00 71.25 515 HIS A C 1
ATOM 4209 O O . HIS A 1 515 ? -0.056 33.254 -24.523 1.00 71.25 515 HIS A O 1
ATOM 4215 N N . LEU A 1 516 ? -0.040 31.558 -23.053 1.00 79.06 516 LEU A N 1
ATOM 4216 C CA . LEU A 1 516 ? -1.418 31.093 -23.269 1.00 79.06 516 LEU A CA 1
ATOM 4217 C C . LEU A 1 516 ? -2.268 31.147 -22.001 1.00 79.06 516 LEU A C 1
ATOM 4219 O O . LEU A 1 516 ? -3.494 31.037 -22.081 1.00 79.06 516 LEU A O 1
ATOM 4223 N N . ILE A 1 517 ? -1.617 31.286 -20.845 1.00 78.94 517 ILE A N 1
ATOM 4224 C CA . ILE A 1 517 ? -2.252 31.264 -19.532 1.00 78.94 517 ILE A CA 1
ATOM 4225 C C . ILE A 1 517 ? -2.052 32.580 -18.798 1.00 78.94 517 ILE A C 1
ATOM 4227 O O . ILE A 1 517 ? -1.031 33.246 -18.953 1.00 78.94 517 ILE A O 1
ATOM 4231 N N . GLU A 1 518 ? -3.011 32.915 -17.952 1.00 77.38 518 GLU A N 1
ATOM 4232 C CA . GLU A 1 518 ? -2.824 33.910 -16.908 1.00 77.38 518 GLU A CA 1
ATOM 4233 C C . GLU A 1 518 ? -2.653 33.176 -15.579 1.00 77.38 518 GLU A C 1
ATOM 4235 O O . GLU A 1 518 ? -3.275 32.136 -15.368 1.00 77.38 518 GLU A O 1
ATOM 4240 N N . VAL A 1 519 ? -1.757 33.667 -14.719 1.00 80.56 519 VAL A N 1
ATOM 4241 C CA . VAL A 1 519 ? -1.443 33.065 -13.416 1.00 80.56 519 VAL A CA 1
ATOM 4242 C C . VAL A 1 519 ? -1.481 34.158 -12.357 1.00 80.56 519 VAL A C 1
ATOM 4244 O O . VAL A 1 519 ? -0.799 35.172 -12.502 1.00 80.56 519 VAL A O 1
ATOM 4247 N N . LYS A 1 520 ? -2.238 33.944 -11.280 1.00 80.94 520 LYS A N 1
ATOM 4248 C CA . LYS A 1 520 ? -2.299 34.846 -10.122 1.00 80.94 520 LYS A CA 1
ATOM 4249 C C . LYS A 1 520 ? -2.005 34.080 -8.830 1.00 80.94 520 LYS A C 1
ATOM 4251 O O . LYS A 1 520 ? -2.368 32.903 -8.712 1.00 80.94 520 LYS A O 1
ATOM 4256 N N . PRO A 1 521 ? -1.334 34.705 -7.850 1.00 82.38 521 PRO A N 1
ATOM 4257 C CA . PRO A 1 521 ? -1.188 34.114 -6.526 1.00 82.38 521 PRO A CA 1
ATOM 4258 C C . PRO A 1 521 ? -2.553 34.028 -5.842 1.00 82.38 521 PRO A C 1
ATOM 4260 O O . PRO A 1 521 ? -3.295 35.006 -5.840 1.00 82.38 521 PRO A O 1
ATOM 4263 N N . ILE A 1 522 ? -2.865 32.889 -5.219 1.00 85.94 522 ILE A N 1
ATOM 4264 C CA . ILE A 1 522 ? -4.052 32.820 -4.362 1.00 85.94 522 ILE A CA 1
ATOM 4265 C C . ILE A 1 522 ? -3.725 33.456 -3.014 1.00 85.94 522 ILE A C 1
ATOM 4267 O O . ILE A 1 522 ? -2.776 33.043 -2.338 1.00 85.94 522 ILE A O 1
ATOM 4271 N N . VAL A 1 523 ? -4.531 34.439 -2.625 1.00 82.56 523 VAL A N 1
ATOM 4272 C CA . VAL A 1 523 ? -4.462 35.118 -1.329 1.00 82.56 523 VAL A CA 1
ATOM 4273 C C . VAL A 1 523 ? -5.751 34.892 -0.553 1.00 82.56 523 VAL A C 1
ATOM 4275 O O . VAL A 1 523 ? -6.820 34.734 -1.139 1.00 82.56 523 VAL A O 1
ATOM 4278 N N . PHE A 1 524 ? -5.651 34.897 0.774 1.00 84.88 524 PHE A N 1
ATOM 4279 C CA . PHE A 1 524 ? -6.786 34.702 1.672 1.00 84.88 524 PHE A CA 1
ATOM 4280 C C . PHE A 1 524 ? -6.977 35.949 2.546 1.00 84.88 524 PHE A C 1
ATOM 4282 O O . PHE A 1 524 ? -6.431 36.002 3.650 1.00 84.88 524 PHE A O 1
ATOM 4289 N N . PRO A 1 525 ? -7.711 36.973 2.068 1.00 77.75 525 PRO A N 1
ATOM 4290 C CA . PRO A 1 525 ? -7.894 38.228 2.802 1.00 77.75 525 PRO A CA 1
ATOM 4291 C C . PRO A 1 525 ? -8.541 38.033 4.181 1.00 77.75 525 PRO A C 1
ATOM 4293 O O . PRO A 1 525 ? -8.221 38.760 5.114 1.00 77.75 525 PRO A O 1
ATOM 4296 N N . ASN A 1 526 ? -9.392 37.009 4.318 1.00 77.06 526 ASN A N 1
ATOM 4297 C CA . ASN A 1 526 ? -10.119 36.684 5.550 1.00 77.06 526 ASN A CA 1
ATOM 4298 C C . ASN A 1 526 ? -9.423 35.595 6.398 1.00 77.06 526 ASN A C 1
ATOM 4300 O O . ASN A 1 526 ? -10.045 35.029 7.293 1.00 77.06 526 ASN A O 1
ATOM 4304 N N . GLY A 1 527 ? -8.149 35.286 6.121 1.00 78.50 527 GLY A N 1
ATOM 4305 C CA . GLY A 1 527 ? -7.407 34.195 6.765 1.00 78.50 527 GLY A CA 1
ATOM 4306 C C . GLY A 1 527 ? -7.535 32.849 6.041 1.00 78.50 527 GLY A C 1
ATOM 4307 O O . GLY A 1 527 ? -8.399 32.664 5.185 1.00 78.50 527 GLY A O 1
ATOM 4308 N N . GLU A 1 528 ? -6.629 31.909 6.344 1.00 80.19 528 GLU A N 1
ATOM 4309 C CA . GLU A 1 528 ? -6.622 30.592 5.692 1.00 80.19 528 GLU A CA 1
ATOM 4310 C C . GLU A 1 528 ? -7.887 29.787 6.061 1.00 80.19 528 GLU A C 1
ATOM 4312 O O . GLU A 1 528 ? -8.188 29.654 7.248 1.00 80.19 528 GLU A O 1
ATOM 4317 N N . PRO A 1 529 ? -8.615 29.236 5.073 1.00 81.31 529 PRO A N 1
ATOM 4318 C CA . PRO A 1 529 ? -9.855 28.506 5.310 1.00 81.31 529 PRO A CA 1
ATOM 4319 C C . PRO A 1 529 ? -9.607 27.165 6.009 1.00 81.31 529 PRO A C 1
ATOM 4321 O O . PRO A 1 529 ? -8.624 26.468 5.740 1.00 81.31 529 PRO A O 1
ATOM 4324 N N . THR A 1 530 ? -10.536 26.786 6.880 1.00 80.75 530 THR A N 1
ATOM 4325 C CA . THR A 1 530 ? -10.614 25.474 7.534 1.00 80.75 530 THR A CA 1
ATOM 4326 C C . THR A 1 530 ? -11.469 24.497 6.717 1.00 80.75 530 THR A C 1
ATOM 4328 O O . THR A 1 530 ? -12.115 24.880 5.744 1.00 80.75 530 THR A O 1
ATOM 4331 N N . GLU A 1 531 ? -11.493 23.213 7.090 1.00 75.88 531 GLU A N 1
ATOM 4332 C CA . GLU A 1 531 ? -12.303 22.202 6.382 1.00 75.88 531 GLU A CA 1
ATOM 4333 C C . GLU A 1 531 ? -13.809 22.536 6.389 1.00 75.88 531 GLU A C 1
ATOM 4335 O O . GLU A 1 531 ? -14.504 22.255 5.415 1.00 75.88 531 GLU A O 1
ATOM 4340 N N . GLU A 1 532 ? -14.298 23.202 7.439 1.00 72.06 532 GLU A N 1
ATOM 4341 C CA . GLU A 1 532 ? -15.694 23.648 7.563 1.00 72.06 532 GLU A CA 1
ATOM 4342 C C . GLU A 1 532 ? -16.034 24.815 6.621 1.00 72.06 532 GLU A C 1
ATOM 4344 O O . GLU A 1 532 ? -17.205 25.060 6.328 1.00 72.06 532 GLU A O 1
ATOM 4349 N N . ASP A 1 533 ? -15.020 25.528 6.123 1.00 77.75 533 ASP A N 1
ATOM 4350 C CA . ASP A 1 533 ? -15.187 26.709 5.277 1.00 77.75 533 ASP A CA 1
ATOM 4351 C C . ASP A 1 533 ? -15.322 26.363 3.789 1.00 77.75 533 ASP A C 1
ATOM 4353 O O . ASP A 1 533 ? -15.786 27.202 3.020 1.00 77.75 533 ASP A O 1
ATOM 4357 N N . ILE A 1 534 ? -14.963 25.137 3.380 1.00 74.75 534 ILE A N 1
ATOM 4358 C CA . ILE A 1 534 ? -14.937 24.687 1.974 1.00 74.75 534 ILE A CA 1
ATOM 4359 C C . ILE A 1 534 ? -16.237 25.001 1.210 1.00 74.75 534 ILE A C 1
ATOM 4361 O O . ILE A 1 534 ? -16.135 25.522 0.098 1.00 74.75 534 ILE A O 1
ATOM 4365 N N . PRO A 1 535 ? -17.448 24.760 1.758 1.00 71.44 535 PRO A N 1
ATOM 4366 C CA . PRO A 1 535 ? -18.699 25.056 1.050 1.00 71.44 535 PRO A CA 1
ATOM 4367 C C . PRO A 1 535 ? -18.936 26.553 0.809 1.00 71.44 535 PRO A C 1
ATOM 4369 O O . PRO A 1 535 ? -19.712 26.924 -0.066 1.00 71.44 535 PRO A O 1
ATOM 4372 N N . TYR A 1 536 ? -18.269 27.406 1.586 1.00 74.69 536 TYR A N 1
ATOM 4373 C CA . TYR A 1 536 ? -18.444 28.858 1.608 1.00 74.69 536 TYR A CA 1
ATOM 4374 C C . TYR A 1 536 ? -17.273 29.592 0.941 1.00 74.69 536 TYR A C 1
ATOM 4376 O O . TYR A 1 536 ? -17.212 30.823 0.959 1.00 74.69 536 TYR A O 1
ATOM 4384 N N . MET A 1 537 ? -16.314 28.853 0.376 1.00 79.50 537 MET A N 1
ATOM 4385 C CA . MET A 1 537 ? -15.160 29.415 -0.314 1.00 79.50 537 MET A CA 1
ATOM 4386 C C . MET A 1 537 ? -15.526 29.858 -1.728 1.00 79.50 537 MET A C 1
ATOM 4388 O O . MET A 1 537 ? -16.075 29.097 -2.524 1.00 79.50 537 MET A O 1
ATOM 4392 N N . ARG A 1 538 ? -15.114 31.073 -2.085 1.00 78.50 538 ARG A N 1
ATOM 4393 C CA . ARG A 1 538 ? -15.173 31.583 -3.452 1.00 78.50 538 ARG A CA 1
ATOM 4394 C C . ARG A 1 538 ? -13.810 32.107 -3.878 1.00 78.50 538 ARG A C 1
ATOM 4396 O O . ARG A 1 538 ? -13.256 32.999 -3.239 1.00 78.50 538 ARG A O 1
ATOM 4403 N N . LEU A 1 539 ? -13.299 31.558 -4.976 1.00 81.25 539 LEU A N 1
ATOM 4404 C CA . LEU A 1 539 ? -12.088 32.026 -5.640 1.00 81.25 539 LEU A CA 1
ATOM 4405 C C . LEU A 1 539 ? -12.456 33.020 -6.745 1.00 81.25 539 LEU A C 1
ATOM 4407 O O . LEU A 1 539 ? -13.307 32.723 -7.585 1.00 81.25 539 LEU A O 1
ATOM 4411 N N . PHE A 1 540 ? -11.808 34.178 -6.739 1.00 78.94 540 PHE A N 1
ATOM 4412 C CA . PHE A 1 540 ? -11.984 35.240 -7.721 1.00 78.94 540 PHE A CA 1
ATOM 4413 C C . PHE A 1 540 ? -10.843 35.243 -8.756 1.00 78.94 540 PHE A C 1
ATOM 4415 O O . PHE A 1 540 ? -9.738 34.778 -8.450 1.00 78.94 540 PHE A O 1
ATOM 4422 N N . PRO A 1 541 ? -11.075 35.785 -9.971 1.00 69.25 541 PRO A N 1
ATOM 4423 C CA . PRO A 1 541 ? -10.053 35.874 -11.019 1.00 69.25 541 PRO A CA 1
ATOM 4424 C C . PRO A 1 541 ? -8.802 36.663 -10.614 1.00 69.25 541 PRO A C 1
ATOM 4426 O O . PRO A 1 541 ? -7.709 36.375 -11.079 1.00 69.25 541 PRO A O 1
ATOM 4429 N N . ASP A 1 542 ? -8.918 37.624 -9.703 1.00 70.94 542 ASP A N 1
ATOM 4430 C CA . ASP A 1 542 ? -7.779 38.385 -9.174 1.00 70.94 542 ASP A CA 1
ATOM 4431 C C . ASP A 1 542 ? -6.900 37.592 -8.180 1.00 70.94 542 ASP A C 1
ATOM 4433 O O . ASP A 1 542 ? -5.877 38.095 -7.710 1.00 70.94 542 ASP A O 1
ATOM 4437 N N . GLY A 1 543 ? -7.268 36.341 -7.875 1.00 75.50 543 GLY A N 1
ATOM 4438 C CA . GLY A 1 543 ? -6.571 35.465 -6.937 1.00 75.50 543 GLY A CA 1
ATOM 4439 C C . GLY A 1 543 ? -7.062 35.574 -5.492 1.00 75.50 543 GLY A C 1
ATOM 4440 O O . GLY A 1 543 ? -6.589 34.822 -4.637 1.00 75.50 543 GLY A O 1
ATOM 4441 N N . ARG A 1 544 ? -8.028 36.445 -5.173 1.00 84.38 544 ARG A N 1
ATOM 4442 C CA . ARG A 1 544 ? -8.626 36.469 -3.831 1.00 84.38 544 ARG A CA 1
ATOM 4443 C C . ARG A 1 544 ? -9.488 35.229 -3.627 1.00 84.38 544 ARG A C 1
ATOM 4445 O O . ARG A 1 544 ? -10.360 34.923 -4.432 1.00 84.38 544 ARG A O 1
ATOM 4452 N N . CYS A 1 545 ? -9.272 34.519 -2.528 1.00 84.94 545 CYS A N 1
ATOM 4453 C CA . CYS A 1 545 ? -10.156 33.461 -2.067 1.00 84.94 545 CYS A CA 1
ATOM 4454 C C . CYS A 1 545 ? -10.828 33.910 -0.769 1.00 84.94 545 CYS A C 1
ATOM 4456 O O . CYS A 1 545 ? -10.164 34.081 0.255 1.00 84.94 545 CYS A O 1
ATOM 4458 N N . ILE A 1 546 ? -12.140 34.126 -0.825 1.00 83.69 546 ILE A N 1
ATOM 4459 C CA . ILE A 1 546 ? -12.943 34.663 0.278 1.00 83.69 546 ILE A CA 1
ATOM 4460 C C . ILE A 1 546 ? -13.826 33.546 0.828 1.00 83.69 546 ILE A C 1
ATOM 4462 O O . ILE A 1 546 ? -14.408 32.782 0.060 1.00 83.69 546 ILE A O 1
ATOM 4466 N N . VAL A 1 547 ? -13.921 33.459 2.153 1.00 80.25 547 VAL A N 1
ATOM 4467 C CA . VAL A 1 547 ? -14.925 32.642 2.843 1.00 80.25 547 VAL A CA 1
ATOM 4468 C C . VAL A 1 547 ? -16.116 33.543 3.145 1.00 80.25 547 VAL A C 1
ATOM 4470 O O . VAL A 1 547 ? -15.980 34.492 3.919 1.00 80.25 547 VAL A O 1
ATOM 4473 N N . ASP A 1 548 ? -17.260 33.266 2.526 1.00 75.06 548 ASP A N 1
ATOM 4474 C CA . ASP A 1 548 ? -18.500 34.023 2.704 1.00 75.06 548 ASP A CA 1
ATOM 4475 C C . ASP A 1 548 ? -19.597 33.107 3.262 1.00 75.06 548 ASP A C 1
ATOM 4477 O O . ASP A 1 548 ? -20.328 32.446 2.526 1.00 75.06 548 ASP A O 1
ATOM 4481 N N . LYS A 1 549 ? -19.690 33.057 4.596 1.00 68.06 549 LYS A N 1
ATOM 4482 C CA . LYS A 1 549 ? -20.702 32.268 5.321 1.00 68.06 549 LYS A CA 1
ATOM 4483 C C . LYS A 1 549 ? -22.090 32.923 5.327 1.00 68.06 549 LYS A C 1
ATOM 4485 O O . LYS A 1 549 ? -23.036 32.309 5.811 1.00 68.06 549 LYS A O 1
ATOM 4490 N N . ALA A 1 550 ? -22.209 34.171 4.865 1.00 57.84 550 ALA A N 1
ATOM 4491 C CA . ALA A 1 550 ? -23.450 34.944 4.912 1.00 57.84 550 ALA A CA 1
ATOM 4492 C C . ALA A 1 550 ? -24.303 34.771 3.647 1.00 57.84 550 ALA A C 1
ATOM 4494 O O . ALA A 1 550 ? -25.515 34.993 3.685 1.00 57.84 550 ALA A O 1
ATOM 4495 N N . MET A 1 551 ? -23.706 34.336 2.535 1.00 51.00 551 MET A N 1
ATOM 4496 C CA . MET A 1 551 ? -24.464 33.915 1.363 1.00 51.00 551 MET A CA 1
ATOM 4497 C C . MET A 1 551 ? -25.169 32.582 1.636 1.00 51.00 551 MET A C 1
ATOM 4499 O O . MET A 1 551 ? -24.534 31.530 1.702 1.00 51.00 551 MET A O 1
ATOM 4503 N N . LYS A 1 552 ? -26.504 32.615 1.752 1.00 41.00 552 LYS A N 1
ATOM 4504 C CA . LYS A 1 552 ? -27.335 31.418 1.558 1.00 41.00 552 LYS A CA 1
ATOM 4505 C C . LYS A 1 552 ? -26.920 30.772 0.232 1.00 41.00 552 LYS A C 1
ATOM 4507 O O . LYS A 1 552 ? -26.794 31.480 -0.766 1.00 41.00 552 LYS A O 1
ATOM 4512 N N . LEU A 1 553 ? -26.699 29.455 0.219 1.00 42.81 553 LEU A N 1
ATOM 4513 C CA . LEU A 1 553 ? -26.661 28.721 -1.042 1.00 42.81 553 LEU A CA 1
ATOM 4514 C C . LEU A 1 553 ? -27.964 29.048 -1.784 1.00 42.81 553 LEU A C 1
ATOM 4516 O O . LEU A 1 553 ? -29.039 28.739 -1.271 1.00 42.81 553 LEU A O 1
ATOM 4520 N N . ASP A 1 554 ? -27.874 29.643 -2.971 1.00 42.31 554 ASP A N 1
ATOM 4521 C CA . ASP A 1 554 ? -28.978 29.637 -3.930 1.00 42.31 554 ASP A CA 1
ATOM 4522 C C . ASP A 1 554 ? -29.139 28.199 -4.440 1.00 42.31 554 ASP A C 1
ATOM 4524 O O . ASP A 1 554 ? -28.753 27.844 -5.548 1.00 42.31 554 ASP A O 1
ATOM 4528 N N . THR A 1 555 ? -29.704 27.333 -3.600 1.00 37.75 555 THR A N 1
ATOM 4529 C CA . THR A 1 555 ? -30.314 26.072 -4.035 1.00 37.75 555 THR A CA 1
ATOM 4530 C C . THR A 1 555 ? -31.623 26.317 -4.797 1.00 37.75 555 THR A C 1
ATOM 4532 O O . THR A 1 555 ? -32.214 25.364 -5.280 1.00 37.75 555 THR A O 1
ATOM 4535 N N . LEU A 1 556 ? -32.059 27.576 -4.947 1.00 38.91 556 LEU A N 1
ATOM 4536 C CA . LEU A 1 556 ? -33.279 27.962 -5.663 1.00 38.91 556 LEU A CA 1
ATOM 4537 C C . LEU A 1 556 ? -33.109 28.053 -7.194 1.00 38.91 556 LEU A C 1
ATOM 4539 O O . LEU A 1 556 ? -34.098 27.918 -7.906 1.00 38.91 556 LEU A O 1
ATOM 4543 N N . GLU A 1 557 ? -31.890 28.179 -7.742 1.00 42.75 557 GLU A N 1
ATOM 4544 C CA . GLU A 1 557 ? -31.714 28.254 -9.211 1.00 42.75 557 GLU A CA 1
ATOM 4545 C C . GLU A 1 557 ? -31.959 26.910 -9.937 1.00 42.75 557 GLU A C 1
ATOM 4547 O O . GLU A 1 557 ? -32.117 26.895 -11.157 1.00 42.75 557 GLU A O 1
ATOM 4552 N N . ALA A 1 558 ? -32.025 25.781 -9.219 1.00 38.56 558 ALA A N 1
ATOM 4553 C CA . ALA A 1 558 ? -32.404 24.491 -9.808 1.00 38.56 558 ALA A CA 1
ATOM 4554 C C . ALA A 1 558 ? -33.931 24.285 -9.871 1.00 38.56 558 ALA A C 1
ATOM 4556 O O . ALA A 1 558 ? -34.406 23.601 -10.776 1.00 38.56 558 ALA A O 1
ATOM 4557 N N . ASP A 1 559 ? -34.686 24.914 -8.963 1.00 37.22 559 ASP A N 1
ATOM 4558 C CA . ASP A 1 559 ? -36.146 24.776 -8.878 1.00 37.22 559 ASP A CA 1
ATOM 4559 C C . ASP A 1 559 ? -36.891 25.863 -9.681 1.00 37.22 559 ASP A C 1
ATOM 4561 O O . ASP A 1 559 ? -37.993 25.621 -10.169 1.00 37.22 559 ASP A O 1
ATOM 4565 N N . GLU A 1 560 ? -36.280 27.031 -9.924 1.00 41.28 560 GLU A N 1
ATOM 4566 C CA . GLU A 1 560 ? -36.887 28.120 -10.718 1.00 41.28 560 GLU A CA 1
ATOM 4567 C C . GLU A 1 560 ? -36.876 27.886 -12.243 1.00 41.28 560 GLU A C 1
ATOM 4569 O O . GLU A 1 560 ? -37.501 28.634 -12.995 1.00 41.28 560 GLU A O 1
ATOM 4574 N N . LEU A 1 561 ? -36.225 26.824 -12.731 1.00 40.62 561 LEU A N 1
ATOM 4575 C CA . LEU A 1 561 ? -36.306 26.415 -14.144 1.00 40.62 561 LEU A CA 1
ATOM 4576 C C . LEU A 1 561 ? -37.597 25.650 -14.485 1.00 40.62 561 LEU A C 1
ATOM 4578 O O . LEU A 1 561 ? -37.792 25.291 -15.645 1.00 40.62 561 LEU A O 1
ATOM 4582 N N . ASN A 1 562 ? -38.478 25.429 -13.503 1.00 41.38 562 ASN A N 1
ATOM 4583 C CA . ASN A 1 562 ? -39.744 24.715 -13.678 1.00 41.38 562 ASN A CA 1
ATOM 4584 C C . ASN A 1 562 ? -40.992 25.610 -13.759 1.00 41.38 562 ASN A C 1
ATOM 4586 O O . ASN A 1 562 ? -42.104 25.086 -13.793 1.00 41.38 562 ASN A O 1
ATOM 4590 N N . GLU A 1 563 ? -40.852 26.933 -13.860 1.00 42.25 563 GLU A N 1
ATOM 4591 C CA . GLU A 1 563 ? -41.996 27.793 -14.176 1.00 42.25 563 GLU A CA 1
ATOM 4592 C C . GLU A 1 563 ? -42.033 28.143 -15.669 1.00 42.25 563 GLU A C 1
ATOM 4594 O O . GLU A 1 563 ? -41.428 29.103 -16.153 1.00 42.25 563 GLU A O 1
ATOM 4599 N N . GLU A 1 564 ? -42.806 27.346 -16.410 1.00 49.12 564 GLU A N 1
ATOM 4600 C CA . GLU A 1 564 ? -43.335 27.666 -17.735 1.00 49.12 564 GLU A CA 1
ATOM 4601 C C . GLU A 1 564 ? -44.158 28.974 -17.691 1.00 49.12 564 GLU A C 1
ATOM 4603 O O . GLU A 1 564 ? -45.385 28.896 -17.682 1.00 49.12 564 GLU A O 1
ATOM 4608 N N . LYS A 1 565 ? -43.539 30.174 -17.633 1.00 47.78 565 LYS A N 1
ATOM 4609 C CA . LYS A 1 565 ? -44.194 31.448 -18.046 1.00 47.78 565 LYS A CA 1
ATOM 4610 C C . LYS A 1 565 ? -43.413 32.767 -18.023 1.00 47.78 565 LYS A C 1
ATOM 4612 O O . LYS A 1 565 ? -44.049 33.806 -18.174 1.00 47.78 565 LYS A O 1
ATOM 4617 N N . ASN A 1 566 ? -42.087 32.806 -17.920 1.00 44.66 566 ASN A N 1
ATOM 4618 C CA . ASN A 1 566 ? -41.388 34.095 -18.032 1.00 44.66 566 ASN A CA 1
ATOM 4619 C C . ASN A 1 566 ? -40.820 34.302 -19.440 1.00 44.66 566 ASN A C 1
ATOM 4621 O O . ASN A 1 566 ? -39.721 33.855 -19.762 1.00 44.66 566 ASN A O 1
ATOM 4625 N N . GLU A 1 567 ? -41.582 34.998 -20.290 1.00 52.12 567 GLU A N 1
ATOM 4626 C CA . GLU A 1 567 ? -41.063 35.545 -21.545 1.00 52.12 567 GLU A CA 1
ATOM 4627 C C . GLU A 1 567 ? -39.819 36.396 -21.244 1.00 52.12 567 GLU A C 1
ATOM 4629 O O . GLU A 1 567 ? -39.870 37.405 -20.534 1.00 52.12 567 GLU A O 1
ATOM 4634 N N . LEU A 1 568 ? -38.677 35.954 -21.775 1.00 51.84 568 LEU A N 1
ATOM 4635 C CA . LEU A 1 568 ? -37.370 36.589 -21.634 1.00 51.84 568 LEU A CA 1
ATOM 4636 C C . LEU A 1 568 ? -37.374 37.966 -22.316 1.00 51.84 568 LEU A C 1
ATOM 4638 O O . LEU A 1 568 ? -36.966 38.119 -23.466 1.00 51.84 568 LEU A O 1
ATOM 4642 N N . THR A 1 569 ? -37.847 38.989 -21.612 1.00 66.88 569 THR A N 1
ATOM 4643 C CA . THR A 1 569 ? -37.861 40.362 -22.124 1.00 66.88 569 THR A CA 1
ATOM 4644 C C . THR A 1 569 ? -36.455 40.967 -22.132 1.00 66.88 569 THR A C 1
ATOM 4646 O O . THR A 1 569 ? -35.633 40.725 -21.247 1.00 66.88 569 THR A O 1
ATOM 4649 N N . ALA A 1 570 ? -36.175 41.835 -23.112 1.00 58.41 570 ALA A N 1
ATOM 4650 C CA . ALA A 1 570 ? -34.894 42.544 -23.220 1.00 58.41 570 ALA A CA 1
ATOM 4651 C C . ALA A 1 570 ? -34.549 43.355 -21.955 1.00 58.41 570 ALA A C 1
ATOM 4653 O O . ALA A 1 570 ? -33.379 43.536 -21.624 1.00 58.41 570 ALA A O 1
ATOM 4654 N N . LYS A 1 571 ? -35.570 43.804 -21.213 1.00 57.66 571 LYS A N 1
ATOM 4655 C CA . LYS A 1 571 ? -35.409 44.477 -19.922 1.00 57.66 571 LYS A CA 1
ATOM 4656 C C . LYS A 1 571 ? -34.765 43.556 -18.879 1.00 57.66 571 LYS A C 1
ATOM 4658 O O . LYS A 1 571 ? -33.785 43.966 -18.270 1.00 57.66 571 LYS A O 1
ATOM 4663 N N . TYR A 1 572 ? -35.246 42.318 -18.746 1.00 61.41 572 TYR A N 1
ATOM 4664 C CA . TYR A 1 572 ? -34.688 41.315 -17.832 1.00 61.41 572 TYR A CA 1
ATOM 4665 C C . TYR A 1 572 ? -33.229 40.979 -18.174 1.00 61.41 572 TYR A C 1
ATOM 4667 O O . TYR A 1 572 ? -32.368 40.949 -17.293 1.00 61.41 572 TYR A O 1
ATOM 4675 N N . PHE A 1 573 ? -32.924 40.808 -19.467 1.00 56.62 573 PHE A N 1
ATOM 4676 C CA . PHE A 1 573 ? -31.549 40.591 -19.926 1.00 56.62 573 PHE A CA 1
ATOM 4677 C C . PHE A 1 573 ? -30.640 41.768 -19.584 1.00 56.62 573 PHE A C 1
ATOM 4679 O O . PHE A 1 573 ? -29.561 41.563 -19.031 1.00 56.62 573 PHE A O 1
ATOM 4686 N N . ASN A 1 574 ? -31.082 42.995 -19.864 1.00 62.34 574 ASN A N 1
ATOM 4687 C CA . ASN A 1 574 ? -30.301 44.188 -19.561 1.00 62.34 574 ASN A CA 1
ATOM 4688 C C . ASN A 1 574 ? -30.082 44.355 -18.057 1.00 62.34 574 ASN A C 1
ATOM 4690 O O . ASN A 1 574 ? -28.977 44.692 -17.657 1.00 62.34 574 ASN A O 1
ATOM 4694 N N . GLU A 1 575 ? -31.067 44.060 -17.211 1.00 56.84 575 GLU A N 1
ATOM 4695 C CA . GLU A 1 575 ? -30.918 44.143 -15.753 1.00 56.84 575 GLU A CA 1
ATOM 4696 C C . GLU A 1 575 ? -29.926 43.100 -15.211 1.00 56.84 575 GLU A C 1
ATOM 4698 O O . GLU A 1 575 ? -29.001 43.457 -14.478 1.00 56.84 575 GLU A O 1
ATOM 4703 N N . LYS A 1 576 ? -30.028 41.831 -15.642 1.00 54.81 576 LYS A N 1
ATOM 4704 C CA . LYS A 1 576 ? -29.076 40.767 -15.262 1.00 54.81 576 LYS A CA 1
ATOM 4705 C C . LYS A 1 576 ? -27.668 41.026 -15.805 1.00 54.81 576 LYS A C 1
ATOM 4707 O O . LYS A 1 576 ? -26.692 40.757 -15.103 1.00 54.81 576 LYS A O 1
ATOM 4712 N N . LEU A 1 577 ? -27.539 41.544 -17.028 1.00 57.06 577 LEU A N 1
ATOM 4713 C CA . LEU A 1 577 ? -26.243 41.892 -17.617 1.00 57.06 577 LEU A CA 1
ATOM 4714 C C . LEU A 1 577 ? -25.617 43.097 -16.919 1.00 57.06 577 LEU A C 1
ATOM 4716 O O . LEU A 1 577 ? -24.426 43.058 -16.638 1.00 57.06 577 LEU A O 1
ATOM 4720 N N . ARG A 1 578 ? -26.404 44.117 -16.561 1.00 52.81 578 ARG A N 1
ATOM 4721 C CA . ARG A 1 578 ? -25.925 45.298 -15.827 1.00 52.81 578 ARG A CA 1
ATOM 4722 C C . ARG A 1 578 ? -25.523 44.955 -14.394 1.00 52.81 578 ARG A C 1
ATOM 4724 O O . ARG A 1 578 ? -24.501 45.435 -13.922 1.00 52.81 578 ARG A O 1
ATOM 4731 N N . PHE A 1 579 ? -26.261 44.063 -13.730 1.00 49.41 579 PHE A N 1
ATOM 4732 C CA . PHE A 1 579 ? -25.883 43.535 -12.417 1.00 49.41 579 PHE A CA 1
ATOM 4733 C C . PHE A 1 579 ? -24.585 42.715 -12.479 1.00 49.41 579 PHE A C 1
ATOM 4735 O O . PHE A 1 579 ? -23.726 42.857 -11.613 1.00 49.41 579 PHE A O 1
ATOM 4742 N N . LYS A 1 580 ? -24.402 41.888 -13.520 1.00 48.25 580 LYS A N 1
ATOM 4743 C CA . LYS A 1 580 ? -23.125 41.195 -13.764 1.00 48.25 580 LYS A CA 1
ATOM 4744 C C . LYS A 1 580 ? -21.997 42.176 -14.094 1.00 48.25 580 LYS A C 1
ATOM 4746 O O . LYS A 1 580 ? -20.906 41.995 -13.580 1.00 48.25 580 LYS A O 1
ATOM 4751 N N . TRP A 1 581 ? -22.258 43.202 -14.899 1.00 44.56 581 TRP A N 1
ATOM 4752 C CA . TRP A 1 581 ? -21.280 44.217 -15.297 1.00 44.56 581 TRP A CA 1
ATOM 4753 C C . TRP A 1 581 ? -20.762 45.021 -14.100 1.00 44.56 581 TRP A C 1
ATOM 4755 O O . TRP A 1 581 ? -19.563 45.025 -13.848 1.00 44.56 581 TRP A O 1
ATOM 4765 N N . ASN A 1 582 ? -21.660 45.597 -13.297 1.00 51.00 582 ASN A N 1
ATOM 4766 C CA . ASN A 1 582 ? -21.302 46.393 -12.116 1.00 51.00 582 ASN A CA 1
ATOM 4767 C C . ASN A 1 582 ? -20.583 45.564 -11.031 1.00 51.00 582 ASN A C 1
ATOM 4769 O O . ASN A 1 582 ? -19.897 46.110 -10.178 1.00 51.00 582 ASN A O 1
ATOM 4773 N N . ARG A 1 583 ? -20.732 44.232 -11.049 1.00 47.25 583 ARG A N 1
ATOM 4774 C CA . ARG A 1 583 ? -20.036 43.300 -10.144 1.00 47.25 583 ARG A CA 1
ATOM 4775 C C . ARG A 1 583 ? -18.583 43.016 -10.558 1.00 47.25 583 ARG A C 1
ATOM 4777 O O . ARG A 1 583 ? -17.850 42.425 -9.772 1.00 47.25 583 ARG A O 1
ATOM 4784 N N . PHE A 1 584 ? -18.197 43.382 -11.778 1.00 43.12 584 PHE A N 1
ATOM 4785 C CA . PHE A 1 584 ? -16.861 43.175 -12.346 1.00 43.12 584 PHE A CA 1
ATOM 4786 C C . PHE A 1 584 ? -16.210 44.491 -12.809 1.00 43.12 584 PHE A C 1
ATOM 4788 O O . PHE A 1 584 ? -15.229 44.461 -13.551 1.00 43.12 584 PHE A O 1
ATOM 4795 N N . GLU A 1 585 ? -16.762 45.637 -12.402 1.00 41.28 585 GLU A N 1
ATOM 4796 C CA . GLU A 1 585 ? -16.307 46.973 -12.806 1.00 41.28 585 GLU A CA 1
ATOM 4797 C C . GLU A 1 585 ? -14.854 47.230 -12.359 1.00 41.28 585 GLU A C 1
ATOM 4799 O O . GLU A 1 585 ? -14.043 47.722 -13.136 1.00 41.28 585 GLU A O 1
ATOM 4804 N N . ASP A 1 586 ? -14.484 46.739 -11.176 1.00 41.81 586 ASP A N 1
ATOM 4805 C CA . ASP A 1 586 ? -13.132 46.749 -10.605 1.00 41.81 586 ASP A CA 1
ATOM 4806 C C . ASP A 1 586 ? -12.155 45.759 -11.274 1.00 41.81 586 ASP A C 1
ATOM 4808 O O . ASP A 1 586 ? -10.942 45.940 -11.210 1.00 41.81 586 ASP A O 1
ATOM 4812 N N . ILE A 1 587 ? -12.660 44.722 -11.955 1.00 42.31 587 ILE A N 1
ATOM 4813 C CA . ILE A 1 587 ? -11.845 43.729 -12.686 1.00 42.31 587 ILE A CA 1
ATOM 4814 C C . ILE A 1 587 ? -11.470 44.230 -14.092 1.00 42.31 587 ILE A C 1
ATOM 4816 O O . ILE A 1 587 ? -10.443 43.828 -14.642 1.00 42.31 587 ILE A O 1
ATOM 4820 N N . LEU A 1 588 ? -12.291 45.100 -14.688 1.00 40.28 588 LEU A N 1
ATOM 4821 C CA . LEU A 1 588 ? -12.087 45.620 -16.045 1.00 40.28 588 LEU A CA 1
ATOM 4822 C C . LEU A 1 588 ? -11.144 46.834 -16.098 1.00 40.28 588 LEU A C 1
ATOM 4824 O O . LEU A 1 588 ? -10.542 47.074 -17.146 1.00 40.28 588 LEU A O 1
ATOM 4828 N N . GLU A 1 589 ? -10.971 47.564 -14.993 1.00 40.97 589 GLU A N 1
ATOM 4829 C CA . GLU A 1 589 ? -10.029 48.693 -14.913 1.00 40.97 589 GLU A CA 1
ATOM 4830 C C . GLU A 1 589 ? -8.553 48.250 -14.863 1.00 40.97 589 GLU A C 1
ATOM 4832 O O . GLU A 1 589 ? -7.685 48.982 -15.335 1.00 40.97 589 GLU A O 1
ATOM 4837 N N . ASP A 1 590 ? -8.266 47.025 -14.405 1.00 42.44 590 ASP A N 1
ATOM 4838 C CA . ASP A 1 590 ? -6.903 46.469 -14.294 1.00 42.44 590 ASP A CA 1
ATOM 4839 C C . ASP A 1 590 ? -6.458 45.638 -15.519 1.00 42.44 590 ASP A C 1
ATOM 4841 O O . ASP A 1 590 ? -5.362 45.059 -15.543 1.00 42.44 590 ASP A O 1
ATOM 4845 N N . ALA A 1 591 ? -7.280 45.567 -16.571 1.00 37.72 591 ALA A N 1
ATOM 4846 C CA . ALA A 1 591 ? -6.861 44.981 -17.837 1.00 37.72 591 ALA A CA 1
ATOM 4847 C C . ALA A 1 591 ? -5.864 45.934 -18.534 1.00 37.72 591 ALA A C 1
ATOM 4849 O O . ALA A 1 591 ? -6.190 47.094 -18.762 1.00 37.72 591 ALA A O 1
ATOM 4850 N N . PRO A 1 592 ? -4.668 45.483 -18.962 1.00 39.44 592 PRO A N 1
ATOM 4851 C CA . PRO A 1 592 ? -3.616 46.356 -19.507 1.00 39.44 592 PRO A CA 1
ATOM 4852 C C . PRO A 1 592 ? -3.934 47.013 -20.873 1.00 39.44 592 PRO A C 1
ATOM 4854 O O . PRO A 1 592 ? -3.019 47.490 -21.543 1.00 39.44 592 PRO A O 1
ATOM 4857 N N . TRP A 1 593 ? -5.197 47.014 -21.316 1.00 42.47 593 TRP A N 1
ATOM 4858 C CA . TRP A 1 593 ? -5.635 47.446 -22.650 1.00 42.47 593 TRP A CA 1
ATOM 4859 C C . TRP A 1 593 ? -6.907 48.302 -22.677 1.00 42.47 593 TRP A C 1
ATOM 4861 O O . TRP A 1 593 ? -7.454 48.529 -23.756 1.00 42.47 593 TRP A O 1
ATOM 4871 N N . THR A 1 594 ? -7.385 48.816 -21.547 1.00 38.34 594 THR A N 1
ATOM 4872 C CA . THR A 1 594 ? -8.363 49.909 -21.565 1.00 38.34 594 THR A CA 1
ATOM 4873 C C . THR A 1 594 ? -7.621 51.199 -21.918 1.00 38.34 594 THR A C 1
ATOM 4875 O O . THR A 1 594 ? -6.937 51.784 -21.083 1.00 38.34 594 THR A O 1
ATOM 4878 N N . ASP A 1 595 ? -7.702 51.636 -23.182 1.00 40.16 595 ASP A N 1
ATOM 4879 C CA . ASP A 1 595 ? -7.309 53.001 -23.552 1.00 40.16 595 ASP A CA 1
ATOM 4880 C C . ASP A 1 595 ? -8.162 53.965 -22.706 1.00 40.16 595 ASP A C 1
ATOM 4882 O O . ASP A 1 595 ? -9.393 53.944 -22.843 1.00 40.16 595 ASP A O 1
ATOM 4886 N N . PRO A 1 596 ? -7.564 54.819 -21.852 1.00 42.28 596 PRO A N 1
ATOM 4887 C CA . PRO A 1 596 ? -8.317 55.741 -21.003 1.00 42.28 596 PRO A CA 1
ATOM 4888 C C . PRO A 1 596 ? -9.253 56.669 -21.792 1.00 42.28 596 PRO A C 1
ATOM 4890 O O . PRO A 1 596 ? -10.152 57.277 -21.214 1.00 42.28 596 PRO A O 1
ATOM 4893 N N . LYS A 1 597 ? -9.053 56.801 -23.112 1.00 41.03 597 LYS A N 1
ATOM 4894 C CA . LYS A 1 597 ? -9.866 57.641 -23.999 1.00 41.03 597 LYS A CA 1
ATOM 4895 C C . LYS A 1 597 ? -10.968 56.902 -24.763 1.00 41.03 597 LYS A C 1
ATOM 4897 O O . LYS A 1 597 ? -11.754 57.572 -25.427 1.00 41.03 597 LYS A O 1
ATOM 4902 N N . GLN A 1 598 ? -11.072 55.574 -24.668 1.00 42.81 598 GLN A N 1
ATOM 4903 C CA . GLN A 1 598 ? -12.144 54.795 -25.317 1.00 42.81 598 GLN A CA 1
ATOM 4904 C C . GLN A 1 598 ? -13.238 54.319 -24.349 1.00 42.81 598 GLN A C 1
ATOM 4906 O O . GLN A 1 598 ? -14.044 53.453 -24.681 1.00 42.81 598 GLN A O 1
ATOM 4911 N N . SER A 1 599 ? -13.335 54.932 -23.170 1.00 41.78 599 SER A N 1
ATOM 4912 C CA . SER A 1 599 ? -14.536 54.851 -22.338 1.00 41.78 599 SER A CA 1
ATOM 4913 C C . SER A 1 599 ? -15.580 55.849 -22.846 1.00 41.78 599 SER A C 1
ATOM 4915 O O . SER A 1 599 ? -15.530 57.033 -22.506 1.00 41.78 599 SER A O 1
ATOM 4917 N N . ARG A 1 600 ? -16.473 55.363 -23.718 1.00 40.38 600 ARG A N 1
ATOM 4918 C CA . ARG A 1 600 ? -17.887 55.755 -23.923 1.00 40.38 600 ARG A CA 1
ATOM 4919 C C . ARG A 1 600 ? -18.301 55.356 -25.335 1.00 40.38 600 ARG A C 1
ATOM 4921 O O . ARG A 1 600 ? -17.933 56.060 -26.265 1.00 40.38 600 ARG A O 1
ATOM 4928 N N . PHE A 1 601 ? -19.065 54.272 -25.461 1.00 33.00 601 PHE A N 1
ATOM 4929 C CA . PHE A 1 601 ? -20.328 54.198 -26.207 1.00 33.00 601 PHE A CA 1
ATOM 4930 C C . PHE A 1 601 ? -21.096 52.949 -25.780 1.00 33.00 601 PHE A C 1
ATOM 4932 O O . PHE A 1 601 ? -20.450 51.886 -25.646 1.00 33.00 601 PHE A O 1
#

Sequence (601 aa):
MFNGITIFIIPVNVLSSRMQVLNRNIEKYNGIVAKELDRKVSTVLLDDDVLKLNNFWKKRVYFSRAKLLKLSWLSECIKRGTFVDEEPFILALNLIEEPSLLNHAECSSEAADLIQNKELSVKPSVSCCDEWKTSCFKNEIIHQLETLRDSYKSMNESWRALAYDKAISSIKQCKEPITSKEMLSELPGIGKKIASKIWELYEEGKIEKVNEFASNEKIQVLKLFNSIWGVGPRTAEKWYLQGLRTIEDVQRNVTLTDQEYIGFKYREEILLKIPRPEVEEIAKTVTDAAYKINNNFICDICGSYRRGEEECGDVDILITHPDGKSYSNIVYQLVTVLKDSGFLTDSLTDINWNSSKYMGVCQLKSGSNLHRRIDIIAVPPAEYATALLYLTGSAEFVRGLYGKAKSMQMKLNQHGLWINVNRAPLHRYRYLPRPITGMHEFDYESMEATPDHFPDKLEIRPKLWVAWLYRQPSNEPRWIKRDIELLFGVKPKLLEMNIFKNMPYWNKRLWKIKHLIEVKPIVFPNGEPTEEDIPYMRLFPDGRCIVDKAMKLDTLEADELNEEKNELTAKYFNEKLRFKWNRFEDILEDAPWTDPKQSRF

InterPro domains:
  IPR001357 BRCT domain [PS50172] (1-91)
  IPR002008 DNA polymerase family X, beta-like [PR00870] (189-206)
  IPR002008 DNA polymerase family X, beta-like [PR00870] (261-275)
  IPR002008 DNA polymerase family X, beta-like [PR00870] (301-320)
  IPR002008 DNA polymerase family X, beta-like [PR00870] (372-380)
  IPR002008 DNA polymerase family X, beta-like [PR00870] (387-394)
  IPR002054 DNA-directed DNA polymerase X [SM00483] (136-429)
  IPR002054 DNA-directed DNA polymerase X [cd00141] (140-427)
  IPR010996 Crossover junction endonuclease MUS81-like, HHH domain [PF14716] (138-206)
  IPR018944 DNA polymerase lambda, fingers domain [PF10391] (223-270)
  IPR019843 DNA polymerase family X, binding site [PS00522] (303-322)
  IPR022312 DNA polymerase family X [PR00869] (230-247)
  IPR022312 DNA polymerase family X [PR00869] (300-314)
  IPR022312 DNA polymerase family X [PR00869] (314-322)
  IPR022312 DNA polymerase family X [PR00869] (373-382)
  IPR022312 DNA polymerase family X [PR00869] (389-402)
  IPR022312 DNA polymerase family X [PTHR11276] (1-418)
  IPR027421 DNA polymerase lambda lyase domain superfamily [G3DSA:1.10.150.110] (116-210)
  IPR027421 DNA polymerase lambda lyase domain superfamily [SSF47802] (127-213)
  IPR028207 DNA polymerase beta, palm domain [PF14792] (273-380)

Organism: Trichinella pseudospiralis (NCBI:txid6337)

pLDDT: mean 76.84, std 21.56, range [21.0, 98.69]

=== Feature glossary ===
The record interleaves many kinds of information about one protein. Here is each kind framed as the question it answers.

Q: What does the local fold look like, residue by residue?
A: A 3Di character summarizes, for each residue, the relative orientation of the Cα frame of its nearest spatial neighbor. Because it encodes fold topology rather than chemistry, 3Di alignments detect remote structural similarity that sequence alignment misses.

Q: Which residues are in helices, strands, or loops?
A: Secondary structure is the local, repeating backbone conformation. DSSP classifies it into eight states by reading the hydrogen-bond network: three helix types (H, G, I), two β types (E, B), two non-regular types (T, S), and unstructured coil (-).

Q: How big and how compact is the whole molecule?
A: Three whole-structure scalars: the radius of gyration (RMS distance of Cα from centroid, in Å), the count of Cα–Cα contacts (pairs closer than 8 Å and separated by more than four residues in sequence — i.e. tertiary, not local, contacts), and the bounding-box dimensions. Together they distinguish compact globular folds from extended fibres or disordered chains.

Q: How confident is the AlphaFold model at each residue?
A: For AlphaFold models, the B-factor field carries pLDDT — the model's own estimate of local accuracy on a 0–100 scale. Regions with pLDDT<50 should be treated as essentially unmodeled; they often correspond to intrinsically disordered segments.

Q: What family and function is it annotated with?
A: Functional annotations link the protein to curated databases. InterPro entries identify conserved domains and families by matching the sequence against member-database signatures (Pfam, PROSITE, CDD, …). Gene Ontology (GO) terms describe molecular function, biological process, and cellular component in a controlled vocabulary. CATH places the structure in a hierarchical fold classification (Class/Architecture/Topology/Homologous-superfamily). The organism is the source species.

Q: What known structures does this most resemble?
A: Nearest PDB neighbors are the top structural matches found by Foldseek when searching this structure against the entire Protein Data Bank. Each hit reports a TM-score (0 to 1; >0.5 almost always implies the same fold) and an E-value. These are *structural* homologs — they may share no detectable sequence similarity.

Q: Which residues are buried vs exposed?
A: Solvent-accessible surface area (SASA) is the area in Å² traced out by the centre of a 1.4 Å probe sphere (a water molecule) rolled over the protein's van der Waals surface (Shrake–Rupley / Lee–Richards construction). Buried residues have near-zero SASA; fully exposed residues can exceed 200 Å². The total SASA scales roughly with the number of surface residues.

Q: What are the backbone torsion angles?
A: φ (phi) and ψ (psi) are the two rotatable backbone dihedrals per residue: φ is the C(i-1)–N–Cα–C torsion, ψ is the N–Cα–C–N(i+1) torsion, both in degrees on (−180°, 180°]. α-helical residues cluster near (−60°, −45°); β-strand residues near (−120°, +130°). A Ramachandran plot is simply a scatter of (φ, ψ) for every residue.

Q: Are the domains correctly placed relative to each other?
A: Predicted aligned error is AlphaFold's pairwise confidence. Unlike pLDDT (per-residue), PAE is per-residue-pair and captures whether two parts of the structure are correctly placed relative to each other. Units are ångströms of expected positional error.

Q: What if only a Cα trace is available?
A: P-SEA three-state annotation labels each residue as helix, strand, or coil based purely on the geometry of the Cα trace. It serves as a fallback when the full backbone (and thus DSSP) is unavailable.

Q: What is the amino-acid chain?
A: This is the polypeptide sequence — one letter per residue, N-terminus first. Length ranges from a few dozen residues for small domains to over a thousand for large multi-domain proteins.

Q: What do the rendered images show?
A: The six renders are orthographic views along the three Cartesian axes in both directions. Representation (cartoon, sticks, or surface) and color scheme (sequence-rainbow or by-chain) vary across proteins so the training set covers all the common visualization conventions.

Q: What do the diagnostic plots show?
A: Plot images: a contact map (which residues are close in 3D, as an N×N binary image), a Ramachandran scatter (backbone torsion angles, revealing secondary-structure composition at a glance), and — for AlphaFold structures — a PAE heatmap (pairwise prediction confidence).

Q: How mobile is each atom in the crystal?
A: B-factor (Debye–Waller factor) reflects atomic displacement in the crystal lattice. It is an experimental observable (units Å²), not a prediction; low values mean the atom is pinned down, high values mean it moves or is heterogeneous across the crystal.

Q: Where is each backbone atom in 3D?
A: The mmCIF table is the protein's shape written out atom by atom. For each backbone N, Cα, C, and carbonyl O, it records an (x, y, z) coordinate triple in Å plus the residue type, chain letter, and residue number.